Protein AF-A0A916HN34-F1 (afdb_monomer)

Foldseek 3Di:
DAFWDWDDDPAAIWTDAQQWIWGQGQFFIFIDGVPAGQWTKGDFDDPAWDFDDWDGGRFWIWTATPVGKIWIWGDDNFKIKIWTQAWTKIKIQCVSQLFKFFFFAFLLLDARPLQFWFAWAFSWADLQDLRRHHFEGFQKMFGLQAKIKHWPDPFSQKIKIRQHAPPDDRDDDDQLDDDPLVNRDDRRDPRGPSIIMITGNGGTTMMMMGGDRGRQVNLLVLLVVLAAAPDAFPLLQQQAAEEEQPQVQNQNAALVRLLVVLVVCVVLPGAEGEYEYEPQLPPFQVALHGDCVRYVQLLVSQVSSVVSVYQYAYEHEQWAAPPHPRQVVCQVVVQFWAAPVSHFDWFQHPVGTTTGGQLVDPVSLVVSLVSNVCSCVVNVHLFYEYEDQILVRQDPRIDHPDDDHSNVSQLSSLVSCQVRGSAYEHAHYDSNLHGNHEHEDRFADLDLRSSSHLLVLQSSLANCLSNNNQRYDSHEQSTRCPPVRGHDLLSSLLSLQLCLLHSHYYYNPDLVVHDPVSSVLSSVSSVSSNVCSVLSSVLSVCCNVSVRGQKHQQCSLVSPASVSSRDSQWIDRHPWKIWGTDRDPPDFFAKDWAAAAWKAFPPPRDIDHADNNTDIDGRHGRHSSRTRMITGD

Nearest PDB structures (foldseek):
  8j53-assembly3_E  TM=9.334E-01  e=1.397E-47  Bacteroides salyersiae WAL 10018 = DSM 18765 = JCM 12988
  8t7z-assembly1_A  TM=7.234E-01  e=2.117E-38  Klebsiella aerogenes KCTC 2190
  8t7z-assembly1_F  TM=7.290E-01  e=5.192E-38  Klebsiella aerogenes KCTC 2190
  8t7z-assembly1_E  TM=7.273E-01  e=9.620E-38  Klebsiella aerogenes KCTC 2190
  8t7z-assembly1_D  TM=7.184E-01  e=3.709E-38  Klebsiella aerogenes KCTC 2190

Radius of gyration: 25.09 Å; Cα contacts (8 Å, |Δi|>4): 1555; chains: 1; bounding box: 71×54×79 Å

Solvent-accessible surface area (backbone atoms only — not comparable to full-atom values): 31634 Å² total; per-residue (Å²): 135,83,65,43,49,77,49,80,55,101,72,33,45,33,39,46,41,89,60,34,36,42,35,42,37,64,49,30,38,42,33,24,46,80,92,44,72,38,43,41,39,37,55,49,61,68,105,63,34,43,75,74,50,74,51,77,44,59,42,38,38,40,39,33,32,63,82,69,47,42,41,36,38,36,58,44,70,50,35,38,38,42,36,38,70,35,55,40,38,43,25,30,43,45,72,58,20,79,42,34,44,33,40,31,38,42,44,54,28,47,64,38,43,74,65,30,37,21,48,71,38,63,62,50,20,12,87,73,29,89,48,34,35,18,22,32,36,40,68,31,38,35,22,54,50,4,30,20,40,38,54,76,54,88,38,65,57,31,28,38,20,31,19,31,23,92,86,61,74,82,76,91,71,68,82,84,71,80,75,52,81,87,71,47,84,63,84,44,43,76,64,56,63,47,27,40,35,44,32,14,81,77,59,30,45,36,34,35,39,35,52,39,88,28,31,60,56,8,36,29,56,48,16,58,75,68,40,48,27,90,53,78,44,60,61,58,55,47,38,29,44,34,36,36,42,38,53,64,40,43,62,72,60,34,50,67,56,56,53,49,51,54,49,50,44,51,74,73,67,46,81,46,26,38,38,36,44,36,56,64,50,36,79,30,56,48,44,66,53,64,25,56,89,47,29,76,54,50,39,60,50,40,57,54,41,42,76,66,46,29,45,38,27,39,59,45,61,61,45,28,20,82,89,15,71,51,32,55,54,29,61,78,70,65,26,39,26,12,34,88,88,68,46,75,31,82,32,74,50,102,92,45,71,25,30,39,57,21,76,59,29,69,68,36,44,52,51,51,51,51,46,48,49,51,34,28,66,71,33,61,44,64,33,36,35,38,40,66,46,24,17,72,65,52,55,95,72,51,42,54,79,45,97,71,41,43,45,54,50,10,26,44,47,42,46,50,43,43,74,79,34,45,49,30,39,24,36,25,25,38,80,41,41,42,46,36,32,35,38,30,48,66,91,30,41,34,46,48,47,37,76,30,10,53,38,12,41,51,33,35,52,37,17,30,14,56,66,31,35,66,47,45,28,70,37,45,35,29,25,45,47,54,96,86,38,63,57,49,69,65,51,34,38,34,33,34,51,55,32,28,72,46,58,24,45,33,39,30,54,57,46,74,81,72,40,73,66,44,34,54,44,38,43,56,30,54,51,46,25,42,73,43,22,66,61,46,51,53,23,47,53,46,18,46,76,66,37,43,51,24,48,30,51,48,22,65,70,26,72,88,30,74,70,35,62,62,51,51,61,40,38,21,43,45,88,45,35,41,41,42,43,66,57,57,88,92,60,42,51,41,74,43,78,38,49,48,45,46,35,24,36,67,86,80,64,52,73,45,80,26,41,90,77,28,37,76,42,72,68,35,76,25,47,94,85,43,66,44,38,29,34,52,114

Sequence (633 aa):
MTSLTADLNAEGVTLHAPHSALTLTQHGFILRRGNKIILTSGKSWGTSAALIDHKVGSRHGIFKYADGAILNVFAFEDAWEFTWKQPTRDSFDLRSGEHWYGQGELVNQLYPLERASMWEAPFLTWDNGPNGLGNIQTPAWITATGTAILVDTPRDSLIVGVNASAEAKMPVWDLSGQSPAHLRPPDAVPGASGDLTLADEQRGMGYRIFVAENAPQACHKLIMALGQPESLPPDQFIRLPIWTTWARYKVDINQERVIAFAREIRDQGYPGGTLEIDDKWQQHYGDTTLDPTRFPDPAAMVRELEAMGFAVTVWITPFLSEGSTNTEEAKERGFLVRNQEGAPYPVLWWQGISYLLDLTNPEAVVWWADKLKALQESVGLRGFKFDAGEANYLPADGVTYMNIYRNEFSDRWASFGAEFFPYCEVRVGWFSQRHPILFRHWDKFSVWGYDNGLASVITTALALSLTGYVFTLPDMVGGNAYGGVECDKEMLIRWTQASAAMLSIQFSIAPWDFDQETVSICRKYADLFVSLAEDRISAADEARQTCVPMLRPVWWAAPHVSDAYLIPDQYLLGNKYLVAPVVQAGVRTRDVFLPPGQWRDYWTGQTYLAAEMGSWLRDFPAPLDTLPLFVRE

Secondary structure (DSSP, 8-state):
-PPPEEEEETTEEEEE-SS-EEEEETTEEEEEETTEEEEEEE--SSTT--EEEEEEETTEEEEEETTS-EEEEEE-SSEEEEEESSSEEEEEEGGGGSSEEEEEEESB--SSGGG--EEEEE----SS-TTSEEEEEEEEEEETTSEEEEE----TTEEEEES--SSPPPP---TTS---GGGSPPSS-SS--SEEEEEESSS--EEEEEE-SSHHHHHHHHHHHH---SSPPPHHHHHS-EEESHHHHTT---HHHHHHHHHHHHHTT---EEEEE-SSSSSSTT-SS--TTT-S-HHHHHHHHHHTTEEEEEEE-SEE-TT-HHHHHHHHHT-B-B-TTSSBPEEEETTEEEEEB-TT-HHHHHHHHHHHHHHHHHHT--EEEE----GGGS-TT-B-SS---HHHHHHHHHHHHHHH-SSEEES-EES-TTSSSEEEPP---SSSSTBTSHHHHHHHHHHHHHTT--SEE--EET----TT-PPPHHHHHHHHHHHTTSS--EE-S-GGGT-HHHHHHHHHHHHHHHHTHHHHHHHHHHHHHH---SEEEGGGT-TT-GGGGG--S-EEETTTEEE----STT--EEEEEEPSEEEEETTT--EEEE-TT-EEEEEEE--TT---EEEE-

Structure (mmCIF, N/CA/C/O backbone):
data_AF-A0A916HN34-F1
#
_entry.id   AF-A0A916HN34-F1
#
loop_
_atom_site.group_PDB
_atom_site.id
_atom_site.type_symbol
_atom_site.label_atom_id
_atom_site.label_alt_id
_atom_site.label_comp_id
_atom_site.label_asym_id
_atom_site.label_entity_id
_atom_site.label_seq_id
_atom_site.pdbx_PDB_ins_code
_atom_site.Cartn_x
_atom_site.Cartn_y
_atom_site.Cartn_z
_atom_site.occupancy
_atom_site.B_iso_or_equiv
_atom_site.auth_seq_id
_atom_site.auth_comp_id
_atom_site.auth_asym_id
_atom_site.auth_atom_id
_atom_site.pdbx_PDB_model_num
ATOM 1 N N . MET A 1 1 ? -2.749 31.024 26.742 1.00 42.12 1 MET A N 1
ATOM 2 C CA . MET A 1 1 ? -1.489 30.253 26.814 1.00 42.12 1 MET A CA 1
ATOM 3 C C . MET A 1 1 ? -1.572 29.357 28.034 1.00 42.12 1 MET A C 1
ATOM 5 O O . MET A 1 1 ? -1.579 29.879 29.139 1.00 42.12 1 MET A O 1
ATOM 9 N N . THR A 1 2 ? -1.723 28.050 27.858 1.00 52.19 2 THR A N 1
ATOM 10 C CA . THR A 1 2 ? -1.728 27.080 28.963 1.00 52.19 2 THR A CA 1
ATOM 11 C C . THR A 1 2 ? -0.295 26.745 29.377 1.00 52.19 2 THR A C 1
ATOM 13 O O . THR A 1 2 ? 0.554 26.503 28.517 1.00 52.19 2 THR A O 1
ATOM 16 N N . SER A 1 3 ? -0.029 26.803 30.684 1.00 58.38 3 SER A N 1
ATOM 17 C CA . SER A 1 3 ? 1.225 26.398 31.323 1.00 58.38 3 SER A CA 1
ATOM 18 C C . SER A 1 3 ? 1.176 24.916 31.691 1.00 58.38 3 SER A C 1
ATOM 20 O O . SER A 1 3 ? 0.212 24.482 32.314 1.00 58.38 3 SER A O 1
ATOM 22 N N . LEU A 1 4 ? 2.225 24.174 31.358 1.00 72.00 4 LEU A N 1
ATOM 23 C CA . LEU A 1 4 ? 2.500 22.830 31.848 1.00 72.00 4 LEU A CA 1
ATOM 24 C C . LEU A 1 4 ? 2.783 22.906 33.351 1.00 72.00 4 LEU A C 1
ATOM 26 O O . LEU A 1 4 ? 3.709 23.599 33.778 1.00 72.00 4 LEU A O 1
ATOM 30 N N . THR A 1 5 ? 1.971 22.221 34.147 1.00 73.69 5 THR A N 1
ATOM 31 C CA . THR A 1 5 ? 2.183 22.052 35.589 1.00 73.69 5 THR A CA 1
ATOM 32 C C . THR A 1 5 ? 2.613 20.620 35.873 1.00 73.69 5 THR A C 1
ATOM 34 O O . THR A 1 5 ? 2.286 19.709 35.106 1.00 73.69 5 THR A O 1
ATOM 37 N N . ALA A 1 6 ? 3.375 20.437 36.951 1.00 79.88 6 ALA A N 1
ATOM 38 C CA . ALA A 1 6 ? 3.875 19.138 37.364 1.00 79.88 6 ALA A CA 1
ATOM 39 C C . ALA A 1 6 ? 3.616 18.904 38.848 1.00 79.88 6 ALA A C 1
ATOM 41 O O . ALA A 1 6 ? 3.997 19.742 39.663 1.00 79.88 6 ALA A O 1
ATOM 42 N N . ASP A 1 7 ? 3.034 17.751 39.168 1.00 81.69 7 ASP A N 1
ATOM 43 C CA . ASP A 1 7 ? 2.795 17.316 40.541 1.00 81.69 7 ASP A CA 1
ATOM 44 C C . ASP A 1 7 ? 3.486 15.971 40.798 1.00 81.69 7 ASP A C 1
ATOM 46 O O . ASP A 1 7 ? 3.459 15.055 39.966 1.00 81.69 7 ASP A O 1
ATOM 50 N N . LEU A 1 8 ? 4.119 15.858 41.968 1.00 78.62 8 LEU A N 1
ATOM 51 C CA . LEU A 1 8 ? 4.707 14.616 42.468 1.00 78.62 8 LEU A CA 1
ATOM 52 C C . LEU A 1 8 ? 3.632 13.803 43.191 1.00 78.62 8 LEU A C 1
ATOM 54 O O . LEU A 1 8 ? 2.965 14.312 44.093 1.00 78.62 8 LEU A O 1
ATOM 58 N N . ASN A 1 9 ? 3.500 12.526 42.847 1.00 71.94 9 ASN A N 1
ATOM 59 C CA . ASN A 1 9 ? 2.675 11.578 43.590 1.00 71.94 9 ASN A CA 1
ATOM 60 C C . ASN A 1 9 ? 3.475 10.305 43.914 1.00 71.94 9 ASN A C 1
ATOM 62 O O . ASN A 1 9 ? 4.642 10.178 43.549 1.00 71.94 9 ASN A O 1
ATOM 66 N N . ALA A 1 10 ? 2.856 9.361 44.627 1.00 63.44 10 ALA A N 1
ATOM 67 C CA . ALA A 1 10 ? 3.513 8.111 45.016 1.00 63.44 10 ALA A CA 1
ATOM 68 C C . ALA A 1 10 ? 3.928 7.225 43.818 1.00 63.44 10 ALA A C 1
ATOM 70 O O . ALA A 1 10 ? 4.739 6.321 43.993 1.00 63.44 10 ALA A O 1
ATOM 71 N N . GLU A 1 11 ? 3.384 7.478 42.624 1.00 69.25 11 GLU A N 1
ATOM 72 C CA . GLU A 1 11 ? 3.601 6.685 41.408 1.00 69.25 11 GLU A CA 1
ATOM 73 C C . GLU A 1 11 ? 4.600 7.335 40.429 1.00 69.25 11 GLU A C 1
ATOM 75 O O . GLU A 1 11 ? 5.127 6.643 39.557 1.00 69.25 11 GLU A O 1
ATOM 80 N N . GLY A 1 12 ? 4.900 8.636 40.562 1.00 83.31 12 GLY A N 1
ATOM 81 C CA . GLY A 1 12 ? 5.826 9.352 39.682 1.00 83.31 12 GLY A CA 1
ATOM 82 C C . GLY A 1 12 ? 5.574 10.861 39.554 1.00 83.31 12 GLY A C 1
ATOM 83 O O . GLY A 1 12 ? 5.010 11.497 40.447 1.00 83.31 12 GLY A O 1
ATOM 84 N N . VAL A 1 13 ? 6.009 11.446 38.431 1.00 87.44 13 VAL A N 1
ATOM 85 C CA . VAL A 1 13 ? 5.778 12.865 38.088 1.00 87.44 13 VAL A CA 1
ATOM 86 C C . VAL A 1 13 ? 4.666 12.957 37.053 1.00 87.44 13 VAL A C 1
ATOM 88 O O . VAL A 1 13 ? 4.779 12.378 35.973 1.00 87.44 13 VAL A O 1
ATOM 91 N N . THR A 1 14 ? 3.601 13.701 37.358 1.00 90.81 14 THR A N 1
ATOM 92 C CA . THR A 1 14 ? 2.486 13.912 36.424 1.00 90.81 14 THR A CA 1
ATOM 93 C C . THR A 1 14 ? 2.556 15.290 35.792 1.00 90.81 14 THR A C 1
ATOM 95 O O . THR A 1 14 ? 2.578 16.289 36.500 1.00 90.81 14 THR A O 1
ATOM 98 N N . LEU A 1 15 ? 2.569 15.329 34.462 1.00 90.81 15 LEU A N 1
ATOM 99 C CA . LEU A 1 15 ? 2.461 16.526 33.640 1.00 90.81 15 LEU A CA 1
ATOM 100 C C . LEU A 1 15 ? 1.021 16.716 33.154 1.00 90.81 15 LEU A C 1
ATOM 102 O O . LEU A 1 15 ? 0.392 15.759 32.698 1.00 90.81 15 LEU A O 1
ATOM 106 N N . HIS A 1 16 ? 0.527 17.953 33.179 1.00 90.06 16 HIS A N 1
ATOM 107 C CA . HIS A 1 16 ? -0.833 18.284 32.742 1.00 90.06 16 HIS A CA 1
ATOM 108 C C . HIS A 1 16 ? -0.861 19.101 31.443 1.00 90.06 16 HIS A C 1
ATOM 110 O O . HIS A 1 16 ? -0.245 20.163 31.345 1.00 90.06 16 HIS A O 1
ATOM 116 N N . ALA A 1 17 ? -1.641 18.623 30.473 1.00 87.50 17 ALA A N 1
ATOM 117 C CA . ALA A 1 17 ? -2.053 19.332 29.264 1.00 87.50 17 ALA A CA 1
ATOM 118 C C . ALA A 1 17 ? -3.583 19.574 29.298 1.00 87.50 17 ALA A C 1
ATOM 120 O O . ALA A 1 17 ? -4.275 18.971 30.121 1.00 87.50 17 ALA A O 1
ATOM 121 N N . PRO A 1 18 ? -4.149 20.445 28.438 1.00 84.75 18 PRO A N 1
ATOM 122 C CA . PRO A 1 18 ? -5.566 20.833 28.501 1.00 84.75 18 PRO A CA 1
ATOM 123 C C . PRO A 1 18 ? -6.561 19.663 28.518 1.00 84.75 18 PRO A C 1
ATOM 125 O O . PRO A 1 18 ? -7.543 19.703 29.258 1.00 84.75 18 PRO A O 1
ATOM 128 N N . HIS A 1 19 ? -6.290 18.612 27.738 1.00 87.62 19 HIS A N 1
ATOM 129 C CA . HIS A 1 19 ? -7.193 17.467 27.576 1.00 87.62 19 HIS A CA 1
ATOM 130 C C . HIS A 1 19 ? -6.573 16.128 27.985 1.00 87.62 19 HIS A C 1
ATOM 132 O O . HIS A 1 19 ? -7.215 15.086 27.869 1.00 87.62 19 HIS A O 1
ATOM 138 N N . SER A 1 20 ? -5.337 16.124 28.485 1.00 94.12 20 SER A N 1
ATOM 139 C CA . SER A 1 20 ? -4.642 14.893 28.857 1.00 94.12 20 SER A CA 1
ATOM 140 C C . SER A 1 20 ? -3.632 15.106 29.978 1.00 94.12 20 SER A C 1
ATOM 142 O O . SER A 1 20 ? -3.182 16.220 30.236 1.00 94.12 20 SER A O 1
ATOM 144 N N . ALA A 1 21 ? -3.276 14.023 30.661 1.00 93.88 21 ALA A N 1
ATOM 145 C CA . ALA A 1 21 ? -2.239 14.022 31.682 1.00 93.88 21 ALA A CA 1
ATOM 146 C C . ALA A 1 21 ? -1.281 12.854 31.448 1.00 93.88 21 ALA A C 1
ATOM 148 O O . ALA A 1 21 ? -1.721 11.730 31.198 1.00 93.88 21 ALA A O 1
ATOM 149 N N . LEU A 1 22 ? 0.017 13.125 31.547 1.00 93.31 22 LEU A N 1
ATOM 150 C CA . LEU A 1 22 ? 1.086 12.149 31.369 1.00 93.31 22 LEU A CA 1
ATOM 151 C C . LEU A 1 22 ? 1.784 11.919 32.709 1.00 93.31 22 LEU A C 1
ATOM 153 O O . LEU A 1 22 ? 2.444 12.818 33.224 1.00 93.31 22 LEU A O 1
ATOM 157 N N . THR A 1 23 ? 1.670 10.716 33.263 1.00 91.62 23 THR A N 1
ATOM 158 C CA . THR A 1 23 ? 2.393 10.316 34.476 1.00 91.62 23 THR A CA 1
ATOM 159 C C . THR A 1 23 ? 3.629 9.515 34.093 1.00 91.62 23 THR A C 1
ATOM 161 O O . THR A 1 23 ? 3.507 8.396 33.602 1.00 91.62 23 THR A O 1
ATOM 164 N N . LEU A 1 24 ? 4.815 10.072 34.331 1.00 88.62 24 LEU A N 1
ATOM 165 C CA . LEU A 1 24 ? 6.103 9.403 34.153 1.00 88.62 24 LEU A CA 1
ATOM 166 C C . LEU A 1 24 ? 6.488 8.663 35.430 1.00 88.62 24 LEU A C 1
ATOM 168 O O . LEU A 1 24 ? 6.504 9.248 36.512 1.00 88.62 24 LEU A O 1
ATOM 172 N N . THR A 1 25 ? 6.833 7.389 35.288 1.00 82.06 25 THR A N 1
ATOM 173 C CA . THR A 1 25 ? 7.158 6.471 36.383 1.00 82.06 25 THR A CA 1
ATOM 174 C C . THR A 1 25 ? 8.556 5.874 36.183 1.00 82.06 25 THR A C 1
ATOM 176 O O . THR A 1 25 ? 9.194 6.061 35.145 1.00 82.06 25 THR A O 1
ATOM 179 N N . GLN A 1 26 ? 9.026 5.095 37.158 1.00 74.25 26 GLN A N 1
ATOM 180 C CA . GLN A 1 26 ? 10.238 4.275 37.013 1.00 74.25 26 GLN A CA 1
ATOM 181 C C . GLN A 1 26 ? 10.086 3.119 35.997 1.00 74.25 26 GLN A C 1
ATOM 183 O O . GLN A 1 26 ? 11.070 2.488 35.622 1.00 74.25 26 GLN A O 1
ATOM 188 N N . HIS A 1 27 ? 8.860 2.818 35.552 1.00 74.31 27 HIS A N 1
ATOM 189 C CA . HIS A 1 27 ? 8.547 1.684 34.675 1.00 74.31 27 HIS A CA 1
ATOM 190 C C . HIS A 1 27 ? 8.117 2.083 33.255 1.00 74.31 27 HIS A C 1
ATOM 192 O O . HIS A 1 27 ? 7.835 1.192 32.458 1.00 74.31 27 HIS A O 1
ATOM 198 N N . GLY A 1 28 ? 8.071 3.378 32.934 1.00 84.69 28 GLY A N 1
ATOM 199 C CA . GLY A 1 28 ? 7.509 3.912 31.689 1.00 84.69 28 GLY A CA 1
ATOM 200 C C . GLY A 1 28 ? 6.575 5.085 31.982 1.00 84.69 28 GLY A C 1
ATOM 201 O O . GLY A 1 28 ? 6.770 5.799 32.972 1.00 84.69 28 GLY A O 1
ATOM 202 N N . PHE A 1 29 ? 5.533 5.273 31.175 1.00 88.88 29 PHE A N 1
ATOM 203 C CA . PHE A 1 29 ? 4.528 6.309 31.399 1.00 88.88 29 PHE A CA 1
ATOM 204 C C . PHE A 1 29 ? 3.093 5.803 31.268 1.00 88.88 29 PHE A C 1
ATOM 206 O O . PHE A 1 29 ? 2.791 4.822 30.590 1.00 88.88 29 PHE A O 1
ATOM 213 N N . ILE A 1 30 ? 2.182 6.541 31.895 1.00 91.38 30 ILE A N 1
ATOM 214 C CA . ILE A 1 30 ? 0.740 6.342 31.789 1.00 91.38 30 ILE A CA 1
ATOM 215 C C . ILE A 1 30 ? 0.128 7.627 31.245 1.00 91.38 30 ILE A C 1
ATOM 217 O O . ILE A 1 30 ? 0.241 8.685 31.867 1.00 91.38 30 ILE A O 1
ATOM 221 N N . LEU A 1 31 ? -0.543 7.530 30.102 1.00 93.19 31 LEU A N 1
ATOM 222 C CA . LEU A 1 31 ? -1.257 8.638 29.485 1.00 93.19 31 LEU A CA 1
ATOM 223 C C . LEU A 1 31 ? -2.756 8.513 29.767 1.00 93.19 31 LEU A C 1
ATOM 225 O O . LEU A 1 31 ? -3.371 7.466 29.536 1.00 93.19 31 LEU A O 1
ATOM 229 N N . ARG A 1 32 ? -3.351 9.595 30.272 1.00 93.62 32 ARG A N 1
ATOM 230 C CA . ARG A 1 32 ? -4.765 9.667 30.654 1.00 93.62 32 ARG A CA 1
ATOM 231 C C . ARG A 1 32 ? -5.500 10.778 29.915 1.00 93.62 32 ARG A C 1
ATOM 233 O O . ARG A 1 32 ? -4.945 11.854 29.699 1.00 93.62 32 ARG A O 1
ATOM 240 N N . ARG A 1 33 ? -6.778 10.536 29.610 1.00 92.56 33 ARG A N 1
ATOM 241 C CA . ARG A 1 33 ? -7.761 11.544 29.177 1.00 92.56 33 ARG A CA 1
ATOM 242 C C . ARG A 1 33 ? -8.878 11.591 30.215 1.00 92.56 33 ARG A C 1
ATOM 244 O O . ARG A 1 33 ? -9.633 10.628 30.371 1.00 92.56 33 ARG A O 1
ATOM 251 N N . GLY A 1 34 ? -8.948 12.682 30.976 1.00 89.31 34 GLY A N 1
ATOM 252 C CA . GLY A 1 34 ? -9.721 12.702 32.221 1.00 89.31 34 GLY A CA 1
ATOM 253 C C . GLY A 1 34 ? -9.237 11.594 33.166 1.00 89.31 34 GLY A C 1
ATOM 254 O O . GLY A 1 34 ? -8.046 11.503 33.451 1.00 89.31 34 GLY A O 1
ATOM 255 N N . ASN A 1 35 ? -10.145 10.714 33.593 1.00 87.94 35 ASN A N 1
ATOM 256 C CA . ASN A 1 35 ? -9.816 9.588 34.476 1.00 87.94 35 ASN A CA 1
ATOM 257 C C . ASN A 1 35 ? -9.513 8.272 33.728 1.00 87.94 35 ASN A C 1
ATOM 259 O O . ASN A 1 35 ? -9.121 7.298 34.370 1.00 87.94 35 ASN A O 1
ATOM 263 N N . LYS A 1 36 ? -9.696 8.209 32.398 1.00 90.25 36 LYS A N 1
ATOM 264 C CA . LYS A 1 36 ? -9.450 6.990 31.603 1.00 90.25 36 LYS A CA 1
ATOM 265 C C . LYS A 1 36 ? -7.967 6.902 31.234 1.00 90.25 36 LYS A C 1
ATOM 267 O O . LYS A 1 36 ? -7.411 7.862 30.702 1.00 90.25 36 LYS A O 1
ATOM 272 N N . ILE A 1 37 ? -7.344 5.748 31.484 1.00 91.12 37 ILE A N 1
ATOM 273 C CA . ILE A 1 37 ? -6.044 5.396 30.895 1.00 91.12 37 ILE A CA 1
ATOM 274 C C . ILE A 1 37 ? -6.284 5.082 29.421 1.00 91.12 37 ILE A C 1
ATOM 276 O O . ILE A 1 37 ? -7.140 4.261 29.099 1.00 91.12 37 ILE A O 1
ATOM 280 N N . ILE A 1 38 ? -5.571 5.777 28.542 1.00 91.50 38 ILE A N 1
ATOM 281 C CA . ILE A 1 38 ? -5.730 5.649 27.087 1.00 91.50 38 ILE A CA 1
ATOM 282 C C . ILE A 1 38 ? -4.505 5.032 26.420 1.00 91.50 38 ILE A C 1
ATOM 284 O O . ILE A 1 38 ? -4.624 4.508 25.318 1.00 91.50 38 ILE A O 1
ATOM 288 N N . LEU A 1 39 ? -3.347 5.080 27.079 1.00 91.94 39 LEU A N 1
ATOM 289 C CA . LEU A 1 39 ? -2.130 4.431 26.617 1.00 91.94 39 LEU A CA 1
ATOM 290 C C . LEU A 1 39 ? -1.181 4.212 27.796 1.00 91.94 39 LEU A C 1
ATOM 292 O O . LEU A 1 39 ? -1.031 5.084 28.660 1.00 91.94 39 LEU A O 1
ATOM 296 N N . THR A 1 40 ? -0.520 3.063 27.818 1.00 89.88 40 THR A N 1
ATOM 297 C CA . THR A 1 40 ? 0.532 2.755 28.785 1.00 89.88 40 THR A CA 1
ATOM 298 C C . THR A 1 40 ? 1.775 2.304 28.044 1.00 89.88 40 THR A C 1
ATOM 300 O O . THR A 1 40 ? 1.697 1.437 27.173 1.00 89.88 40 THR A O 1
ATOM 303 N N . SER A 1 41 ? 2.915 2.887 28.408 1.00 88.06 41 SER A N 1
ATOM 304 C CA . SER A 1 41 ? 4.209 2.335 28.041 1.00 88.06 41 SER A CA 1
ATOM 305 C C . SER A 1 41 ? 4.805 1.540 29.200 1.00 88.06 41 SER A C 1
ATOM 307 O O . SER A 1 41 ? 4.625 1.869 30.376 1.00 88.06 41 SER A O 1
ATOM 309 N N . GLY A 1 42 ? 5.500 0.464 28.857 1.00 75.25 42 GLY A N 1
ATOM 310 C CA . GLY A 1 42 ? 6.272 -0.381 29.744 1.00 75.25 42 GLY A CA 1
ATOM 311 C C . GLY A 1 42 ? 7.753 -0.374 29.375 1.00 75.25 42 GLY A C 1
ATOM 312 O O . GLY A 1 42 ? 8.128 -0.186 28.220 1.00 75.25 42 GLY A O 1
ATOM 313 N N . LYS A 1 43 ? 8.583 -0.609 30.397 1.00 64.12 43 LYS A N 1
ATOM 314 C CA . LYS A 1 43 ? 10.030 -0.865 30.341 1.00 64.12 43 LYS A CA 1
ATOM 315 C C . LYS A 1 43 ? 10.772 -0.034 29.300 1.00 64.12 43 LYS A C 1
ATOM 317 O O . LYS A 1 43 ? 11.187 -0.535 28.257 1.00 64.12 43 LYS A O 1
ATOM 322 N N . SER A 1 44 ? 11.065 1.196 29.692 1.00 56.38 44 SER A N 1
ATOM 323 C CA . SER A 1 44 ? 12.065 2.002 29.010 1.00 56.38 44 SER A CA 1
ATOM 324 C C . SER A 1 44 ? 13.515 1.640 29.381 1.00 56.38 44 SER A C 1
ATOM 326 O O . SER A 1 44 ? 14.459 2.048 28.711 1.00 56.38 44 SER A O 1
ATOM 328 N N . TRP A 1 45 ? 13.709 0.845 30.447 1.00 52.81 45 TRP A N 1
ATOM 329 C CA . TRP A 1 45 ? 14.988 0.766 31.155 1.00 52.81 45 TRP A CA 1
ATOM 330 C C . TRP A 1 45 ? 15.296 -0.594 31.785 1.00 52.81 45 TRP A C 1
ATOM 332 O O . TRP A 1 45 ? 14.395 -1.322 32.211 1.00 52.81 45 TRP A O 1
ATOM 342 N N . GLY A 1 46 ? 16.591 -0.892 31.950 1.00 45.44 46 GLY A N 1
ATOM 343 C CA . GLY A 1 46 ? 17.071 -1.956 32.835 1.00 45.44 46 GLY A CA 1
ATOM 344 C C . GLY A 1 46 ? 16.562 -1.788 34.275 1.00 45.44 46 GLY A C 1
ATOM 345 O O . GLY A 1 46 ? 16.006 -0.757 34.645 1.00 45.44 46 GLY A O 1
ATOM 346 N N . THR A 1 47 ? 16.761 -2.801 35.117 1.00 42.81 47 THR A N 1
ATOM 347 C CA . THR A 1 47 ? 16.226 -2.948 36.492 1.00 42.81 47 THR A CA 1
ATOM 348 C C . THR A 1 47 ? 16.612 -1.851 37.511 1.00 42.81 47 THR A C 1
ATOM 350 O O . THR A 1 47 ? 16.428 -2.044 38.710 1.00 42.81 47 THR A O 1
ATOM 353 N N . SER A 1 48 ? 17.144 -0.711 37.064 1.00 51.38 48 SER A N 1
ATOM 354 C CA . SER A 1 48 ? 17.791 0.324 37.875 1.00 51.38 48 SER A CA 1
ATOM 355 C C . SER A 1 48 ? 17.233 1.740 37.673 1.00 51.38 48 SER A C 1
ATOM 357 O O . SER A 1 48 ? 17.742 2.662 38.302 1.00 51.38 48 SER A O 1
ATOM 359 N N . ALA A 1 49 ? 16.248 1.970 36.799 1.00 59.84 49 ALA A N 1
ATOM 360 C CA . ALA A 1 49 ? 15.855 3.332 36.422 1.00 59.84 49 ALA A CA 1
ATOM 361 C C . ALA A 1 49 ? 14.868 3.994 37.391 1.00 59.84 49 ALA A C 1
ATOM 363 O O . ALA A 1 49 ? 13.662 4.021 37.171 1.00 59.84 49 ALA A O 1
ATOM 364 N N . ALA A 1 50 ? 15.393 4.604 38.449 1.00 72.31 50 ALA A N 1
ATOM 365 C CA . ALA A 1 50 ? 14.648 5.603 39.208 1.00 72.31 50 ALA A CA 1
ATOM 366 C C . ALA A 1 50 ? 14.715 6.966 38.493 1.00 72.31 50 ALA A C 1
ATOM 368 O O . ALA A 1 50 ? 15.782 7.353 38.010 1.00 72.31 50 ALA A O 1
ATOM 369 N N . LEU A 1 51 ? 13.604 7.710 38.449 1.00 76.25 51 LEU A N 1
ATOM 370 C CA . LEU A 1 51 ? 13.621 9.129 38.081 1.00 76.25 51 LEU A CA 1
ATOM 371 C C . LEU A 1 51 ? 14.331 9.906 39.200 1.00 76.25 51 LEU A C 1
ATOM 373 O O . LEU A 1 51 ? 13.838 9.942 40.326 1.00 76.25 51 LEU A O 1
ATOM 377 N N . ILE A 1 52 ? 15.486 10.504 38.903 1.00 81.50 52 ILE A N 1
ATOM 378 C CA . ILE A 1 52 ? 16.341 11.152 39.915 1.00 81.50 52 ILE A CA 1
ATOM 379 C C . ILE A 1 52 ? 16.285 12.679 39.880 1.00 81.50 52 ILE A C 1
ATOM 381 O O . ILE A 1 52 ? 16.610 13.318 40.877 1.00 81.50 52 ILE A O 1
ATOM 385 N N . ASP A 1 53 ? 15.898 13.267 38.748 1.00 80.12 53 ASP A N 1
ATOM 386 C CA . ASP A 1 53 ? 15.793 14.716 38.585 1.00 80.12 53 ASP A CA 1
ATOM 387 C C . ASP A 1 53 ? 14.779 15.063 37.488 1.00 80.12 53 ASP A C 1
ATOM 389 O O . ASP A 1 53 ? 14.633 14.325 36.506 1.00 80.12 53 ASP A O 1
ATOM 393 N N . HIS A 1 54 ? 14.084 16.188 37.653 1.00 82.69 54 HIS A N 1
ATOM 394 C CA . HIS A 1 54 ? 13.197 16.731 36.632 1.00 82.69 54 HIS A CA 1
ATOM 395 C C . HIS A 1 54 ? 13.163 18.262 36.654 1.00 82.69 54 HIS A C 1
ATOM 397 O O . HIS A 1 54 ? 13.177 18.899 37.707 1.00 82.69 54 HIS A O 1
ATOM 403 N N . LYS A 1 55 ? 13.054 18.866 35.468 1.00 85.19 55 LYS A N 1
ATOM 404 C CA . LYS A 1 55 ? 12.874 20.313 35.303 1.00 85.19 55 LYS A CA 1
ATOM 405 C C . LYS A 1 55 ? 11.722 20.587 34.354 1.00 85.19 55 LYS A C 1
ATOM 407 O O . LYS A 1 55 ? 11.761 20.145 33.210 1.00 85.19 55 LYS A O 1
ATOM 412 N N . VAL A 1 56 ? 10.741 21.362 34.811 1.00 83.69 56 VAL A N 1
ATOM 413 C CA . VAL A 1 56 ? 9.534 21.678 34.037 1.00 83.69 56 VAL A CA 1
ATOM 414 C C . VAL A 1 56 ? 9.459 23.180 33.770 1.00 83.69 56 VAL A C 1
ATOM 416 O O . VAL A 1 56 ? 9.515 24.000 34.683 1.00 83.69 56 VAL A O 1
ATOM 419 N N . GLY A 1 57 ? 9.397 23.534 32.490 1.00 81.00 57 GLY A N 1
ATOM 420 C CA . GLY A 1 57 ? 9.051 24.856 31.979 1.00 81.00 57 GLY A CA 1
ATOM 421 C C . GLY A 1 57 ? 7.621 24.880 31.435 1.00 81.00 57 GLY A C 1
ATOM 422 O O . GLY A 1 57 ? 6.902 23.892 31.505 1.00 81.00 57 GLY A O 1
ATOM 423 N N . SER A 1 58 ? 7.210 25.998 30.832 1.00 80.50 58 SER A N 1
ATOM 424 C CA . SER A 1 58 ? 5.808 26.239 30.451 1.00 80.50 58 SER A CA 1
ATOM 425 C C . SER A 1 58 ? 5.183 25.218 29.492 1.00 80.50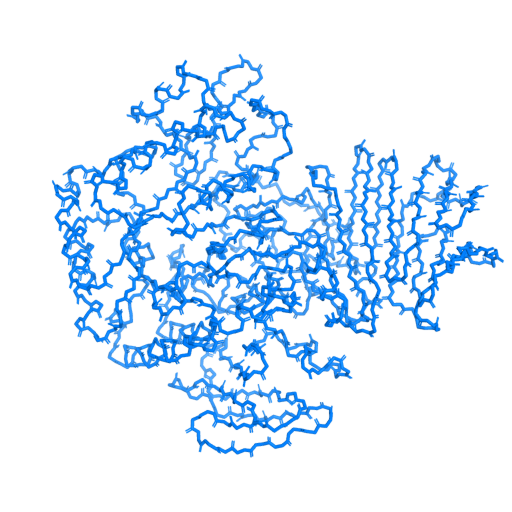 58 SER A C 1
ATOM 427 O O . SER A 1 58 ? 3.963 25.136 29.462 1.00 80.50 58 SER A O 1
ATOM 429 N N . ARG A 1 59 ? 5.967 24.466 28.706 1.00 83.94 59 ARG A N 1
ATOM 430 C CA . ARG A 1 59 ? 5.500 23.375 27.817 1.00 83.94 59 ARG A CA 1
ATOM 431 C C . ARG A 1 59 ? 6.499 22.225 27.681 1.00 83.94 59 ARG A C 1
ATOM 433 O O . ARG A 1 59 ? 6.391 21.420 26.767 1.00 83.94 59 ARG A O 1
ATOM 440 N N . HIS A 1 60 ? 7.506 22.182 28.542 1.00 90.88 60 HIS A N 1
ATOM 441 C CA . HIS A 1 60 ? 8.674 21.329 28.355 1.00 90.88 60 HIS A CA 1
ATOM 442 C C . HIS A 1 60 ? 9.101 20.734 29.692 1.00 90.88 60 HIS A C 1
ATOM 444 O O . HIS A 1 60 ? 9.316 21.482 30.642 1.00 90.88 60 HIS A O 1
ATOM 450 N N . GLY A 1 61 ? 9.237 19.415 29.758 1.00 89.69 61 GLY A N 1
ATOM 451 C CA . GLY A 1 61 ? 9.812 18.687 30.881 1.00 89.69 61 GLY A CA 1
ATOM 452 C C . GLY A 1 61 ? 11.085 17.959 30.460 1.00 89.69 61 GLY A C 1
ATOM 453 O O . GLY A 1 61 ? 11.108 17.308 29.420 1.00 89.69 61 GLY A O 1
ATOM 454 N N . ILE A 1 62 ? 12.133 18.054 31.273 1.00 90.88 62 ILE A N 1
ATOM 455 C CA . ILE A 1 62 ? 13.358 17.260 31.133 1.00 90.88 62 ILE A CA 1
ATOM 456 C C . ILE A 1 62 ? 13.410 16.295 32.307 1.00 90.88 62 ILE A C 1
ATOM 458 O O . ILE A 1 62 ? 13.289 16.738 33.449 1.00 90.88 62 ILE A O 1
ATOM 462 N N . PHE A 1 63 ? 13.619 15.011 32.030 1.00 88.31 63 PHE A N 1
ATOM 463 C CA . PHE A 1 63 ? 13.626 13.939 33.021 1.00 88.31 63 PHE A CA 1
ATOM 464 C C . PHE A 1 63 ? 14.915 13.142 32.917 1.00 88.31 63 PHE A C 1
ATOM 466 O O . PHE A 1 63 ? 15.302 12.713 31.827 1.00 88.31 63 PHE A O 1
ATOM 473 N N . LYS A 1 64 ? 15.577 12.947 34.057 1.00 87.56 64 LYS A N 1
ATOM 474 C CA . LYS A 1 64 ? 16.827 12.197 34.144 1.00 87.56 64 LYS A CA 1
ATOM 475 C C . LYS A 1 64 ? 16.637 10.934 34.969 1.00 87.56 64 LYS A C 1
ATOM 477 O O . LYS A 1 64 ? 16.171 10.999 36.109 1.00 87.56 64 LYS A O 1
ATOM 482 N N . TYR A 1 65 ? 17.064 9.809 34.409 1.00 83.69 65 TYR A N 1
ATOM 483 C CA . TYR A 1 65 ? 16.997 8.499 35.045 1.00 83.69 65 TYR A CA 1
ATOM 484 C C . TYR A 1 65 ? 18.351 8.090 35.639 1.00 83.69 65 TYR A C 1
ATOM 486 O O . TYR A 1 65 ? 19.403 8.638 35.295 1.00 83.69 65 TYR A O 1
ATOM 494 N N . ALA A 1 66 ? 18.321 7.158 36.592 1.00 82.44 66 ALA A N 1
ATOM 495 C CA . ALA A 1 66 ? 19.496 6.723 37.349 1.00 82.44 66 ALA A CA 1
ATOM 496 C C . ALA A 1 66 ? 20.585 6.048 36.493 1.00 82.44 66 ALA A C 1
ATOM 498 O O . ALA A 1 66 ? 21.760 6.113 36.845 1.00 82.44 66 ALA A O 1
ATOM 499 N N . ASP A 1 67 ? 20.216 5.448 35.361 1.00 78.31 67 ASP A N 1
ATOM 500 C CA . ASP A 1 67 ? 21.146 4.902 34.363 1.00 78.31 67 ASP A CA 1
ATOM 501 C C . ASP A 1 67 ? 21.779 5.981 33.460 1.00 78.31 67 ASP A C 1
ATOM 503 O O . ASP A 1 67 ? 22.616 5.681 32.612 1.00 78.31 67 ASP A O 1
ATOM 507 N N . GLY A 1 68 ? 21.431 7.253 33.681 1.00 82.00 68 GLY A N 1
ATOM 508 C CA . GLY A 1 68 ? 21.987 8.409 32.986 1.00 82.00 68 GLY A CA 1
ATOM 509 C C . GLY A 1 68 ? 21.195 8.846 31.758 1.00 82.00 68 GLY A C 1
ATOM 510 O O . GLY A 1 68 ? 21.549 9.863 31.153 1.00 82.00 68 GLY A O 1
ATOM 511 N N . ALA A 1 69 ? 20.130 8.135 31.401 1.00 83.69 69 ALA A N 1
ATOM 512 C CA . ALA A 1 69 ? 19.339 8.473 30.238 1.00 83.69 69 ALA A CA 1
ATOM 513 C C . ALA A 1 69 ? 18.428 9.689 30.468 1.00 83.69 69 ALA A C 1
ATOM 515 O O . ALA A 1 69 ? 18.022 10.006 31.594 1.00 83.69 69 ALA A O 1
ATOM 516 N N . ILE A 1 70 ? 18.157 10.416 29.382 1.00 89.12 70 ILE A N 1
ATOM 517 C CA . ILE A 1 70 ? 17.491 11.718 29.405 1.00 89.12 70 ILE A CA 1
ATOM 518 C C . ILE A 1 70 ? 16.310 11.705 28.440 1.00 89.12 70 ILE A C 1
ATOM 520 O O . ILE A 1 70 ? 16.494 11.577 27.225 1.00 89.12 70 ILE A O 1
ATOM 524 N N . LEU A 1 71 ? 15.116 11.928 28.992 1.00 90.75 71 LEU A N 1
ATOM 525 C CA . LEU A 1 71 ? 13.892 12.167 28.237 1.00 90.75 71 LEU A CA 1
ATOM 526 C C . LEU A 1 71 ? 13.578 13.658 28.208 1.00 90.75 71 LEU A C 1
ATOM 528 O O . LEU A 1 71 ? 13.513 14.305 29.255 1.00 90.75 71 LEU A O 1
ATOM 532 N N . ASN A 1 72 ? 13.302 14.182 27.020 1.00 93.62 72 ASN A N 1
ATOM 533 C CA . ASN A 1 72 ? 12.640 15.473 26.874 1.00 93.62 72 ASN A CA 1
ATOM 534 C C . ASN A 1 72 ? 11.194 15.218 26.464 1.00 93.62 72 ASN A C 1
ATOM 536 O O . ASN A 1 72 ? 10.955 14.445 25.537 1.00 93.62 72 ASN A O 1
ATOM 540 N N . VAL A 1 73 ? 10.259 15.866 27.153 1.00 93.69 73 VAL A N 1
ATOM 541 C CA . VAL A 1 73 ? 8.828 15.799 26.863 1.00 93.69 73 VAL A CA 1
ATOM 542 C C . VAL A 1 73 ? 8.310 17.196 26.580 1.00 93.69 73 VAL A C 1
ATOM 544 O O . VAL A 1 73 ? 8.441 18.087 27.422 1.00 93.69 73 VAL A O 1
ATOM 547 N N . PHE A 1 74 ? 7.681 17.381 25.427 1.00 94.06 74 PHE A N 1
ATOM 548 C CA . PHE A 1 74 ? 6.955 18.601 25.099 1.00 94.06 74 PHE A CA 1
ATOM 549 C C . PHE A 1 74 ? 5.455 18.341 25.107 1.00 94.06 74 PHE A C 1
ATOM 551 O O . PHE A 1 74 ? 4.980 17.360 24.540 1.00 94.06 74 PHE A O 1
ATOM 558 N N . ALA A 1 75 ? 4.714 19.232 25.762 1.00 93.06 75 ALA A N 1
ATOM 559 C CA . ALA A 1 75 ? 3.265 19.163 25.854 1.00 93.06 75 ALA A CA 1
ATOM 560 C C . ALA A 1 75 ? 2.623 20.185 24.912 1.00 93.06 75 ALA A C 1
ATOM 562 O O . ALA A 1 75 ? 2.871 21.395 25.005 1.00 93.06 75 ALA A O 1
ATOM 563 N N . PHE A 1 76 ? 1.757 19.686 24.040 1.00 91.44 76 PHE A N 1
ATOM 564 C CA . PHE A 1 76 ? 0.875 20.465 23.185 1.00 91.44 76 PHE A CA 1
ATOM 565 C C . PHE A 1 76 ? -0.572 20.274 23.648 1.00 91.44 76 PHE A C 1
ATOM 567 O O . PHE A 1 76 ? -0.845 19.556 24.607 1.00 91.44 76 PHE A O 1
ATOM 574 N N . GLU A 1 77 ? -1.509 20.969 23.007 1.00 89.50 77 GLU A N 1
ATOM 575 C CA . GLU A 1 77 ? -2.930 20.888 23.367 1.00 89.50 77 GLU A CA 1
ATOM 576 C C . GLU A 1 77 ? -3.469 19.456 23.233 1.00 89.50 77 GLU A C 1
ATOM 578 O O . GLU A 1 77 ? -4.018 18.916 24.194 1.00 89.50 77 GLU A O 1
ATOM 583 N N . ASP A 1 78 ? -3.169 18.824 22.094 1.00 91.81 78 ASP A N 1
ATOM 584 C CA . ASP A 1 78 ? -3.666 17.498 21.710 1.00 91.81 78 ASP A CA 1
ATOM 585 C C . ASP A 1 78 ? -2.537 16.516 21.355 1.00 91.81 78 ASP A C 1
ATOM 587 O O . ASP A 1 78 ? -2.752 15.534 20.642 1.00 91.81 78 ASP A O 1
ATOM 591 N N . ALA A 1 79 ? -1.304 16.798 21.781 1.00 95.38 79 ALA A N 1
ATOM 592 C CA . ALA A 1 79 ? -0.162 15.943 21.485 1.00 95.38 79 ALA A CA 1
ATOM 593 C C . ALA A 1 79 ? 0.935 16.036 22.547 1.00 95.38 79 ALA A C 1
ATOM 595 O O . ALA A 1 79 ? 1.072 17.038 23.251 1.00 95.38 79 ALA A O 1
ATOM 596 N N . TRP A 1 80 ? 1.747 14.989 22.607 1.00 96.19 80 TRP A N 1
ATOM 597 C CA . TRP A 1 80 ? 2.953 14.900 23.419 1.00 96.19 80 TRP A CA 1
ATOM 598 C C . TRP A 1 80 ? 4.117 14.497 22.526 1.00 96.19 80 TRP A C 1
ATOM 600 O O . TRP A 1 80 ? 4.002 13.525 21.785 1.00 96.19 80 TRP A O 1
ATOM 610 N N . GLU A 1 81 ? 5.234 15.210 22.598 1.00 95.69 81 GLU A N 1
ATOM 611 C CA . GLU A 1 81 ? 6.452 14.842 21.872 1.00 95.69 81 GLU A CA 1
ATOM 612 C C . GLU A 1 81 ? 7.497 14.338 22.857 1.00 95.69 81 GLU A C 1
ATOM 614 O O . GLU A 1 81 ? 7.759 14.973 23.879 1.00 95.69 81 GLU A O 1
ATOM 619 N N . PHE A 1 82 ? 8.098 13.202 22.533 1.00 94.19 82 PHE A N 1
ATOM 620 C CA . PHE A 1 82 ? 9.101 12.518 23.329 1.00 94.19 82 PHE A CA 1
ATOM 621 C C . PHE A 1 82 ? 10.412 12.528 22.554 1.00 94.19 82 PHE A C 1
ATOM 623 O O . PHE A 1 82 ? 10.444 12.285 21.349 1.00 94.19 82 PHE A O 1
ATOM 630 N N . THR A 1 83 ? 11.518 12.831 23.225 1.00 93.62 83 THR A N 1
ATOM 631 C CA . THR A 1 83 ? 12.850 12.773 22.616 1.00 93.62 83 THR A CA 1
ATOM 632 C C . THR A 1 83 ? 13.871 12.229 23.597 1.00 93.62 83 THR A C 1
ATOM 634 O O . THR A 1 83 ? 14.289 12.920 24.536 1.00 93.62 83 THR A O 1
ATOM 637 N N . TRP A 1 84 ? 14.330 11.019 23.303 1.00 90.75 84 TRP A N 1
ATOM 638 C CA . TRP A 1 84 ? 15.463 10.370 23.939 1.00 90.75 84 TRP A CA 1
ATOM 639 C C . TRP A 1 84 ? 16.779 10.861 23.333 1.00 90.75 84 TRP A C 1
ATOM 641 O O . TRP A 1 84 ? 16.897 11.039 22.120 1.00 90.75 84 TRP A O 1
ATOM 651 N N . LYS A 1 85 ? 17.787 11.105 24.178 1.00 86.50 85 LYS A N 1
ATOM 652 C CA . LYS A 1 85 ? 19.119 11.579 23.743 1.00 86.50 85 LYS A CA 1
ATOM 653 C C . LYS A 1 85 ? 20.188 10.484 23.731 1.00 86.50 85 LYS A C 1
ATOM 655 O O . LYS A 1 85 ? 21.350 10.772 23.456 1.00 86.50 85 LYS A O 1
ATOM 660 N N . GLN A 1 86 ? 19.808 9.260 24.071 1.00 86.81 86 GLN A N 1
ATOM 661 C CA . GLN A 1 86 ? 20.672 8.094 24.212 1.00 86.81 86 GLN A CA 1
ATOM 662 C C . GLN A 1 86 ? 19.952 6.868 23.650 1.00 86.81 86 GLN A C 1
ATOM 664 O O . GLN A 1 86 ? 18.725 6.927 23.507 1.00 86.81 86 GLN A O 1
ATOM 669 N N . PRO A 1 87 ? 20.681 5.768 23.381 1.00 87.44 87 PRO A N 1
ATOM 670 C CA . PRO A 1 87 ? 20.075 4.476 23.114 1.00 87.44 87 PRO A CA 1
ATOM 671 C C . PRO A 1 87 ? 18.934 4.167 24.079 1.00 87.44 87 PRO A C 1
ATOM 673 O O . PRO A 1 87 ? 19.064 4.358 25.289 1.00 87.44 87 PRO A O 1
ATOM 676 N N . THR A 1 88 ? 17.803 3.752 23.533 1.00 85.94 88 THR A N 1
ATOM 677 C CA . THR A 1 88 ? 16.549 3.661 24.270 1.00 85.94 88 THR A CA 1
ATOM 678 C C . THR A 1 88 ? 15.670 2.559 23.709 1.00 85.94 88 THR A C 1
ATOM 680 O O . THR A 1 88 ? 15.820 2.128 22.565 1.00 85.94 88 THR A O 1
ATOM 683 N N . ARG A 1 89 ? 14.721 2.143 24.533 1.00 89.25 89 ARG A N 1
ATOM 684 C CA . ARG A 1 89 ? 13.642 1.227 24.214 1.00 89.25 89 ARG A CA 1
ATOM 685 C C . ARG A 1 89 ? 12.399 1.795 24.870 1.00 89.25 89 ARG A C 1
ATOM 687 O O . ARG A 1 89 ? 12.496 2.294 25.974 1.00 89.25 89 ARG A O 1
ATOM 694 N N . ASP A 1 90 ? 11.259 1.685 24.221 1.00 89.06 90 ASP A N 1
ATOM 695 C CA . ASP A 1 90 ? 9.942 1.869 24.807 1.00 89.06 90 ASP A CA 1
ATOM 696 C C . ASP A 1 90 ? 9.086 0.685 24.364 1.00 89.06 90 ASP A C 1
ATOM 698 O O . ASP A 1 90 ? 9.157 0.246 23.217 1.00 89.06 90 ASP A O 1
ATOM 702 N N . SER A 1 91 ? 8.292 0.135 25.275 1.00 89.62 91 SER A N 1
ATOM 703 C CA . SER A 1 91 ? 7.276 -0.864 24.935 1.00 89.62 91 SER A CA 1
ATOM 704 C C . SER A 1 91 ? 5.903 -0.286 25.233 1.00 89.62 91 SER A C 1
ATOM 706 O O . SER A 1 91 ? 5.762 0.492 26.165 1.00 89.62 91 SER A O 1
ATOM 708 N N . PHE A 1 92 ? 4.886 -0.635 24.464 1.00 91.44 92 PHE A N 1
ATOM 709 C CA . PHE A 1 92 ? 3.516 -0.173 24.645 1.00 91.44 92 PHE A CA 1
ATOM 710 C C . PHE A 1 92 ? 2.636 -1.398 24.806 1.00 91.44 92 PHE A C 1
ATOM 712 O O . PHE A 1 92 ? 2.656 -2.275 23.945 1.00 91.44 92 PHE A O 1
ATOM 719 N N . ASP A 1 93 ? 1.879 -1.457 25.900 1.00 86.12 93 ASP A N 1
ATOM 720 C CA . ASP A 1 93 ? 1.027 -2.611 26.184 1.00 86.12 93 ASP A CA 1
ATOM 721 C C . ASP A 1 93 ? -0.139 -2.626 25.195 1.00 86.12 93 ASP A C 1
ATOM 723 O O . ASP A 1 93 ? -1.079 -1.826 25.307 1.00 86.12 93 ASP A O 1
ATOM 727 N N . LEU A 1 94 ? -0.092 -3.548 24.233 1.00 83.25 94 LEU A N 1
ATOM 728 C CA . LEU A 1 94 ? -1.110 -3.682 23.195 1.00 83.25 94 LEU A CA 1
ATOM 729 C C . LEU A 1 94 ? -2.481 -4.004 23.799 1.00 83.25 94 LEU A C 1
ATOM 731 O O . LEU A 1 94 ? -3.505 -3.620 23.240 1.00 83.25 94 LEU A O 1
ATOM 735 N N . ARG A 1 95 ? -2.515 -4.610 24.993 1.00 73.25 95 ARG A N 1
ATOM 736 C CA . ARG A 1 95 ? -3.757 -4.937 25.711 1.00 73.25 95 ARG A CA 1
ATOM 737 C C . ARG A 1 95 ? -4.417 -3.713 26.350 1.00 73.25 95 ARG A C 1
ATOM 739 O O . ARG A 1 95 ? -5.617 -3.736 26.606 1.00 73.25 95 ARG A O 1
ATOM 746 N N . SER A 1 96 ? -3.657 -2.646 26.610 1.00 66.88 96 SER A N 1
ATOM 747 C CA . SER A 1 96 ? -4.163 -1.434 27.275 1.00 66.88 96 SER A CA 1
ATOM 748 C C . SER A 1 96 ? -4.973 -0.514 26.347 1.00 66.88 96 SER A C 1
ATOM 750 O O . SER A 1 96 ? -5.784 0.280 26.824 1.00 66.88 96 SER A O 1
ATOM 752 N N . GLY A 1 97 ? -4.771 -0.627 25.027 1.00 60.91 97 GLY A N 1
ATOM 753 C CA . GLY A 1 97 ? -5.378 0.223 23.990 1.00 60.91 97 GLY A CA 1
ATOM 754 C C . GLY A 1 97 ? -6.692 -0.294 23.392 1.00 60.91 97 GLY A C 1
ATOM 755 O O . GLY A 1 97 ? -7.158 0.278 22.408 1.00 60.91 97 GLY A O 1
ATOM 756 N N . GLU A 1 98 ? -7.279 -1.349 23.970 1.00 81.44 98 GLU A N 1
ATOM 757 C CA . GLU A 1 98 ? -8.381 -2.164 23.424 1.00 81.44 98 GLU A CA 1
ATOM 758 C C . GLU A 1 98 ? -8.017 -2.824 22.075 1.00 81.44 98 GLU A C 1
ATOM 760 O O . GLU A 1 98 ? -7.882 -4.044 22.044 1.00 81.44 98 GLU A O 1
ATOM 765 N N . HIS A 1 99 ? -7.777 -2.047 21.009 1.00 93.06 99 HIS A N 1
ATOM 766 C CA . HIS A 1 99 ? -7.374 -2.521 19.673 1.00 93.06 99 HIS A CA 1
ATOM 767 C C . HIS A 1 99 ? -6.408 -1.552 18.973 1.00 93.06 99 HIS A C 1
ATOM 769 O O . HIS A 1 99 ? -6.517 -0.337 19.162 1.00 93.06 99 HIS A O 1
ATOM 775 N N . TRP A 1 100 ? -5.509 -2.073 18.131 1.00 95.06 100 TRP A N 1
ATOM 776 C CA . TRP A 1 100 ? -4.440 -1.332 17.449 1.00 95.06 100 TRP A CA 1
ATOM 777 C C . TRP A 1 100 ? -4.479 -1.471 15.921 1.00 95.06 100 TRP A C 1
ATOM 779 O O . TRP A 1 100 ? -4.868 -2.504 15.379 1.00 95.06 100 TRP A O 1
ATOM 789 N N . TYR A 1 101 ? -4.024 -0.433 15.213 1.00 96.31 101 TYR A N 1
ATOM 790 C CA . TYR A 1 101 ? -4.002 -0.342 13.744 1.00 96.31 101 TYR A CA 1
ATOM 791 C C . TYR A 1 101 ? -2.794 0.469 13.250 1.00 96.31 101 TYR A C 1
ATOM 793 O O . TYR A 1 101 ? -2.173 1.182 14.037 1.00 96.31 101 TYR A O 1
ATOM 801 N N . GLY A 1 102 ? -2.501 0.426 11.946 1.00 94.31 102 GLY A N 1
ATOM 802 C CA . GLY A 1 102 ? -1.482 1.263 11.294 1.00 94.31 102 GLY A CA 1
ATOM 803 C C . GLY A 1 102 ? -0.262 0.476 10.804 1.00 94.31 102 GLY A C 1
ATOM 804 O O . GLY A 1 102 ? -0.404 -0.654 10.347 1.00 94.31 102 GLY A O 1
ATOM 805 N N . GLN A 1 103 ? 0.921 1.086 10.911 1.00 90.88 103 GLN A N 1
ATOM 806 C CA . GLN A 1 103 ? 2.260 0.624 10.514 1.00 90.88 103 GLN A CA 1
ATOM 807 C C . GLN A 1 103 ? 2.528 0.542 9.004 1.00 90.88 103 GLN A C 1
ATOM 809 O O . GLN A 1 103 ? 3.598 0.932 8.541 1.00 90.88 103 GLN A O 1
ATOM 814 N N . GLY A 1 104 ? 1.564 0.054 8.232 1.00 93.12 104 GLY A N 1
ATOM 815 C CA . GLY A 1 104 ? 1.731 -0.229 6.810 1.00 93.12 104 GLY A CA 1
ATOM 816 C C . GLY A 1 104 ? 1.593 -1.717 6.509 1.00 93.12 104 GLY A C 1
ATOM 817 O O . GLY A 1 104 ? 0.824 -2.424 7.168 1.00 93.12 104 GLY A O 1
ATOM 818 N N . GLU A 1 105 ? 2.303 -2.180 5.485 1.00 93.31 105 GLU A N 1
ATOM 819 C CA . GLU A 1 105 ? 2.120 -3.515 4.927 1.00 93.31 105 GLU A CA 1
ATOM 820 C C . GLU A 1 105 ? 2.917 -4.587 5.685 1.00 93.31 105 GLU A C 1
ATOM 822 O O . GLU A 1 105 ? 4.112 -4.449 5.950 1.00 93.31 105 GLU A O 1
ATOM 827 N N . LEU A 1 106 ? 2.246 -5.685 6.017 1.00 90.62 106 LEU A N 1
ATOM 828 C CA . LEU A 1 106 ? 2.825 -6.896 6.585 1.00 90.62 106 LEU A CA 1
ATOM 829 C C . LEU A 1 106 ? 2.513 -8.080 5.672 1.00 90.62 106 LEU A C 1
ATOM 831 O O . LEU A 1 106 ? 1.427 -8.152 5.101 1.00 90.62 106 LEU A O 1
ATOM 835 N N . VAL A 1 107 ? 3.423 -9.052 5.606 1.00 83.56 107 VAL A N 1
ATOM 836 C CA . VAL A 1 107 ? 3.199 -10.318 4.886 1.00 83.56 107 VAL A CA 1
ATOM 837 C C . VAL A 1 107 ? 1.959 -11.028 5.441 1.00 83.56 107 VAL A C 1
ATOM 839 O O . VAL A 1 107 ? 1.063 -11.404 4.693 1.00 83.56 107 VAL A O 1
ATOM 842 N N . ASN A 1 108 ? 1.877 -11.147 6.769 1.00 83.69 108 ASN A N 1
ATOM 843 C CA . ASN A 1 108 ? 0.697 -11.649 7.467 1.00 83.69 108 ASN A CA 1
ATOM 844 C C . ASN A 1 108 ? -0.106 -10.467 8.018 1.00 83.69 108 ASN A C 1
ATOM 846 O O . ASN A 1 108 ? 0.102 -10.026 9.153 1.00 83.69 108 ASN A O 1
ATOM 850 N N . GLN A 1 109 ? -1.026 -9.938 7.216 1.00 90.56 109 GLN A N 1
ATOM 851 C CA . GLN A 1 109 ? -1.782 -8.732 7.554 1.00 90.56 109 GLN A CA 1
ATOM 852 C C . GLN A 1 109 ? -3.018 -9.049 8.415 1.00 90.56 109 GLN A C 1
ATOM 854 O O . GLN A 1 109 ? -4.166 -8.946 7.971 1.00 90.56 109 GLN A O 1
ATOM 859 N N . LEU A 1 110 ? -2.787 -9.448 9.667 1.00 90.44 110 LEU A N 1
ATOM 860 C CA . LEU A 1 110 ? -3.857 -9.687 10.638 1.00 90.44 110 LEU A CA 1
ATOM 861 C C . LEU A 1 110 ? -4.512 -8.379 11.105 1.00 90.44 110 LEU A C 1
ATOM 863 O O . LEU A 1 110 ? -3.903 -7.310 11.097 1.00 90.44 110 LEU A O 1
ATOM 867 N N . TYR A 1 111 ? -5.775 -8.488 11.519 1.00 92.19 111 TYR A N 1
ATOM 868 C CA . TYR A 1 111 ? -6.596 -7.358 11.938 1.00 92.19 111 TYR A CA 1
ATOM 869 C C . TYR A 1 111 ? -7.470 -7.727 13.153 1.00 92.19 111 TYR A C 1
ATOM 871 O O . TYR A 1 111 ? -8.160 -8.758 13.115 1.00 92.19 111 TYR A O 1
ATOM 879 N N . PRO A 1 112 ? -7.484 -6.913 14.224 1.00 93.94 112 PRO A N 1
ATOM 880 C CA . PRO A 1 112 ? -6.610 -5.755 14.462 1.00 93.94 112 PRO A CA 1
ATOM 881 C C . PRO A 1 112 ? -5.123 -6.134 14.627 1.00 93.94 112 PRO A C 1
ATOM 883 O O . PRO A 1 112 ? -4.784 -7.319 14.709 1.00 93.94 112 PRO A O 1
ATOM 886 N N . LEU A 1 113 ? -4.230 -5.140 14.647 1.00 91.75 113 LEU A N 1
ATOM 887 C CA . LEU A 1 113 ? -2.774 -5.331 14.599 1.00 91.75 113 LEU A CA 1
ATOM 888 C C . LEU A 1 113 ? -2.239 -6.152 15.778 1.00 91.75 113 LEU A C 1
ATOM 890 O O . LEU A 1 113 ? -1.303 -6.924 15.599 1.00 91.75 113 LEU A O 1
ATOM 894 N N . GLU A 1 114 ? -2.841 -6.059 16.965 1.00 87.81 114 GLU A N 1
ATOM 895 C CA . GLU A 1 114 ? -2.413 -6.830 18.140 1.00 87.81 114 GLU A CA 1
ATOM 896 C C . GLU A 1 114 ? -2.634 -8.344 18.010 1.00 87.81 114 GLU A C 1
ATOM 898 O O . GLU A 1 114 ? -2.284 -9.099 18.914 1.00 87.81 114 GLU A O 1
ATOM 903 N N . ARG A 1 115 ? -3.219 -8.814 16.906 1.00 86.88 115 ARG A N 1
ATOM 904 C CA . ARG A 1 115 ? -3.281 -10.242 16.569 1.00 86.88 115 ARG A CA 1
ATOM 905 C C . ARG A 1 115 ? -2.066 -10.703 15.767 1.00 86.88 115 ARG A C 1
ATOM 907 O O . ARG A 1 115 ? -1.809 -11.902 15.710 1.00 86.88 115 ARG A O 1
ATOM 914 N N . ALA A 1 116 ? -1.342 -9.774 15.145 1.00 84.12 116 ALA A N 1
ATOM 915 C CA . ALA A 1 116 ? -0.091 -10.047 14.457 1.00 84.12 116 ALA A CA 1
ATOM 916 C C . ALA A 1 116 ? 1.043 -10.271 15.457 1.00 84.12 116 ALA A C 1
ATOM 918 O O . ALA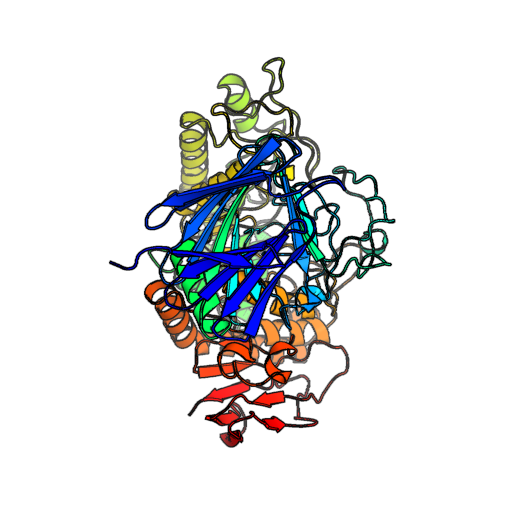 A 1 116 ? 0.981 -9.844 16.611 1.00 84.12 116 ALA A O 1
ATOM 919 N N . SER A 1 117 ? 2.104 -10.921 14.989 1.00 81.00 117 SER A N 1
ATOM 920 C CA . SER A 1 117 ? 3.389 -10.893 15.667 1.00 81.00 117 SER A CA 1
ATOM 921 C C . SER A 1 117 ? 4.495 -10.650 14.655 1.00 81.00 117 SER A C 1
ATOM 923 O O . SER A 1 117 ? 4.458 -11.171 13.543 1.00 81.00 117 SER A O 1
ATOM 925 N N . MET A 1 118 ? 5.459 -9.845 15.064 1.00 82.38 118 MET A N 1
ATOM 926 C CA . MET A 1 118 ? 6.612 -9.410 14.304 1.00 82.38 118 MET A CA 1
ATOM 927 C C . MET A 1 118 ? 7.773 -9.321 15.281 1.00 82.38 118 MET A C 1
ATOM 929 O O . MET A 1 118 ? 7.683 -8.629 16.299 1.00 82.38 118 MET A O 1
ATOM 933 N N . TRP A 1 119 ? 8.872 -10.007 14.979 1.00 81.12 119 TRP A N 1
ATOM 934 C CA . TRP A 1 119 ? 10.074 -9.868 15.790 1.00 81.12 119 TRP A CA 1
ATOM 935 C C . TRP A 1 119 ? 10.626 -8.460 15.738 1.00 81.12 119 TRP A C 1
ATOM 937 O O . TRP A 1 119 ? 10.532 -7.764 14.727 1.00 81.12 119 TRP A O 1
ATOM 947 N N . GLU A 1 120 ? 11.286 -8.109 16.831 1.00 84.06 120 GLU A N 1
ATOM 948 C CA . GLU A 1 120 ? 12.117 -6.928 16.900 1.00 84.06 120 GLU A CA 1
ATOM 949 C C . GLU A 1 120 ? 13.263 -7.019 15.892 1.00 84.06 120 GLU A C 1
ATOM 951 O O . GLU A 1 120 ? 14.171 -7.842 16.021 1.00 84.06 120 GLU A O 1
ATOM 956 N N . ALA A 1 121 ? 13.209 -6.166 14.877 1.00 83.50 121 ALA A N 1
ATOM 957 C CA . ALA A 1 121 ? 14.261 -6.022 13.884 1.00 83.50 121 ALA A CA 1
ATOM 958 C C . ALA A 1 121 ? 14.275 -4.581 13.345 1.00 83.50 121 ALA A C 1
ATOM 960 O O . ALA A 1 121 ? 13.329 -3.827 13.608 1.00 83.50 121 ALA A O 1
ATOM 961 N N . PRO A 1 122 ? 15.321 -4.182 12.594 1.00 88.19 122 PRO A N 1
ATOM 962 C CA . PRO A 1 122 ? 15.338 -2.901 11.901 1.00 88.19 122 PRO A CA 1
ATOM 963 C C . PRO A 1 122 ? 14.069 -2.692 11.069 1.00 88.19 122 PRO A C 1
ATOM 965 O O . PRO A 1 122 ? 13.714 -3.523 10.229 1.00 88.19 122 PRO A O 1
ATOM 968 N N . PHE A 1 123 ? 13.390 -1.577 11.313 1.00 91.25 123 PHE A N 1
ATOM 969 C CA . PHE A 1 123 ? 12.134 -1.227 10.668 1.00 91.25 123 PHE A CA 1
ATOM 970 C C . PHE A 1 123 ? 12.410 -0.589 9.310 1.00 91.25 123 PHE A C 1
ATOM 972 O O . PHE A 1 123 ? 12.553 0.628 9.185 1.00 91.25 123 PHE A O 1
ATOM 979 N N . LEU A 1 124 ? 12.547 -1.443 8.300 1.00 90.88 124 LEU A N 1
ATOM 980 C CA . LEU A 1 124 ? 12.840 -1.054 6.926 1.00 90.88 124 LEU A CA 1
ATOM 981 C C . LEU A 1 124 ? 11.679 -1.418 5.995 1.00 90.88 124 LEU A C 1
ATOM 983 O O . LEU A 1 124 ? 10.849 -2.255 6.343 1.00 90.88 124 LEU A O 1
ATOM 987 N N . THR A 1 125 ? 11.629 -0.828 4.806 1.00 94.06 125 THR A N 1
ATOM 988 C CA . THR A 1 125 ? 10.851 -1.398 3.697 1.00 94.06 125 THR A CA 1
ATOM 989 C C . THR A 1 125 ? 11.552 -2.655 3.178 1.00 94.06 125 THR A C 1
ATOM 991 O O . THR A 1 125 ? 12.784 -2.700 3.079 1.00 94.06 125 THR A O 1
ATOM 994 N N . TRP A 1 126 ? 10.774 -3.691 2.869 1.00 90.19 126 TRP A N 1
ATOM 995 C CA . TRP A 1 126 ? 11.301 -4.988 2.453 1.00 90.19 126 TRP A CA 1
ATOM 996 C C . TRP A 1 126 ? 10.493 -5.610 1.324 1.00 90.19 126 TRP A C 1
ATOM 998 O O . TRP A 1 126 ? 9.266 -5.641 1.371 1.00 90.19 126 TRP A O 1
ATOM 1008 N N . ASP A 1 127 ? 11.194 -6.220 0.375 1.00 87.88 127 ASP A N 1
ATOM 1009 C CA . ASP A 1 127 ? 10.605 -7.268 -0.452 1.00 87.88 127 ASP A CA 1
ATOM 1010 C C . ASP A 1 127 ? 10.598 -8.573 0.359 1.00 87.88 127 ASP A C 1
ATOM 1012 O O . ASP A 1 127 ? 11.600 -9.290 0.409 1.00 87.88 127 ASP A O 1
ATOM 1016 N N . ASN A 1 128 ? 9.491 -8.824 1.069 1.00 77.50 128 ASN A N 1
ATOM 1017 C CA . ASN A 1 128 ? 9.314 -9.949 1.996 1.00 77.50 128 ASN A CA 1
ATOM 1018 C C . ASN A 1 128 ? 10.333 -9.971 3.149 1.00 77.50 128 ASN A C 1
ATOM 1020 O O . ASN A 1 128 ? 11.296 -10.742 3.151 1.00 77.50 128 ASN A O 1
ATOM 1024 N N . GLY A 1 129 ? 10.133 -9.121 4.151 1.00 75.06 129 GLY A N 1
ATOM 1025 C CA . GLY A 1 129 ? 11.064 -8.980 5.262 1.00 75.06 129 GLY A CA 1
ATOM 1026 C C . GLY A 1 129 ? 11.156 -10.228 6.153 1.00 75.06 129 GLY A C 1
ATOM 1027 O O . GLY A 1 129 ? 10.152 -10.907 6.378 1.00 75.06 129 GLY A O 1
ATOM 1028 N N . PRO A 1 130 ? 12.330 -10.500 6.755 1.00 69.75 130 PRO A N 1
ATOM 1029 C CA . PRO A 1 130 ? 12.554 -11.633 7.667 1.00 69.75 130 PRO A CA 1
ATOM 1030 C C . PRO A 1 130 ? 11.595 -11.694 8.856 1.00 69.75 130 PRO A C 1
ATOM 1032 O O . PRO A 1 130 ? 11.337 -12.759 9.415 1.00 69.75 130 PRO A O 1
ATOM 1035 N N . ASN A 1 131 ? 11.112 -10.528 9.269 1.00 72.50 131 ASN A N 1
ATOM 1036 C CA . ASN A 1 131 ? 10.209 -10.330 10.388 1.00 72.50 131 ASN A CA 1
ATOM 1037 C C . ASN A 1 131 ? 8.748 -10.127 9.949 1.00 72.50 131 ASN A C 1
ATOM 1039 O O . ASN A 1 131 ? 7.903 -9.865 10.797 1.00 72.50 131 ASN A O 1
ATOM 1043 N N . GLY A 1 132 ? 8.447 -10.259 8.654 1.00 78.06 132 GLY A N 1
ATOM 1044 C CA . GLY A 1 132 ? 7.111 -10.066 8.092 1.00 78.06 132 GLY A CA 1
ATOM 1045 C C . GLY A 1 132 ? 6.815 -8.647 7.602 1.00 78.06 132 GLY A C 1
ATOM 1046 O O . GLY A 1 132 ? 5.677 -8.393 7.217 1.00 78.06 132 GLY A O 1
ATOM 1047 N N . LEU A 1 133 ? 7.794 -7.731 7.591 1.00 87.69 133 LEU A N 1
ATOM 1048 C CA . LEU A 1 133 ? 7.639 -6.398 6.992 1.00 87.69 133 LEU A CA 1
ATOM 1049 C C . LEU A 1 133 ? 7.467 -6.479 5.469 1.00 87.69 133 LEU A C 1
ATOM 1051 O O . LEU A 1 133 ? 8.154 -7.250 4.803 1.00 87.69 133 LEU A O 1
ATOM 1055 N N . GLY A 1 134 ? 6.570 -5.658 4.927 1.00 91.69 134 GLY A N 1
ATOM 1056 C CA . GLY A 1 134 ? 6.409 -5.436 3.492 1.00 91.69 134 GLY A CA 1
ATOM 1057 C C . GLY A 1 134 ? 7.148 -4.202 2.960 1.00 91.69 134 GLY A C 1
ATOM 1058 O O . GLY A 1 134 ? 7.918 -3.531 3.655 1.00 91.69 134 GLY A O 1
ATOM 1059 N N . ASN A 1 135 ? 6.845 -3.897 1.708 1.00 95.00 135 ASN A N 1
ATOM 1060 C CA . ASN A 1 135 ? 7.352 -2.831 0.839 1.00 95.00 135 ASN A CA 1
ATOM 1061 C C . ASN A 1 135 ? 6.912 -1.408 1.231 1.00 95.00 135 ASN A C 1
ATOM 1063 O O . ASN A 1 135 ? 7.659 -0.461 0.991 1.00 95.00 135 ASN A O 1
ATOM 1067 N N . ILE A 1 136 ? 5.729 -1.224 1.826 1.00 97.31 136 ILE A N 1
ATOM 1068 C CA . ILE A 1 136 ? 5.230 0.102 2.226 1.00 97.31 136 ILE A CA 1
ATOM 1069 C C . ILE A 1 136 ? 5.155 0.189 3.750 1.00 97.31 136 ILE A C 1
ATOM 1071 O O . ILE A 1 136 ? 4.364 -0.509 4.382 1.00 97.31 136 ILE A O 1
ATOM 1075 N N . GLN A 1 137 ? 5.964 1.068 4.347 1.00 95.19 137 GLN A N 1
ATOM 1076 C CA . GLN A 1 137 ? 6.050 1.236 5.800 1.00 95.19 137 GLN A CA 1
ATOM 1077 C C . GLN A 1 137 ? 5.877 2.694 6.227 1.00 95.19 137 GLN A C 1
ATOM 1079 O O . GLN A 1 137 ? 6.290 3.643 5.558 1.00 95.19 137 GLN A O 1
ATOM 1084 N N . THR A 1 138 ? 5.265 2.888 7.390 1.00 95.12 138 THR A N 1
ATOM 1085 C CA . THR A 1 138 ? 5.167 4.170 8.095 1.00 95.12 138 THR A CA 1
ATOM 1086 C C . THR A 1 138 ? 5.117 3.869 9.591 1.00 95.12 138 THR A C 1
ATOM 1088 O O . THR A 1 138 ? 4.168 3.225 10.025 1.00 95.12 138 THR A O 1
ATOM 1091 N N . PRO A 1 139 ? 6.100 4.296 10.408 1.00 95.44 139 PRO A N 1
ATOM 1092 C CA . PRO A 1 139 ? 6.178 3.931 11.823 1.00 95.44 139 PRO A CA 1
ATOM 1093 C C . PRO A 1 139 ? 5.146 4.721 12.647 1.00 95.44 139 PRO A C 1
ATOM 1095 O O . PRO A 1 139 ? 5.481 5.627 13.417 1.00 95.44 139 PRO A O 1
ATOM 1098 N N . ALA A 1 140 ? 3.873 4.402 12.424 1.00 96.56 140 ALA A N 1
ATOM 1099 C CA . ALA A 1 140 ? 2.726 5.080 12.980 1.00 96.56 140 ALA A CA 1
ATOM 1100 C C . ALA A 1 140 ? 1.617 4.100 13.357 1.00 96.56 140 ALA A C 1
ATOM 1102 O O . ALA A 1 140 ? 1.255 3.234 12.567 1.00 96.56 140 ALA A O 1
ATOM 1103 N N . TRP A 1 141 ? 1.033 4.271 14.537 1.00 97.00 141 TRP A N 1
ATOM 1104 C CA . TRP A 1 141 ? 0.023 3.364 15.080 1.00 97.00 141 TRP A CA 1
ATOM 1105 C C . TRP A 1 141 ? -1.158 4.139 15.639 1.00 97.00 141 TRP A C 1
ATOM 1107 O O . TRP A 1 141 ? -0.986 5.251 16.125 1.00 97.00 141 TRP A O 1
ATOM 1117 N N . ILE A 1 142 ? -2.350 3.554 15.595 1.00 96.69 142 ILE A N 1
ATOM 1118 C CA . ILE A 1 142 ? -3.597 4.140 16.101 1.00 96.69 142 ILE A CA 1
ATOM 1119 C C . ILE A 1 142 ? -4.246 3.146 17.056 1.00 96.69 142 ILE A C 1
ATOM 1121 O O . ILE A 1 142 ? -4.251 1.946 16.787 1.00 96.69 142 ILE A O 1
ATOM 1125 N N . THR A 1 143 ? -4.833 3.643 18.139 1.00 95.81 143 THR A N 1
ATOM 1126 C CA . THR A 1 143 ? -5.562 2.834 19.120 1.00 95.81 143 THR A CA 1
ATOM 1127 C C . THR A 1 143 ? -7.057 3.148 19.111 1.00 95.81 143 THR A C 1
ATOM 1129 O O . THR A 1 143 ? -7.475 4.282 18.850 1.00 95.81 143 THR A O 1
ATOM 1132 N N . ALA A 1 144 ? -7.879 2.162 19.476 1.00 94.50 144 ALA A N 1
ATOM 1133 C CA . ALA A 1 144 ? -9.323 2.333 19.653 1.00 94.50 144 ALA A CA 1
ATOM 1134 C C . ALA A 1 144 ? -9.676 3.384 20.726 1.00 94.50 144 ALA A C 1
ATOM 1136 O O . ALA A 1 144 ? -10.713 4.046 20.646 1.00 94.50 144 ALA A O 1
ATOM 1137 N N . THR A 1 145 ? -8.793 3.608 21.706 1.00 93.19 145 THR A N 1
ATOM 1138 C CA . THR A 1 145 ? -8.988 4.595 22.782 1.00 93.19 145 THR A CA 1
ATOM 1139 C C . THR A 1 145 ? -8.823 6.051 22.327 1.00 93.19 145 THR A C 1
ATOM 1141 O O . THR A 1 145 ? -9.165 6.968 23.085 1.00 93.19 145 THR A O 1
ATOM 1144 N N . GLY A 1 146 ? -8.367 6.283 21.091 1.00 94.69 146 GLY A N 1
ATOM 1145 C CA . GLY A 1 146 ? -8.174 7.617 20.523 1.00 94.69 146 GLY A CA 1
ATOM 1146 C C . GLY A 1 146 ? -6.778 8.182 20.755 1.00 94.69 146 GLY A C 1
ATOM 1147 O O . GLY A 1 146 ? -6.634 9.383 20.992 1.00 94.69 146 GLY A O 1
ATOM 1148 N N . THR A 1 147 ? -5.752 7.334 20.684 1.00 95.75 147 THR A N 1
ATOM 1149 C CA . THR A 1 147 ? -4.355 7.771 20.584 1.00 95.75 147 THR A CA 1
ATOM 1150 C C . THR A 1 147 ? -3.758 7.380 19.242 1.00 95.75 147 THR A C 1
ATOM 1152 O O . THR A 1 147 ? -4.162 6.385 18.642 1.00 95.75 147 THR A O 1
ATOM 1155 N N . ALA A 1 148 ? -2.797 8.167 18.763 1.00 96.94 148 ALA A N 1
ATOM 1156 C CA . ALA A 1 148 ? -1.952 7.775 17.645 1.00 96.94 148 ALA A CA 1
ATOM 1157 C C . ALA A 1 148 ? -0.485 8.060 17.965 1.00 96.94 148 ALA A C 1
ATOM 1159 O O . ALA A 1 148 ? -0.174 9.108 18.521 1.00 96.94 148 ALA A O 1
ATOM 1160 N N . ILE A 1 149 ? 0.405 7.135 17.627 1.00 96.88 149 ILE A N 1
ATOM 1161 C CA . ILE A 1 149 ? 1.853 7.240 17.812 1.00 96.88 149 ILE A CA 1
ATOM 1162 C C . ILE A 1 149 ? 2.475 7.452 16.436 1.00 96.88 149 ILE A C 1
ATOM 1164 O O . ILE A 1 149 ? 2.088 6.763 15.500 1.00 96.88 149 ILE A O 1
ATOM 1168 N N . LEU A 1 150 ? 3.430 8.368 16.313 1.00 97.19 150 LEU A N 1
ATOM 1169 C CA . LEU A 1 150 ? 4.241 8.572 15.115 1.00 97.19 150 LEU A CA 1
ATOM 1170 C C . LEU A 1 150 ? 5.709 8.687 15.516 1.00 97.19 150 LEU A C 1
ATOM 1172 O O . LEU A 1 150 ? 6.064 9.576 16.286 1.00 97.19 150 LEU A O 1
ATOM 1176 N N . VAL A 1 151 ? 6.567 7.814 14.998 1.00 95.38 151 VAL A N 1
ATOM 1177 C CA . VAL A 1 151 ? 8.015 7.915 15.213 1.00 95.38 151 VAL A CA 1
ATOM 1178 C C . VAL A 1 151 ? 8.608 8.850 14.166 1.00 95.38 151 VAL A C 1
ATOM 1180 O O . VAL A 1 151 ? 8.559 8.577 12.971 1.00 95.38 151 VAL A O 1
ATOM 1183 N N . ASP A 1 152 ? 9.224 9.940 14.620 1.00 82.19 152 ASP A N 1
ATOM 1184 C CA . ASP A 1 152 ? 9.814 10.969 13.750 1.00 82.19 152 ASP A CA 1
ATOM 1185 C C . ASP A 1 152 ? 11.265 10.660 13.358 1.00 82.19 152 ASP A C 1
ATOM 1187 O O . ASP A 1 152 ? 11.979 11.509 12.829 1.00 82.19 152 ASP A O 1
ATOM 1191 N N . THR A 1 153 ? 11.748 9.464 13.690 1.00 71.81 153 THR A N 1
ATOM 1192 C CA . THR A 1 153 ? 13.147 9.062 13.530 1.00 71.81 153 THR A CA 1
ATOM 1193 C C . THR A 1 153 ? 13.271 8.100 12.346 1.00 71.81 153 THR A C 1
ATOM 1195 O O . THR A 1 153 ? 13.207 6.890 12.556 1.00 71.81 153 THR A O 1
ATOM 1198 N N . PRO A 1 154 ? 13.445 8.586 11.098 1.00 66.06 154 PRO A N 1
ATOM 1199 C CA . PRO A 1 154 ? 13.574 7.717 9.937 1.00 66.06 154 PRO A CA 1
ATOM 1200 C C . PRO A 1 154 ? 15.001 7.188 9.829 1.00 66.06 154 PRO A C 1
ATOM 1202 O O . PRO A 1 154 ? 15.789 7.665 9.023 1.00 66.06 154 PRO A O 1
ATOM 1205 N N . ARG A 1 155 ? 15.365 6.248 10.703 1.00 77.50 155 ARG A N 1
ATOM 1206 C CA . ARG A 1 155 ? 16.725 5.708 10.791 1.00 77.50 155 ARG A CA 1
ATOM 1207 C C . ARG A 1 155 ? 16.731 4.202 10.672 1.00 77.50 155 ARG A C 1
ATOM 1209 O O . ARG A 1 155 ? 15.859 3.532 11.207 1.00 77.50 155 ARG A O 1
ATOM 1216 N N . ASP A 1 156 ? 17.819 3.688 10.119 1.00 81.19 156 ASP A N 1
ATOM 1217 C CA . ASP A 1 156 ? 18.109 2.253 10.065 1.00 81.19 156 ASP A CA 1
ATOM 1218 C C . ASP A 1 156 ? 18.255 1.613 11.449 1.00 81.19 156 ASP A C 1
ATOM 1220 O O . ASP A 1 156 ? 18.146 0.398 11.585 1.00 81.19 156 ASP A O 1
ATOM 1224 N N . SER A 1 157 ? 18.544 2.429 12.467 1.00 85.44 157 SER A N 1
ATOM 1225 C CA . SER A 1 157 ? 18.664 2.011 13.862 1.00 85.44 157 SER A CA 1
ATOM 1226 C C . SER A 1 157 ? 17.322 1.845 14.567 1.00 85.44 157 SER A C 1
ATOM 1228 O O . SER A 1 157 ? 17.320 1.324 15.681 1.00 85.44 157 SER A O 1
ATOM 1230 N N . LEU A 1 158 ? 16.208 2.281 13.962 1.00 91.75 158 LEU A N 1
ATOM 1231 C CA . LEU A 1 158 ? 14.881 2.078 14.532 1.00 91.75 158 LEU A CA 1
ATOM 1232 C C . LEU A 1 158 ? 14.536 0.590 14.475 1.00 91.75 158 LEU A C 1
ATOM 1234 O O . LEU A 1 158 ? 14.412 0.009 13.400 1.00 91.75 158 LEU A O 1
ATOM 1238 N N . ILE A 1 159 ? 14.353 -0.008 15.641 1.00 90.75 159 ILE A N 1
ATOM 1239 C CA . ILE A 1 159 ? 13.918 -1.384 15.825 1.00 90.75 159 ILE A CA 1
ATOM 1240 C C . ILE A 1 159 ? 12.451 -1.356 16.233 1.00 90.75 159 ILE A C 1
ATOM 1242 O O . ILE A 1 159 ? 12.074 -0.636 17.160 1.00 90.75 159 ILE A O 1
ATOM 1246 N N . VAL A 1 160 ? 11.634 -2.153 15.549 1.00 91.38 160 VAL A N 1
ATOM 1247 C CA . VAL A 1 160 ? 10.215 -2.318 15.873 1.00 91.38 160 VAL A CA 1
ATOM 1248 C C . VAL A 1 160 ? 9.905 -3.798 16.028 1.00 91.38 160 VAL A C 1
ATOM 1250 O O . VAL A 1 160 ? 10.361 -4.611 15.226 1.00 91.38 160 VAL A O 1
ATOM 1253 N N . GLY A 1 161 ? 9.107 -4.140 17.037 1.00 89.50 161 GLY A N 1
ATOM 1254 C CA . GLY A 1 161 ? 8.494 -5.459 17.193 1.00 89.50 161 GLY A CA 1
ATOM 1255 C C . GLY A 1 161 ? 7.033 -5.333 17.613 1.00 89.50 161 GLY A C 1
ATOM 1256 O O . GLY A 1 161 ? 6.663 -4.385 18.297 1.00 89.50 161 GLY A O 1
ATOM 1257 N N . VAL A 1 162 ? 6.199 -6.287 17.214 1.00 88.81 162 VAL A N 1
ATOM 1258 C CA . VAL A 1 162 ? 4.777 -6.362 17.591 1.00 88.81 162 VAL A CA 1
ATOM 1259 C C . VAL A 1 162 ? 4.552 -7.740 18.177 1.00 88.81 162 VAL A C 1
ATOM 1261 O O . VAL A 1 162 ? 4.832 -8.723 17.505 1.00 88.81 162 VAL A O 1
ATOM 1264 N N . ASN A 1 163 ? 4.085 -7.849 19.420 1.00 84.56 163 ASN A N 1
ATOM 1265 C CA . ASN A 1 163 ? 3.907 -9.137 20.101 1.00 84.56 163 ASN A CA 1
ATOM 1266 C C . ASN A 1 163 ? 5.123 -10.075 19.972 1.00 84.56 163 ASN A C 1
ATOM 1268 O O . ASN A 1 163 ? 4.958 -11.291 19.845 1.00 84.56 163 ASN A O 1
ATOM 1272 N N . ALA A 1 164 ? 6.341 -9.531 19.946 1.00 78.25 164 ALA A N 1
ATOM 1273 C CA . ALA A 1 164 ? 7.548 -10.330 19.794 1.00 78.25 164 ALA A CA 1
ATOM 1274 C C . ALA A 1 164 ? 7.732 -11.236 21.022 1.00 78.25 164 ALA A C 1
ATOM 1276 O O . ALA A 1 164 ? 7.634 -10.783 22.162 1.00 78.25 164 ALA A O 1
ATOM 1277 N N . SER A 1 165 ? 8.003 -12.524 20.810 1.00 71.81 165 SER A N 1
ATOM 1278 C CA . SER A 1 165 ? 8.322 -13.437 21.913 1.00 71.81 165 SER A CA 1
ATOM 1279 C C . SER A 1 165 ? 9.751 -13.215 22.392 1.00 71.81 165 SER A C 1
ATOM 1281 O O . SER A 1 165 ? 10.687 -13.234 21.593 1.00 71.81 165 SER A O 1
ATOM 1283 N N . ALA A 1 166 ? 9.932 -13.074 23.707 1.00 63.97 166 ALA A N 1
ATOM 1284 C CA . ALA A 1 166 ? 11.253 -12.941 24.322 1.00 63.97 166 ALA A CA 1
ATOM 1285 C C . ALA A 1 166 ? 12.110 -14.220 24.200 1.00 63.97 166 ALA A C 1
ATOM 1287 O O . ALA A 1 166 ? 13.328 -14.167 24.362 1.00 63.97 166 ALA A O 1
ATOM 1288 N N . GLU A 1 167 ? 11.484 -15.370 23.932 1.00 61.25 167 GLU A N 1
ATOM 1289 C CA . GLU A 1 167 ? 12.150 -16.677 23.851 1.00 61.25 167 GLU A CA 1
ATOM 1290 C C . GLU A 1 167 ? 12.472 -17.094 22.406 1.00 61.25 167 GLU A C 1
ATOM 1292 O O . GLU A 1 167 ? 13.323 -17.961 22.182 1.00 61.25 167 GLU A O 1
ATOM 1297 N N . ALA A 1 168 ? 11.829 -16.473 21.410 1.00 61.25 168 ALA A N 1
ATOM 1298 C CA . ALA A 1 168 ? 11.999 -16.818 20.004 1.00 61.25 168 ALA A CA 1
ATOM 1299 C C . ALA A 1 168 ? 13.145 -16.022 19.364 1.00 61.25 168 ALA A C 1
ATOM 1301 O O . ALA A 1 168 ? 13.137 -14.793 19.342 1.00 61.25 168 ALA A O 1
ATOM 1302 N N . LYS A 1 169 ? 14.114 -16.724 18.769 1.00 60.62 169 LYS A N 1
ATOM 1303 C CA . LYS A 1 169 ? 15.139 -16.092 17.928 1.00 60.62 169 LYS A CA 1
ATOM 1304 C C . LYS A 1 169 ? 14.617 -15.944 16.505 1.00 60.62 169 LYS A C 1
ATOM 1306 O O . LYS A 1 169 ? 14.066 -16.898 15.959 1.00 60.62 169 LYS A O 1
ATOM 1311 N N . MET A 1 170 ? 14.839 -14.775 15.907 1.00 64.44 170 MET A N 1
ATOM 1312 C CA . MET A 1 170 ? 14.567 -14.565 14.487 1.00 64.44 170 MET A CA 1
ATOM 1313 C C . MET A 1 170 ? 15.375 -15.587 13.664 1.00 64.44 170 MET A C 1
ATOM 1315 O O . MET A 1 170 ? 16.567 -15.775 13.944 1.00 64.44 170 MET A O 1
ATOM 1319 N N . PRO A 1 171 ? 14.765 -16.279 12.686 1.00 57.72 171 PRO A N 1
ATOM 1320 C CA . PRO A 1 171 ? 15.507 -17.164 11.800 1.00 57.72 171 PRO A CA 1
ATOM 1321 C C . PRO A 1 171 ? 16.549 -16.369 11.004 1.00 57.72 171 PRO A C 1
ATOM 1323 O O . PRO A 1 171 ? 16.369 -15.184 10.721 1.00 57.72 171 PRO A O 1
ATOM 1326 N N . VAL A 1 172 ? 17.653 -17.026 10.637 1.00 55.28 172 VAL A N 1
ATOM 1327 C CA . VAL A 1 172 ? 18.625 -16.439 9.707 1.00 55.28 172 VAL A CA 1
ATOM 1328 C C . VAL A 1 172 ? 17.938 -16.323 8.352 1.00 55.28 172 VAL A C 1
ATOM 1330 O O . VAL A 1 172 ? 17.577 -17.332 7.752 1.00 55.28 172 VAL A O 1
ATOM 1333 N N . TRP A 1 173 ? 17.724 -15.090 7.908 1.00 50.94 173 TRP A N 1
ATOM 1334 C CA . TRP A 1 173 ? 17.098 -14.797 6.629 1.00 50.94 173 TRP A CA 1
ATOM 1335 C C . TRP A 1 173 ? 18.149 -14.570 5.562 1.00 50.94 173 TRP A C 1
ATOM 1337 O O . TRP A 1 173 ? 19.112 -13.833 5.779 1.00 50.94 173 TRP A O 1
ATOM 1347 N N . ASP A 1 174 ? 17.945 -15.207 4.417 1.00 47.62 174 ASP A N 1
ATOM 1348 C CA . ASP A 1 174 ? 18.814 -15.091 3.259 1.00 47.62 174 ASP A CA 1
ATOM 1349 C C . ASP A 1 174 ? 18.061 -14.394 2.119 1.00 47.62 174 ASP A C 1
ATOM 1351 O O . ASP A 1 174 ? 17.009 -14.855 1.670 1.00 47.62 174 ASP A O 1
ATOM 1355 N N . LEU A 1 175 ? 18.632 -13.278 1.658 1.00 42.62 175 LEU A N 1
ATOM 1356 C CA . LEU A 1 175 ? 18.184 -12.495 0.505 1.00 42.62 175 LEU A CA 1
ATOM 1357 C C . LEU A 1 175 ? 18.285 -13.278 -0.817 1.00 42.62 175 LEU A C 1
ATOM 1359 O O . LEU A 1 175 ? 17.711 -12.848 -1.813 1.00 42.62 175 LEU A O 1
ATOM 1363 N N . SER A 1 176 ? 18.976 -14.427 -0.844 1.00 40.41 176 SER A N 1
ATOM 1364 C CA . SER A 1 176 ? 19.154 -15.261 -2.041 1.00 40.41 176 SER A CA 1
ATOM 1365 C C . SER A 1 176 ? 17.894 -15.968 -2.547 1.00 40.41 176 SER A C 1
ATOM 1367 O O . SER A 1 176 ? 17.946 -16.657 -3.564 1.00 40.41 176 SER A O 1
ATOM 1369 N N . GLY A 1 177 ? 16.748 -15.745 -1.895 1.00 45.53 177 GLY A N 1
ATOM 1370 C CA . GLY A 1 177 ? 15.444 -16.065 -2.453 1.00 45.53 177 GLY A CA 1
ATOM 1371 C C . GLY A 1 177 ? 15.235 -17.561 -2.629 1.00 45.53 177 GLY A C 1
ATOM 1372 O O . GLY A 1 177 ? 15.242 -18.058 -3.748 1.00 45.53 177 GLY A O 1
ATOM 1373 N N . GLN A 1 178 ? 15.011 -18.296 -1.534 1.00 39.94 178 GLN A N 1
ATOM 1374 C CA . GLN A 1 178 ? 14.492 -19.664 -1.644 1.00 39.94 178 GLN A CA 1
ATOM 1375 C C . GLN A 1 178 ? 13.909 -20.262 -0.358 1.00 39.94 178 GLN A C 1
ATOM 1377 O O . GLN A 1 178 ? 13.882 -21.479 -0.216 1.00 39.94 178 GLN A O 1
ATOM 1382 N N . SER A 1 179 ? 13.394 -19.455 0.578 1.00 38.31 179 SER A N 1
ATOM 1383 C CA . SER A 1 179 ? 12.514 -20.017 1.614 1.00 38.31 179 SER A CA 1
ATOM 1384 C C . SER A 1 179 ? 11.072 -20.070 1.084 1.00 38.31 179 SER A C 1
ATOM 1386 O O . SER A 1 179 ? 10.471 -19.008 0.856 1.00 38.31 179 SER A O 1
ATOM 1388 N N . PRO A 1 180 ? 10.500 -21.274 0.851 1.00 44.84 180 PRO A N 1
ATOM 1389 C CA . PRO A 1 180 ? 9.089 -21.441 0.535 1.00 44.84 180 PRO A CA 1
ATOM 1390 C C . PRO A 1 180 ? 8.207 -20.635 1.482 1.00 44.84 180 PRO A C 1
ATOM 1392 O O . PRO A 1 180 ? 8.512 -20.562 2.669 1.00 44.84 180 PRO A O 1
ATOM 1395 N N . ALA A 1 181 ? 7.086 -20.103 0.989 1.00 46.41 181 ALA A N 1
ATOM 1396 C CA . ALA A 1 181 ? 6.103 -19.383 1.806 1.00 46.41 181 ALA A CA 1
ATOM 1397 C C . ALA A 1 181 ? 5.728 -20.103 3.111 1.00 46.41 181 ALA A C 1
ATOM 1399 O O . ALA A 1 181 ? 5.570 -19.453 4.133 1.00 46.41 181 ALA A O 1
ATOM 1400 N N . HIS A 1 182 ? 5.709 -21.438 3.097 1.00 43.62 182 HIS A N 1
ATOM 1401 C CA . HIS A 1 182 ? 5.403 -22.289 4.249 1.00 43.62 182 HIS A CA 1
ATOM 1402 C C . HIS A 1 182 ? 6.575 -22.549 5.221 1.00 43.62 182 HIS A C 1
ATOM 1404 O O . HIS A 1 182 ? 6.350 -23.093 6.297 1.00 43.62 182 HIS A O 1
ATOM 1410 N N . LEU A 1 183 ? 7.824 -22.230 4.851 1.00 38.12 183 LEU A N 1
ATOM 1411 C CA . LEU A 1 183 ? 8.985 -22.224 5.762 1.00 38.12 183 LEU A CA 1
ATOM 1412 C C . LEU A 1 183 ? 9.237 -20.831 6.346 1.00 38.12 183 LEU A C 1
ATOM 1414 O O . LEU A 1 183 ? 10.146 -20.653 7.161 1.00 38.12 183 LEU A O 1
ATOM 1418 N N . ARG A 1 184 ? 8.447 -19.840 5.918 1.00 57.66 184 ARG A N 1
ATOM 1419 C CA . ARG A 1 184 ? 8.482 -18.501 6.483 1.00 57.66 184 ARG A CA 1
ATOM 1420 C C . ARG A 1 184 ? 7.868 -18.581 7.870 1.00 57.66 184 ARG A C 1
ATOM 1422 O O . ARG A 1 184 ? 6.889 -19.302 8.067 1.00 57.66 184 ARG A O 1
ATOM 1429 N N . PRO A 1 185 ? 8.503 -17.931 8.843 1.00 48.41 185 PRO A N 1
ATOM 1430 C CA . PRO A 1 185 ? 8.101 -18.094 10.215 1.00 48.41 185 PRO A CA 1
ATOM 1431 C C . PRO A 1 185 ? 6.624 -17.784 10.442 1.00 48.41 185 PRO A C 1
ATOM 1433 O O . PRO A 1 185 ? 6.057 -16.923 9.767 1.00 48.41 185 PRO A O 1
ATOM 1436 N N . PRO A 1 186 ? 6.015 -18.552 11.354 1.00 48.69 186 PRO A N 1
ATOM 1437 C CA . PRO A 1 186 ? 4.598 -18.833 11.324 1.00 48.69 186 PRO A CA 1
ATOM 1438 C C . PRO A 1 186 ? 3.784 -17.633 11.797 1.00 48.69 186 PRO A C 1
ATOM 1440 O O . PRO A 1 186 ? 4.297 -16.727 12.459 1.00 48.69 186 PRO A O 1
ATOM 1443 N N . ASP A 1 187 ? 2.490 -17.692 11.490 1.00 50.69 187 ASP A N 1
ATOM 1444 C CA . ASP A 1 187 ? 1.403 -17.168 12.316 1.00 50.69 187 ASP A CA 1
ATOM 1445 C C . ASP A 1 187 ? 1.856 -16.851 13.747 1.00 50.69 187 ASP A C 1
ATOM 1447 O O . ASP A 1 187 ? 2.342 -17.745 14.436 1.00 50.69 187 ASP A O 1
ATOM 1451 N N . ALA A 1 188 ? 1.705 -15.594 14.172 1.00 50.84 188 ALA A N 1
ATOM 1452 C CA . ALA A 1 188 ? 1.875 -15.125 15.549 1.00 50.84 188 ALA A CA 1
ATOM 1453 C C . ALA A 1 188 ? 2.960 -15.870 16.373 1.00 50.84 188 ALA A C 1
ATOM 1455 O O . ALA A 1 188 ? 2.653 -16.869 17.022 1.00 50.84 188 ALA A O 1
ATOM 1456 N N . VAL A 1 189 ? 4.207 -15.369 16.394 1.00 53.97 189 VAL A N 1
ATOM 1457 C CA . VAL A 1 189 ? 5.325 -15.897 17.207 1.00 53.97 189 VAL A CA 1
ATOM 1458 C C . VAL A 1 189 ? 4.822 -16.445 18.562 1.00 53.97 189 VAL A C 1
ATOM 1460 O O . VAL A 1 189 ? 4.310 -15.671 19.380 1.00 53.97 189 VAL A O 1
ATOM 1463 N N . PRO A 1 190 ? 4.939 -17.765 18.828 1.00 50.44 190 PRO A N 1
ATOM 1464 C CA . PRO A 1 190 ? 4.458 -18.358 20.072 1.00 50.44 190 PRO A CA 1
ATOM 1465 C C . PRO A 1 190 ? 5.084 -17.693 21.306 1.00 50.44 190 PRO A C 1
ATOM 1467 O O . PRO A 1 190 ? 6.299 -17.499 21.373 1.00 50.44 190 PRO A O 1
ATOM 1470 N N . GLY A 1 191 ? 4.252 -17.359 22.297 1.00 57.47 191 GLY A N 1
ATOM 1471 C CA . GLY A 1 191 ? 4.684 -16.624 23.493 1.00 57.47 191 GLY A CA 1
ATOM 1472 C C . GLY A 1 191 ? 4.672 -15.102 23.323 1.00 57.47 191 GLY A C 1
ATOM 1473 O O . GLY A 1 191 ? 5.611 -14.438 23.754 1.00 57.47 191 GLY A O 1
ATOM 1474 N N . ALA A 1 192 ? 3.624 -14.560 22.692 1.00 68.31 192 ALA A N 1
ATOM 1475 C CA . ALA A 1 192 ? 3.426 -13.124 22.499 1.00 68.31 192 ALA A CA 1
ATOM 1476 C C . ALA A 1 192 ? 3.666 -12.320 23.790 1.00 68.31 192 ALA A C 1
ATOM 1478 O O . ALA A 1 192 ? 3.054 -12.595 24.826 1.00 68.31 192 ALA A O 1
ATOM 1479 N N . SER A 1 193 ? 4.522 -11.297 23.710 1.00 71.31 193 SER A N 1
ATOM 1480 C CA . SER A 1 193 ? 4.766 -10.362 24.818 1.00 71.31 193 SER A CA 1
ATOM 1481 C C . SER A 1 193 ? 3.514 -9.575 25.214 1.00 71.31 193 SER A C 1
ATOM 1483 O O . SER A 1 193 ? 3.337 -9.233 26.386 1.00 71.31 193 SER A O 1
ATOM 1485 N N . GLY A 1 194 ? 2.625 -9.324 24.245 1.00 82.44 194 GLY A N 1
ATOM 1486 C CA . GLY A 1 194 ? 1.526 -8.376 24.388 1.00 82.44 194 GLY A CA 1
ATOM 1487 C C . GLY A 1 194 ? 1.953 -6.926 24.161 1.00 82.44 194 GLY A C 1
ATOM 1488 O O . GLY A 1 194 ? 1.200 -6.039 24.547 1.00 82.44 194 GLY A O 1
ATOM 1489 N N . ASP A 1 195 ? 3.130 -6.683 23.570 1.00 87.75 195 ASP A N 1
ATOM 1490 C CA . ASP A 1 195 ? 3.727 -5.349 23.470 1.00 87.75 195 ASP A CA 1
ATOM 1491 C C . ASP A 1 195 ? 4.057 -4.941 22.023 1.00 87.75 195 ASP A C 1
ATOM 1493 O O . ASP A 1 195 ? 4.512 -5.756 21.217 1.00 87.75 195 ASP A O 1
ATOM 1497 N N . LEU A 1 196 ? 3.891 -3.652 21.713 1.00 92.00 196 LEU A N 1
ATOM 1498 C CA . LEU A 1 196 ? 4.580 -2.968 20.616 1.00 92.00 196 LEU A CA 1
ATOM 1499 C C . LEU A 1 196 ? 5.894 -2.430 21.175 1.00 92.00 196 LEU A C 1
ATOM 1501 O O . LEU A 1 196 ? 5.878 -1.635 22.108 1.00 92.00 196 LEU A O 1
ATOM 1505 N N . THR A 1 197 ? 7.025 -2.822 20.610 1.00 91.50 197 THR A N 1
ATOM 1506 C CA . THR A 1 197 ? 8.344 -2.331 21.013 1.00 91.50 197 THR A CA 1
ATOM 1507 C C . THR A 1 197 ? 8.883 -1.363 19.979 1.00 91.50 197 THR A C 1
ATOM 1509 O O . THR A 1 197 ? 8.879 -1.673 18.792 1.00 91.50 197 THR A O 1
ATOM 1512 N N . LEU A 1 198 ? 9.403 -0.230 20.448 1.00 92.62 198 LEU A N 1
ATOM 1513 C CA . LEU A 1 198 ? 10.152 0.756 19.679 1.00 92.62 198 LEU A CA 1
ATOM 1514 C C . LEU A 1 198 ? 11.525 0.938 20.333 1.00 92.62 198 LEU A C 1
ATOM 1516 O O . LEU A 1 198 ? 11.599 1.220 21.527 1.00 92.62 198 LEU A O 1
ATOM 1520 N N . ALA A 1 199 ? 12.618 0.796 19.593 1.00 90.44 199 ALA A N 1
ATOM 1521 C CA . ALA A 1 199 ? 13.957 0.998 20.139 1.00 90.44 199 ALA A CA 1
ATOM 1522 C C . ALA A 1 199 ? 14.901 1.666 19.137 1.00 90.44 199 ALA A C 1
ATOM 1524 O O . ALA A 1 199 ? 14.752 1.528 17.930 1.00 90.44 199 ALA A O 1
ATOM 1525 N N . ASP A 1 200 ? 15.898 2.375 19.653 1.00 89.75 200 ASP A N 1
ATOM 1526 C CA . ASP A 1 200 ? 17.067 2.820 18.896 1.00 89.75 200 ASP A CA 1
ATOM 1527 C C . ASP A 1 200 ? 18.288 2.541 19.766 1.00 89.75 200 ASP A C 1
ATOM 1529 O O . ASP A 1 200 ? 18.436 3.132 20.833 1.00 89.75 200 ASP A O 1
ATOM 1533 N N . GLU A 1 201 ? 19.157 1.631 19.337 1.00 85.19 201 GLU A N 1
ATOM 1534 C CA . GLU A 1 201 ? 20.308 1.193 20.138 1.00 85.19 201 GLU A CA 1
ATOM 1535 C C . GLU A 1 201 ? 21.572 2.043 19.916 1.00 85.19 201 GLU A C 1
ATOM 1537 O O . GLU A 1 201 ? 22.621 1.761 20.493 1.00 85.19 201 GLU A O 1
ATOM 1542 N N . GLN A 1 202 ? 21.504 3.093 19.090 1.00 86.19 202 GLN A N 1
ATOM 1543 C CA . GLN A 1 202 ? 22.689 3.830 18.642 1.00 86.19 202 GLN A CA 1
ATOM 1544 C C . GLN A 1 202 ? 22.721 5.284 19.115 1.00 86.19 202 GLN A C 1
ATOM 1546 O O . GLN A 1 202 ? 23.742 5.755 19.617 1.00 86.19 202 GLN A O 1
ATOM 1551 N N . ARG A 1 203 ? 21.635 6.033 18.914 1.00 83.19 203 ARG A N 1
ATOM 1552 C CA . ARG A 1 203 ? 21.608 7.500 19.055 1.00 83.19 203 ARG A CA 1
ATOM 1553 C C . ARG A 1 203 ? 20.422 8.015 19.869 1.00 83.19 203 ARG A C 1
ATOM 1555 O O . ARG A 1 203 ? 20.466 9.165 20.307 1.00 83.19 203 ARG A O 1
ATOM 1562 N N . GLY A 1 204 ? 19.395 7.192 20.062 1.00 86.31 204 GLY A N 1
ATOM 1563 C CA . GLY A 1 204 ? 18.130 7.579 20.682 1.00 86.31 204 GLY A CA 1
ATOM 1564 C C . GLY A 1 204 ? 17.053 7.966 19.673 1.00 86.31 204 GLY A C 1
ATOM 1565 O O . GLY A 1 204 ? 17.328 8.220 18.500 1.00 86.31 204 GLY A O 1
ATOM 1566 N N . MET A 1 205 ? 15.816 7.999 20.161 1.00 91.31 205 MET A N 1
ATOM 1567 C CA . MET A 1 205 ? 14.591 8.040 19.364 1.00 91.31 205 MET A CA 1
ATOM 1568 C C . MET A 1 205 ? 13.694 9.216 19.762 1.00 91.31 205 MET A C 1
ATOM 1570 O O . MET A 1 205 ? 13.604 9.580 20.936 1.00 91.31 205 MET A O 1
ATOM 1574 N N . GLY A 1 206 ? 13.003 9.790 18.780 1.00 93.00 206 GLY A N 1
ATOM 1575 C CA . GLY A 1 206 ? 11.904 10.728 18.988 1.00 93.00 206 GLY A CA 1
ATOM 1576 C C . GLY A 1 206 ? 10.595 10.216 18.396 1.00 93.00 206 GLY A C 1
ATOM 1577 O O . GLY A 1 206 ? 10.593 9.648 17.301 1.00 93.00 206 GLY A O 1
ATOM 1578 N N . TYR A 1 207 ? 9.497 10.422 19.119 1.00 95.44 207 TYR A N 1
ATOM 1579 C CA . TYR A 1 207 ? 8.145 10.108 18.662 1.00 95.44 207 TYR A CA 1
ATOM 1580 C C . TYR A 1 207 ? 7.118 11.076 19.242 1.00 95.44 207 TYR A C 1
ATOM 1582 O O . TYR A 1 207 ? 7.331 11.706 20.281 1.00 95.44 207 TYR A O 1
ATOM 1590 N N . ARG A 1 208 ? 5.970 11.160 18.576 1.00 96.81 208 ARG A N 1
ATOM 1591 C CA . ARG A 1 208 ? 4.816 11.967 18.965 1.00 96.81 208 ARG A CA 1
ATOM 1592 C C . ARG A 1 208 ? 3.634 11.077 19.274 1.00 96.81 208 ARG A C 1
ATOM 1594 O O . ARG A 1 208 ? 3.410 10.080 18.594 1.00 96.81 208 ARG A O 1
ATOM 1601 N N . ILE A 1 209 ? 2.872 11.458 20.290 1.00 96.81 209 ILE A N 1
ATOM 1602 C CA . ILE A 1 209 ? 1.614 10.820 20.661 1.00 96.81 209 ILE A CA 1
ATOM 1603 C C . ILE A 1 209 ? 0.506 11.853 20.541 1.00 96.81 209 ILE A C 1
ATOM 1605 O O . ILE A 1 209 ? 0.435 12.788 21.337 1.00 96.81 209 ILE A O 1
ATOM 1609 N N . PHE A 1 210 ? -0.366 11.672 19.559 1.00 97.25 210 PHE A N 1
ATOM 1610 C CA . PHE A 1 210 ? -1.589 12.442 19.396 1.00 97.25 210 PHE A CA 1
ATOM 1611 C C . PHE A 1 210 ? -2.674 11.883 20.310 1.00 97.25 210 PHE A C 1
ATOM 1613 O O . PHE A 1 210 ? -2.828 10.666 20.442 1.00 97.25 210 PHE A O 1
ATOM 1620 N N . VAL A 1 211 ? -3.444 12.777 20.921 1.00 96.25 211 VAL A N 1
ATOM 1621 C CA . VAL A 1 211 ? -4.575 12.442 21.785 1.00 96.25 211 VAL A CA 1
ATOM 1622 C C . VAL A 1 211 ? -5.832 13.065 21.199 1.00 96.25 211 VAL A C 1
ATOM 1624 O O . VAL A 1 211 ? -5.869 14.253 20.886 1.00 96.25 211 VAL A O 1
ATOM 1627 N N . ALA A 1 212 ? -6.872 12.256 21.050 1.00 95.75 212 ALA A N 1
ATOM 1628 C CA . ALA A 1 212 ? -8.183 12.688 20.589 1.00 95.75 212 ALA A CA 1
ATOM 1629 C C . ALA A 1 212 ? -9.285 11.980 21.382 1.00 95.75 212 ALA A C 1
ATOM 1631 O O . ALA A 1 212 ? -8.985 11.236 22.315 1.00 95.75 212 ALA A O 1
ATOM 1632 N N . GLU A 1 213 ? -10.559 12.202 21.048 1.00 93.94 213 GLU A N 1
ATOM 1633 C CA . GLU A 1 213 ? -11.686 11.572 21.751 1.00 93.94 213 GLU A CA 1
ATOM 1634 C C . GLU A 1 213 ? -11.908 10.105 21.348 1.00 93.94 213 GLU A C 1
ATOM 1636 O O . GLU A 1 213 ? -12.401 9.306 22.151 1.00 93.94 213 GLU A O 1
ATOM 1641 N N . ASN A 1 214 ? -11.543 9.747 20.117 1.00 94.56 214 ASN A N 1
ATOM 1642 C CA . ASN A 1 214 ? -11.753 8.431 19.516 1.00 94.56 214 ASN A CA 1
ATOM 1643 C C . ASN A 1 214 ? -10.738 8.154 18.391 1.00 94.56 214 ASN A C 1
ATOM 1645 O O . ASN A 1 214 ? -10.000 9.052 17.972 1.00 94.56 214 ASN A O 1
ATOM 1649 N N . ALA A 1 215 ? -10.700 6.907 17.912 1.00 96.06 215 ALA A N 1
ATOM 1650 C CA . ALA A 1 215 ? -9.765 6.467 16.876 1.00 96.06 215 ALA A CA 1
ATOM 1651 C C . ALA A 1 215 ? -9.858 7.267 15.558 1.00 96.06 215 ALA A C 1
ATOM 1653 O O . ALA A 1 215 ? -8.801 7.670 15.069 1.00 96.06 215 ALA A O 1
ATOM 1654 N N . PRO A 1 216 ? -11.049 7.593 15.003 1.00 97.56 216 PRO A N 1
ATOM 1655 C CA . PRO A 1 216 ? -11.140 8.436 13.804 1.00 97.56 216 PRO A CA 1
ATOM 1656 C C . PRO A 1 216 ? -10.459 9.798 13.951 1.00 97.56 216 PRO A C 1
ATOM 1658 O O . PRO A 1 216 ? -9.695 10.210 13.080 1.00 97.56 216 PRO A O 1
ATOM 1661 N N . GLN A 1 217 ? -10.682 10.492 15.070 1.00 97.38 217 GLN A N 1
ATOM 1662 C CA . GLN A 1 217 ? -10.051 11.792 15.309 1.00 97.38 217 GLN A CA 1
ATOM 1663 C C . GLN A 1 217 ? -8.531 11.670 15.528 1.00 97.38 217 GLN A C 1
ATOM 1665 O O . GLN A 1 217 ? -7.782 12.544 15.092 1.00 97.38 217 GLN A O 1
ATOM 1670 N N . ALA A 1 218 ? -8.060 10.602 16.181 1.00 96.88 218 ALA A N 1
ATOM 1671 C CA . ALA A 1 218 ? -6.628 10.353 16.359 1.00 96.88 218 ALA A CA 1
ATOM 1672 C C . ALA A 1 218 ? -5.935 10.049 15.020 1.00 96.88 218 ALA A C 1
ATOM 1674 O O . ALA A 1 218 ? -4.886 10.619 14.728 1.00 96.88 218 ALA A O 1
ATOM 1675 N N . CYS A 1 219 ? -6.561 9.218 14.180 1.00 97.44 219 CYS A N 1
ATOM 1676 C CA . CYS A 1 219 ? -6.110 8.937 12.819 1.00 97.44 219 CYS A CA 1
ATOM 1677 C C . CYS A 1 219 ? -6.074 10.211 11.966 1.00 97.44 219 CYS A C 1
ATOM 1679 O O . CYS A 1 219 ? -5.072 10.477 11.314 1.00 97.44 219 CYS A O 1
ATOM 1681 N N . HIS A 1 220 ? -7.107 11.055 12.039 1.00 97.44 220 HIS A N 1
ATOM 1682 C CA . HIS A 1 220 ? -7.121 12.337 11.336 1.00 97.44 220 HIS A CA 1
ATOM 1683 C C . HIS A 1 220 ? -5.917 13.217 11.727 1.00 97.44 220 HIS A C 1
ATOM 1685 O O . HIS A 1 220 ? -5.200 13.699 10.852 1.00 97.44 220 HIS A O 1
ATOM 1691 N N . LYS A 1 221 ? -5.626 13.371 13.028 1.00 96.75 221 LYS A N 1
ATOM 1692 C CA . LYS A 1 221 ? -4.442 14.119 13.500 1.00 96.75 221 LYS A CA 1
ATOM 1693 C C . LYS A 1 221 ? -3.127 13.516 12.993 1.00 96.75 221 LYS A C 1
ATOM 1695 O O . LYS A 1 221 ? -2.234 14.263 12.598 1.00 96.75 221 LYS A O 1
ATOM 1700 N N . LEU A 1 222 ? -3.019 12.185 12.987 1.00 97.00 222 LEU A N 1
ATOM 1701 C CA . LEU A 1 222 ? -1.859 11.479 12.448 1.00 97.00 222 LEU A CA 1
ATOM 1702 C C . LEU A 1 222 ? -1.668 11.782 10.955 1.00 97.00 222 LEU A C 1
ATOM 1704 O O . LEU A 1 222 ? -0.578 12.173 10.549 1.00 97.00 222 LEU A O 1
ATOM 1708 N N . ILE A 1 223 ? -2.723 11.652 10.149 1.00 96.50 223 ILE A N 1
ATOM 1709 C CA . ILE A 1 223 ? -2.665 11.893 8.703 1.00 96.50 223 ILE A CA 1
ATOM 1710 C C . ILE A 1 223 ? -2.326 13.358 8.406 1.00 96.50 223 ILE A C 1
ATOM 1712 O O . ILE A 1 223 ? -1.492 13.625 7.545 1.00 96.50 223 ILE A O 1
ATOM 1716 N N . MET A 1 224 ? -2.868 14.312 9.171 1.00 95.69 224 MET A N 1
ATOM 1717 C CA . MET A 1 224 ? -2.465 15.721 9.060 1.00 95.69 224 MET A CA 1
ATOM 1718 C C . MET A 1 224 ? -0.962 15.920 9.303 1.00 95.69 224 MET A C 1
ATOM 1720 O O . MET A 1 224 ? -0.341 16.744 8.636 1.00 95.69 224 MET A O 1
ATOM 1724 N N . ALA A 1 225 ? -0.368 15.183 10.247 1.00 94.94 225 ALA A N 1
ATOM 1725 C CA . ALA A 1 225 ? 1.064 15.261 10.533 1.00 94.94 225 ALA A CA 1
ATOM 1726 C C . ALA A 1 225 ? 1.935 14.578 9.465 1.00 94.94 225 ALA A C 1
ATOM 1728 O O . ALA A 1 225 ? 3.077 14.989 9.267 1.00 94.94 225 ALA A O 1
ATOM 1729 N N . LEU A 1 226 ? 1.404 13.551 8.797 1.00 94.19 226 LEU A N 1
ATOM 1730 C CA . LEU A 1 226 ? 2.051 12.836 7.694 1.00 94.19 226 LEU A CA 1
ATOM 1731 C C . LEU A 1 226 ? 1.958 13.596 6.361 1.00 94.19 226 LEU A C 1
ATOM 1733 O O . LEU A 1 226 ? 2.807 13.417 5.489 1.00 94.19 226 LEU A O 1
ATOM 1737 N N . GLY A 1 227 ? 0.949 14.450 6.203 1.00 92.56 227 GLY A N 1
ATOM 1738 C CA . GLY A 1 227 ? 0.672 15.165 4.963 1.00 92.56 227 GLY A CA 1
ATOM 1739 C C . GLY A 1 227 ? -0.200 14.364 3.996 1.00 92.56 227 GLY A C 1
ATOM 1740 O O . GLY A 1 227 ? -0.554 13.207 4.229 1.00 92.56 227 GLY A O 1
ATOM 1741 N N . GLN A 1 228 ? -0.579 15.021 2.904 1.00 92.12 228 GLN A N 1
ATOM 1742 C CA . GLN A 1 228 ? -1.468 14.497 1.870 1.00 92.12 228 GLN A CA 1
ATOM 1743 C C . GLN A 1 228 ? -0.918 14.838 0.485 1.00 92.12 228 GLN A C 1
ATOM 1745 O O . GLN A 1 228 ? -0.141 15.789 0.361 1.00 92.12 228 GLN A O 1
ATOM 1750 N N . PRO A 1 229 ? -1.305 14.080 -0.552 1.00 93.56 229 PRO A N 1
ATOM 1751 C CA . PRO A 1 229 ? -0.911 14.400 -1.912 1.00 93.56 229 PRO A CA 1
ATOM 1752 C C . PRO A 1 229 ? -1.488 15.742 -2.370 1.00 93.56 229 PRO A C 1
ATOM 1754 O O . PRO A 1 229 ? -2.553 16.165 -1.935 1.00 93.56 229 PRO A O 1
ATOM 1757 N N . GLU A 1 230 ? -0.793 16.447 -3.258 1.00 92.06 230 GLU A N 1
ATOM 1758 C CA . GLU A 1 230 ? -1.257 17.766 -3.717 1.00 92.06 230 GLU A CA 1
ATOM 1759 C C . GLU A 1 230 ? -2.360 17.666 -4.783 1.00 92.06 230 GLU A C 1
ATOM 1761 O O . GLU A 1 230 ? -3.231 18.536 -4.866 1.00 92.06 230 GLU A O 1
ATOM 1766 N N . SER A 1 231 ? -2.381 16.571 -5.545 1.00 95.31 231 SER A N 1
ATOM 1767 C CA . SER A 1 231 ? -3.349 16.295 -6.608 1.00 95.31 231 SER A CA 1
ATOM 1768 C C . SER A 1 231 ? -3.781 14.827 -6.617 1.00 95.31 231 SER A C 1
ATOM 1770 O O . SER A 1 231 ? -3.227 13.995 -5.901 1.00 95.31 231 SER A O 1
ATOM 1772 N N . LEU A 1 232 ? -4.776 14.504 -7.443 1.00 96.25 232 LEU A N 1
ATOM 1773 C CA . LEU A 1 232 ? -5.095 13.119 -7.792 1.00 96.25 232 LEU A CA 1
ATOM 1774 C C . LEU A 1 232 ? -4.050 12.562 -8.780 1.00 96.25 232 LEU A C 1
ATOM 1776 O O . LEU A 1 232 ? -3.449 13.355 -9.519 1.00 96.25 232 LEU A O 1
ATOM 1780 N N . PRO A 1 233 ? -3.850 11.230 -8.833 1.00 95.62 233 PRO A N 1
ATOM 1781 C CA . PRO A 1 233 ? -3.141 10.593 -9.937 1.00 95.62 233 PRO A CA 1
ATOM 1782 C C . PRO A 1 233 ? -3.957 10.730 -11.235 1.00 95.62 233 PRO A C 1
ATOM 1784 O O . PRO A 1 233 ? -5.129 11.128 -11.191 1.00 95.62 233 PRO A O 1
ATOM 1787 N N . PRO A 1 234 ? -3.382 10.391 -12.404 1.00 95.12 234 PRO A N 1
ATOM 1788 C CA . PRO A 1 234 ? -4.122 10.376 -13.660 1.00 95.12 234 PRO A CA 1
ATOM 1789 C C . PRO A 1 234 ? -5.448 9.619 -13.541 1.00 95.12 234 PRO A C 1
ATOM 1791 O O . PRO A 1 234 ? -5.498 8.475 -13.090 1.00 95.12 234 PRO A O 1
ATOM 1794 N N . ASP A 1 235 ? -6.529 10.273 -13.958 1.00 93.12 235 ASP A N 1
ATOM 1795 C CA . ASP A 1 235 ? -7.902 9.826 -13.720 1.00 93.12 235 ASP A CA 1
ATOM 1796 C C . ASP A 1 235 ? -8.205 8.438 -14.297 1.00 93.12 235 ASP A C 1
ATOM 1798 O O . ASP A 1 235 ? -9.011 7.700 -13.736 1.00 93.12 235 ASP A O 1
ATOM 1802 N N . GLN A 1 236 ? -7.523 8.051 -15.376 1.00 95.56 236 GLN A N 1
ATOM 1803 C CA . GLN A 1 236 ? -7.636 6.737 -15.998 1.00 95.56 236 GLN A CA 1
ATOM 1804 C C . GLN A 1 236 ? -7.423 5.587 -15.005 1.00 95.56 236 GLN A C 1
ATOM 1806 O O . GLN A 1 236 ? -8.177 4.622 -15.068 1.00 95.56 236 GLN A O 1
ATOM 1811 N N . PHE A 1 237 ? -6.487 5.716 -14.058 1.00 96.12 237 PHE A N 1
ATOM 1812 C CA . PHE A 1 237 ? -6.244 4.710 -13.016 1.00 96.12 237 PHE A CA 1
ATOM 1813 C C . PHE A 1 237 ? -7.425 4.523 -12.060 1.00 96.12 237 PHE A C 1
ATOM 1815 O O . PHE A 1 237 ? -7.631 3.442 -11.514 1.00 96.12 237 PHE A O 1
ATOM 1822 N N . ILE A 1 238 ? -8.195 5.589 -11.844 1.00 96.44 238 ILE A N 1
ATOM 1823 C CA . ILE A 1 238 ? -9.369 5.573 -10.970 1.00 96.44 238 ILE A CA 1
ATOM 1824 C C . ILE A 1 238 ? -10.603 5.151 -11.769 1.00 96.44 238 ILE A C 1
ATOM 1826 O O . ILE A 1 238 ? -11.521 4.555 -11.217 1.00 96.44 238 ILE A O 1
ATOM 1830 N N . ARG A 1 239 ? -10.659 5.467 -13.067 1.00 97.75 239 ARG A N 1
ATOM 1831 C CA . ARG A 1 239 ? -11.839 5.279 -13.923 1.00 97.75 239 ARG A CA 1
ATOM 1832 C C . ARG A 1 239 ? -11.903 3.914 -14.592 1.00 97.75 239 ARG A C 1
ATOM 1834 O O . ARG A 1 239 ? -13.002 3.394 -14.763 1.00 97.75 239 ARG A O 1
ATOM 1841 N N . LEU A 1 240 ? -10.763 3.368 -15.006 1.00 98.12 240 LEU A N 1
ATOM 1842 C CA . LEU A 1 240 ? -10.676 2.173 -15.840 1.00 98.12 240 LEU A CA 1
ATOM 1843 C C . LEU A 1 240 ? -9.761 1.116 -15.202 1.00 98.12 240 LEU A C 1
ATOM 1845 O O . LEU A 1 240 ? -8.853 1.477 -14.455 1.00 98.12 240 LEU A O 1
ATOM 1849 N N . PRO A 1 241 ? -9.983 -0.181 -15.481 1.00 98.00 241 PRO A N 1
ATOM 1850 C CA . PRO A 1 241 ? -9.100 -1.235 -15.006 1.00 98.00 241 PRO A CA 1
ATOM 1851 C C . PRO A 1 241 ? -7.676 -1.111 -15.545 1.00 98.00 241 PRO A C 1
ATOM 1853 O O . PRO A 1 241 ? -7.429 -0.586 -16.634 1.00 98.00 241 PRO A O 1
ATOM 1856 N N . ILE A 1 242 ? -6.748 -1.683 -14.795 1.00 98.62 242 ILE A N 1
ATOM 1857 C CA . ILE A 1 242 ? -5.374 -1.907 -15.222 1.00 98.62 242 ILE A CA 1
ATOM 1858 C C . ILE A 1 242 ? -5.253 -3.378 -15.621 1.00 98.62 242 ILE A C 1
ATOM 1860 O O . ILE A 1 242 ? -5.829 -4.261 -14.988 1.00 98.62 242 ILE A O 1
ATOM 1864 N N . TRP A 1 243 ? -4.514 -3.648 -16.683 1.00 98.50 243 TRP A N 1
ATOM 1865 C CA . TRP A 1 243 ? -4.220 -4.981 -17.184 1.00 98.50 243 TRP A CA 1
ATOM 1866 C C . TRP A 1 243 ? -2.714 -5.148 -17.219 1.00 98.50 243 TRP A C 1
ATOM 1868 O O . TRP A 1 243 ? -2.023 -4.247 -17.674 1.00 98.50 243 TRP A O 1
ATOM 1878 N N . THR A 1 244 ? -2.197 -6.284 -16.774 1.00 98.00 244 THR A N 1
ATOM 1879 C CA . THR A 1 244 ? -0.755 -6.544 -16.769 1.00 98.00 244 THR A CA 1
ATOM 1880 C C . THR A 1 244 ? -0.440 -7.932 -17.293 1.00 98.00 244 THR A C 1
ATOM 1882 O O . THR A 1 244 ? -1.174 -8.894 -17.049 1.00 98.00 244 THR A O 1
ATOM 1885 N N . THR A 1 245 ? 0.663 -8.062 -18.026 1.00 98.00 245 THR A N 1
ATOM 1886 C CA . THR A 1 245 ? 1.079 -9.341 -18.614 1.00 98.00 245 THR A CA 1
ATOM 1887 C C . THR A 1 245 ? 1.692 -10.316 -17.602 1.00 98.00 245 THR A C 1
ATOM 1889 O O . THR A 1 245 ? 1.958 -11.461 -17.962 1.00 98.00 245 THR A O 1
ATOM 1892 N N . TRP A 1 246 ? 1.914 -9.901 -16.350 1.00 95.88 246 TRP A N 1
ATOM 1893 C CA . TRP A 1 246 ? 2.733 -10.640 -15.385 1.00 95.88 246 TRP A CA 1
ATOM 1894 C C . TRP A 1 246 ? 2.232 -12.040 -15.011 1.00 95.88 246 TRP A C 1
ATOM 1896 O O . TRP A 1 246 ? 2.860 -13.027 -15.379 1.00 95.88 246 TRP A O 1
ATOM 1906 N N . ALA A 1 247 ? 1.138 -12.181 -14.260 1.00 93.81 247 ALA A N 1
ATOM 1907 C CA . ALA A 1 247 ? 0.734 -13.474 -13.707 1.00 93.81 247 ALA A CA 1
ATOM 1908 C C . ALA A 1 247 ? 0.419 -14.505 -14.802 1.00 93.81 247 ALA A C 1
ATOM 1910 O O . ALA A 1 247 ? 0.795 -15.667 -14.664 1.00 93.81 247 ALA A O 1
ATOM 1911 N N . ARG A 1 248 ? -0.205 -14.069 -15.904 1.00 95.12 248 ARG A N 1
ATOM 1912 C CA . ARG A 1 248 ? -0.608 -14.950 -17.011 1.00 95.12 248 ARG A CA 1
ATOM 1913 C C . ARG A 1 248 ? 0.548 -15.396 -17.903 1.00 95.12 248 ARG A C 1
ATOM 1915 O O . ARG A 1 248 ? 0.579 -16.555 -18.304 1.00 95.12 248 ARG A O 1
ATOM 1922 N N . TYR A 1 249 ? 1.481 -14.501 -18.235 1.00 96.38 249 TYR A N 1
ATOM 1923 C CA . TYR A 1 249 ? 2.543 -14.801 -19.208 1.00 96.38 249 TYR A CA 1
ATOM 1924 C C . TYR A 1 249 ? 3.933 -14.931 -18.588 1.00 96.38 249 TYR A C 1
ATOM 1926 O O . TYR A 1 249 ? 4.827 -15.511 -19.207 1.00 96.38 249 TYR A O 1
ATOM 1934 N N . LYS A 1 250 ? 4.130 -14.416 -17.372 1.00 94.38 250 LYS A N 1
ATOM 1935 C CA . LYS A 1 250 ? 5.434 -14.288 -16.719 1.00 94.38 250 LYS A CA 1
ATOM 1936 C C . LYS A 1 250 ? 6.406 -13.592 -17.666 1.00 94.38 250 LYS A C 1
ATOM 1938 O O . LYS A 1 250 ? 6.136 -12.504 -18.160 1.00 94.38 250 LYS A O 1
ATOM 1943 N N . VAL A 1 251 ? 7.506 -14.264 -17.966 1.00 94.81 251 VAL A N 1
ATOM 1944 C CA . VAL A 1 251 ? 8.537 -13.792 -18.881 1.00 94.81 251 VAL A CA 1
ATOM 1945 C C . VAL A 1 251 ? 8.190 -14.016 -20.349 1.00 94.81 251 VAL A C 1
ATOM 1947 O O . VAL A 1 251 ? 8.873 -13.472 -21.208 1.00 94.81 251 VAL A O 1
ATOM 1950 N N . ASP A 1 252 ? 7.184 -14.830 -20.682 1.00 96.06 252 ASP A N 1
ATOM 1951 C CA . ASP A 1 252 ? 6.878 -15.268 -22.048 1.00 96.06 252 ASP A CA 1
ATOM 1952 C C . ASP A 1 252 ? 5.954 -14.275 -22.780 1.00 96.06 252 ASP A C 1
ATOM 1954 O O . ASP A 1 252 ? 4.806 -14.560 -23.124 1.00 96.06 252 ASP A O 1
ATOM 1958 N N . ILE A 1 253 ? 6.466 -13.066 -23.002 1.00 96.88 253 ILE A N 1
ATOM 1959 C CA . ILE A 1 253 ? 5.773 -11.963 -23.673 1.00 96.88 253 ILE A CA 1
ATOM 1960 C C . ILE A 1 253 ? 6.458 -11.561 -24.983 1.00 96.88 253 ILE A C 1
ATOM 1962 O O . ILE A 1 253 ? 7.665 -11.653 -25.143 1.00 96.88 253 ILE A O 1
ATOM 1966 N N . ASN A 1 254 ? 5.702 -11.093 -25.961 1.00 98.44 254 ASN A N 1
ATOM 1967 C CA . ASN A 1 254 ? 6.248 -10.477 -27.168 1.00 98.44 254 ASN A CA 1
ATOM 1968 C C . ASN A 1 254 ? 5.184 -9.546 -27.756 1.00 98.44 254 ASN A C 1
ATOM 1970 O O . ASN A 1 254 ? 4.049 -9.514 -27.274 1.00 98.44 254 ASN A O 1
ATOM 1974 N N . GLN A 1 255 ? 5.533 -8.808 -28.805 1.00 98.69 255 GLN A N 1
ATOM 1975 C CA . GLN A 1 255 ? 4.616 -7.857 -29.429 1.00 98.69 255 GLN A CA 1
ATOM 1976 C C . GLN A 1 255 ? 3.280 -8.486 -29.847 1.00 98.69 255 GLN A C 1
ATOM 1978 O O . GLN A 1 255 ? 2.221 -7.916 -29.595 1.00 98.69 255 GLN A O 1
ATOM 1983 N N . GLU A 1 256 ? 3.312 -9.679 -30.443 1.00 98.56 256 GLU A N 1
ATOM 1984 C CA . GLU A 1 256 ? 2.101 -10.385 -30.873 1.00 98.56 256 GLU A CA 1
ATOM 1985 C C . GLU A 1 256 ? 1.199 -10.748 -29.687 1.00 98.56 256 GLU A C 1
ATOM 1987 O O . GLU A 1 256 ? -0.004 -10.505 -29.739 1.00 98.56 256 GLU A O 1
ATOM 1992 N N . ARG A 1 257 ? 1.772 -11.272 -28.599 1.00 98.44 257 ARG A N 1
ATOM 1993 C CA . ARG A 1 257 ? 1.026 -11.663 -27.395 1.00 98.44 257 ARG A CA 1
ATOM 1994 C C . ARG A 1 257 ? 0.409 -10.473 -26.679 1.00 98.44 257 ARG A C 1
ATOM 1996 O O . ARG A 1 257 ? -0.727 -10.576 -26.231 1.00 98.44 257 ARG A O 1
ATOM 2003 N N . VAL A 1 258 ? 1.120 -9.348 -26.592 1.00 98.69 258 VAL A N 1
ATOM 2004 C CA . VAL A 1 258 ? 0.575 -8.124 -25.984 1.00 98.69 258 VAL A CA 1
ATOM 2005 C C . VAL A 1 258 ? -0.634 -7.627 -26.787 1.00 98.69 258 VAL A C 1
ATOM 2007 O O . VAL A 1 258 ? -1.683 -7.344 -26.209 1.00 98.69 258 VAL A O 1
ATOM 2010 N N . ILE A 1 259 ? -0.531 -7.595 -28.121 1.00 98.81 259 ILE A N 1
ATOM 2011 C CA . ILE A 1 259 ? -1.645 -7.211 -29.004 1.00 98.81 259 ILE A CA 1
ATOM 2012 C C . ILE A 1 259 ? -2.804 -8.209 -28.899 1.00 98.81 259 ILE A C 1
ATOM 2014 O O . ILE A 1 259 ? -3.962 -7.803 -28.810 1.00 98.81 259 ILE A O 1
ATOM 2018 N N . ALA A 1 260 ? -2.515 -9.512 -28.896 1.00 98.62 260 ALA A N 1
ATOM 2019 C CA . ALA A 1 260 ? -3.528 -10.552 -28.752 1.00 98.62 260 ALA A CA 1
ATOM 2020 C C . ALA A 1 260 ? -4.273 -10.422 -27.418 1.00 98.62 260 ALA A C 1
ATOM 2022 O O . ALA A 1 260 ? -5.499 -10.457 -27.406 1.00 98.62 260 ALA A O 1
ATOM 2023 N N . PHE A 1 261 ? -3.555 -10.171 -26.321 1.00 98.62 261 PHE A N 1
ATOM 2024 C CA . PHE A 1 261 ? -4.169 -9.972 -25.013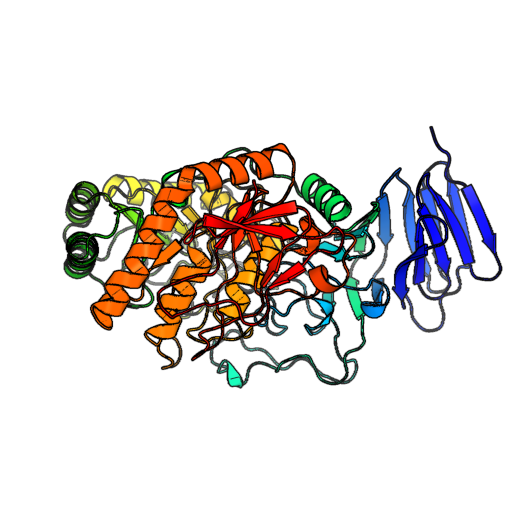 1.00 98.62 261 PHE A CA 1
ATOM 2025 C C . PHE A 1 261 ? -5.108 -8.761 -24.997 1.00 98.62 261 PHE A C 1
ATOM 2027 O O . PHE A 1 261 ? -6.233 -8.861 -24.514 1.00 98.62 261 PHE A O 1
ATOM 2034 N N . ALA A 1 262 ? -4.691 -7.641 -25.593 1.00 98.62 262 ALA A N 1
ATOM 2035 C CA . ALA A 1 262 ? -5.545 -6.466 -25.744 1.00 98.62 262 ALA A CA 1
ATOM 2036 C C . ALA A 1 262 ? -6.821 -6.772 -26.542 1.00 98.62 262 ALA A C 1
ATOM 2038 O O . ALA A 1 262 ? -7.910 -6.369 -26.133 1.00 98.62 262 ALA A O 1
ATOM 2039 N N . ARG A 1 263 ? -6.713 -7.526 -27.644 1.00 98.56 263 ARG A N 1
ATOM 2040 C CA . ARG A 1 263 ? -7.877 -7.960 -28.433 1.00 98.56 263 ARG A CA 1
ATOM 2041 C C . ARG A 1 263 ? -8.806 -8.851 -27.619 1.00 98.56 263 ARG A C 1
ATOM 2043 O O . ARG A 1 263 ? -9.998 -8.580 -27.594 1.00 98.56 263 ARG A O 1
ATOM 2050 N N . GLU A 1 264 ? -8.273 -9.826 -26.884 1.00 98.31 264 GLU A N 1
ATOM 2051 C CA . GLU A 1 264 ? -9.068 -10.682 -25.995 1.00 98.31 264 GLU A CA 1
ATOM 2052 C C . GLU A 1 264 ? -9.849 -9.857 -24.961 1.00 98.31 264 GLU A C 1
ATOM 2054 O O . GLU A 1 264 ? -11.051 -10.064 -24.802 1.00 98.31 264 GLU A O 1
ATOM 2059 N N . ILE A 1 265 ? -9.215 -8.866 -24.319 1.00 98.44 265 ILE A N 1
ATOM 2060 C CA . ILE A 1 265 ? -9.888 -7.959 -23.372 1.00 98.44 265 ILE A CA 1
ATOM 2061 C C . ILE A 1 265 ? -11.092 -7.275 -24.044 1.00 98.44 265 ILE A C 1
ATOM 2063 O O . ILE A 1 265 ? -12.195 -7.244 -23.484 1.00 98.44 265 ILE A O 1
ATOM 2067 N N . ARG A 1 266 ? -10.904 -6.744 -25.262 1.00 97.69 266 ARG A N 1
ATOM 2068 C CA . ARG A 1 266 ? -11.967 -6.062 -26.019 1.00 97.69 266 ARG A CA 1
ATOM 2069 C C . ARG A 1 266 ? -13.062 -7.023 -26.484 1.00 97.69 266 ARG A C 1
ATOM 2071 O O . ARG A 1 266 ? -14.239 -6.693 -26.341 1.00 97.69 266 ARG A O 1
ATOM 2078 N N . ASP A 1 267 ? -12.696 -8.198 -26.983 1.00 97.75 267 ASP A N 1
ATOM 2079 C CA . ASP A 1 267 ? -13.618 -9.225 -27.480 1.00 97.75 267 ASP A CA 1
ATOM 2080 C C . ASP A 1 267 ? -14.504 -9.781 -26.357 1.00 97.75 267 ASP A C 1
ATOM 2082 O O . ASP A 1 267 ? -15.683 -10.072 -26.566 1.00 97.75 267 ASP A O 1
ATOM 2086 N N . GLN A 1 268 ? -13.972 -9.850 -25.134 1.00 97.81 268 GLN A N 1
ATOM 2087 C CA . GLN A 1 268 ? -14.724 -10.228 -23.936 1.00 97.81 268 GLN A CA 1
ATOM 2088 C C . GLN A 1 268 ? -15.584 -9.081 -23.376 1.00 97.81 268 GLN A C 1
ATOM 2090 O O . GLN A 1 268 ? -16.301 -9.261 -22.387 1.00 97.81 268 GLN A O 1
ATOM 2095 N N . GLY A 1 269 ? -15.571 -7.909 -24.015 1.00 96.19 269 GLY A N 1
ATOM 2096 C CA . GLY A 1 269 ? -16.416 -6.767 -23.674 1.00 96.19 269 GLY A CA 1
ATOM 2097 C C . GLY A 1 269 ? -15.984 -6.015 -22.418 1.00 96.19 269 GLY A C 1
ATOM 2098 O O . GLY A 1 269 ? -16.797 -5.285 -21.858 1.00 96.19 269 GLY A O 1
ATOM 2099 N N . TYR A 1 270 ? -14.743 -6.186 -21.959 1.00 96.50 270 TYR A N 1
ATOM 2100 C CA . TYR A 1 270 ? -14.214 -5.390 -20.855 1.00 96.50 270 TYR A CA 1
ATOM 2101 C C . TYR A 1 270 ? -13.886 -3.963 -21.319 1.00 96.50 270 TYR A C 1
ATOM 2103 O O . TYR A 1 270 ? -13.573 -3.739 -22.496 1.00 96.50 270 TYR A O 1
ATOM 2111 N N . PRO A 1 271 ? -13.931 -2.967 -20.419 1.00 88.75 271 PRO A N 1
ATOM 2112 C CA . PRO A 1 271 ? -13.369 -1.651 -20.701 1.00 88.75 271 PRO A CA 1
ATOM 2113 C C . PRO A 1 271 ? -11.861 -1.748 -20.996 1.00 88.75 271 PRO A C 1
ATOM 2115 O O . PRO A 1 271 ? -11.186 -2.681 -20.562 1.00 88.75 271 PRO A O 1
ATOM 2118 N N . GLY A 1 272 ? -11.344 -0.776 -21.756 1.00 90.31 272 GLY A N 1
ATOM 2119 C CA . GLY A 1 272 ? -9.899 -0.563 -21.887 1.00 90.31 272 GLY A CA 1
ATOM 2120 C C . GLY A 1 272 ? -9.307 -0.046 -20.572 1.00 90.31 272 GLY A C 1
ATOM 2121 O O . GLY A 1 272 ? -9.836 -0.321 -19.496 1.00 90.31 272 GLY A O 1
ATOM 2122 N N . GLY A 1 273 ? -8.248 0.755 -20.645 1.00 96.94 273 GLY A N 1
ATOM 2123 C CA . GLY A 1 273 ? -7.594 1.286 -19.448 1.00 96.94 273 GLY A CA 1
ATOM 2124 C C . GLY A 1 273 ? -6.088 1.322 -19.611 1.00 96.94 273 GLY A C 1
ATOM 2125 O O . GLY A 1 273 ? -5.608 1.801 -20.635 1.00 96.94 273 GLY A O 1
ATOM 2126 N N . THR A 1 274 ? -5.354 0.829 -18.626 1.00 98.50 274 THR A N 1
ATOM 2127 C CA . THR A 1 274 ? -3.892 0.715 -18.712 1.00 98.50 274 THR A CA 1
ATOM 2128 C C . THR A 1 274 ? -3.514 -0.710 -19.094 1.00 98.50 274 THR A C 1
ATOM 2130 O O . THR A 1 27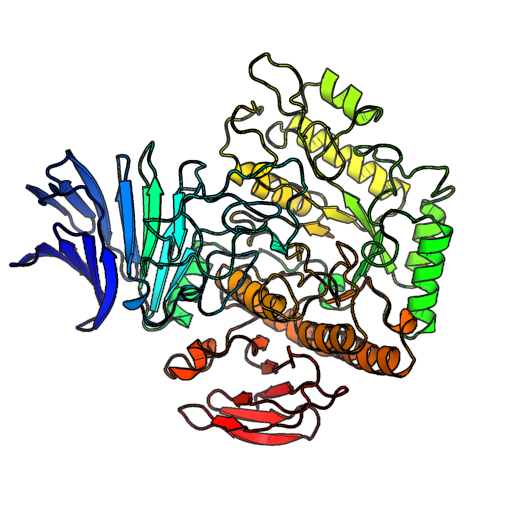4 ? -4.094 -1.646 -18.554 1.00 98.50 274 THR A O 1
ATOM 2133 N N . LEU A 1 275 ? -2.559 -0.884 -20.009 1.00 98.69 275 LEU A N 1
ATOM 2134 C CA . LEU A 1 275 ? -1.933 -2.171 -20.304 1.00 98.69 275 LEU A CA 1
ATOM 2135 C C . LEU A 1 275 ? -0.438 -2.099 -19.977 1.00 98.69 275 LEU A C 1
ATOM 2137 O O . LEU A 1 275 ? 0.341 -1.463 -20.685 1.00 98.69 275 LEU A O 1
ATOM 2141 N N . GLU A 1 276 ? -0.062 -2.759 -18.894 1.00 98.50 276 GLU A N 1
ATOM 2142 C CA . GLU A 1 276 ? 1.303 -2.917 -18.414 1.00 98.50 276 GLU A CA 1
ATOM 2143 C C . GLU A 1 276 ? 1.979 -4.106 -19.091 1.00 98.50 276 GLU A C 1
ATOM 2145 O O . GLU A 1 276 ? 1.500 -5.244 -19.033 1.00 98.50 276 GLU A O 1
ATOM 2150 N N . ILE A 1 277 ? 3.131 -3.837 -19.697 1.00 98.62 277 ILE A N 1
ATOM 2151 C CA . ILE A 1 277 ? 4.033 -4.855 -20.223 1.00 98.62 277 ILE A CA 1
ATOM 2152 C C . ILE A 1 277 ? 5.093 -5.127 -19.154 1.00 98.62 277 ILE A C 1
ATOM 2154 O O . ILE A 1 277 ? 5.951 -4.286 -18.871 1.00 98.62 277 ILE A O 1
ATOM 2158 N N . ASP A 1 278 ? 4.988 -6.300 -18.543 1.00 96.38 278 ASP A N 1
ATOM 2159 C CA . ASP A 1 278 ? 5.859 -6.743 -17.457 1.00 96.38 278 ASP A CA 1
ATOM 2160 C C . ASP A 1 278 ? 7.125 -7.455 -17.986 1.00 96.38 278 ASP A C 1
ATOM 2162 O O . ASP A 1 278 ? 7.501 -7.269 -19.144 1.00 96.38 278 ASP A O 1
ATOM 2166 N N . ASP A 1 279 ? 7.826 -8.191 -17.126 1.00 94.88 279 ASP A N 1
ATOM 2167 C CA . ASP A 1 279 ? 9.195 -8.683 -17.306 1.00 94.88 279 ASP A CA 1
ATOM 2168 C C . ASP A 1 279 ? 9.555 -9.226 -18.709 1.00 94.88 279 ASP A C 1
ATOM 2170 O O . ASP A 1 279 ? 8.781 -9.889 -19.403 1.00 94.88 279 ASP A O 1
ATOM 2174 N N . LYS A 1 280 ? 10.825 -9.015 -19.077 1.00 95.06 280 LYS A N 1
ATOM 2175 C CA . LYS A 1 280 ? 11.503 -9.405 -20.319 1.00 95.06 280 LYS A CA 1
ATOM 2176 C C . LYS A 1 280 ? 11.103 -8.620 -21.565 1.00 95.06 280 LYS A C 1
ATOM 2178 O O . LYS A 1 280 ? 11.367 -9.067 -22.681 1.00 95.06 280 LYS A O 1
ATOM 2183 N N . TRP A 1 281 ? 10.545 -7.422 -21.428 1.00 97.38 281 TRP A N 1
ATOM 2184 C CA . TRP A 1 281 ? 10.502 -6.500 -22.568 1.00 97.38 281 TRP A CA 1
ATOM 2185 C C . TRP A 1 281 ? 11.900 -5.980 -22.957 1.00 97.38 281 TRP A C 1
ATOM 2187 O O . TRP A 1 281 ? 12.115 -5.645 -24.119 1.00 97.38 281 TRP A O 1
ATOM 2197 N N . GLN A 1 282 ? 12.852 -5.965 -22.014 1.00 96.69 282 GLN A N 1
ATOM 2198 C CA . GLN A 1 282 ? 14.271 -5.630 -22.211 1.00 96.69 282 GLN A CA 1
ATOM 2199 C C . GLN A 1 282 ? 15.104 -6.864 -22.587 1.00 96.69 282 GLN A C 1
ATOM 2201 O O . GLN A 1 282 ? 14.801 -7.976 -22.148 1.00 96.69 282 GLN A O 1
ATOM 2206 N N . GLN A 1 283 ? 16.211 -6.655 -23.309 1.00 95.62 283 GLN A N 1
ATOM 2207 C CA . GLN A 1 283 ? 17.221 -7.698 -23.524 1.00 95.62 283 GLN A CA 1
ATOM 2208 C C . GLN A 1 283 ? 18.068 -7.911 -22.255 1.00 95.62 283 GLN A C 1
ATOM 2210 O O . GLN A 1 283 ? 18.210 -9.041 -21.780 1.00 95.62 283 GLN A O 1
ATOM 2215 N N . HIS A 1 284 ? 18.582 -6.823 -21.676 1.00 96.75 284 HIS A N 1
ATOM 2216 C CA . HIS A 1 284 ? 19.265 -6.787 -20.384 1.00 96.75 284 HIS A CA 1
ATOM 2217 C C . HIS A 1 284 ? 18.527 -5.840 -19.428 1.00 96.75 284 HIS A C 1
ATOM 2219 O O . HIS A 1 284 ? 18.114 -4.748 -19.818 1.00 96.75 284 HIS A O 1
ATOM 2225 N N . TYR A 1 285 ? 18.372 -6.217 -18.154 1.00 97.38 285 TYR A N 1
ATOM 2226 C CA . TYR A 1 285 ? 17.779 -5.302 -17.170 1.00 97.38 285 TYR A CA 1
ATOM 2227 C C . TYR A 1 285 ? 18.637 -4.040 -17.041 1.00 97.38 285 TYR A C 1
ATOM 2229 O O . TYR A 1 285 ? 19.843 -4.135 -16.813 1.00 97.38 285 TYR A O 1
ATOM 2237 N N . GLY A 1 286 ? 18.014 -2.876 -17.199 1.00 96.25 286 GLY A N 1
ATOM 2238 C CA . GLY A 1 286 ? 18.688 -1.575 -17.286 1.00 96.25 286 GLY A CA 1
ATOM 2239 C C . GLY A 1 286 ? 18.727 -1.000 -18.707 1.00 96.25 286 GLY A C 1
ATOM 2240 O O . GLY A 1 286 ? 18.999 0.190 -18.878 1.00 96.25 286 GLY A O 1
ATOM 2241 N N . ASP A 1 287 ? 18.390 -1.793 -19.730 1.00 97.88 287 ASP A N 1
ATOM 2242 C CA . ASP A 1 287 ? 18.210 -1.282 -21.090 1.00 97.88 287 ASP A CA 1
ATOM 2243 C C . ASP A 1 287 ? 16.993 -0.359 -21.175 1.00 97.88 287 ASP A C 1
ATOM 2245 O O . ASP A 1 287 ? 15.939 -0.627 -20.607 1.00 97.88 287 ASP A O 1
ATOM 2249 N N . THR A 1 288 ? 17.104 0.717 -21.942 1.00 97.25 288 THR A N 1
ATOM 2250 C CA . THR A 1 288 ? 15.987 1.642 -22.197 1.00 97.25 288 THR A CA 1
ATOM 2251 C C . THR A 1 288 ? 15.501 1.539 -23.639 1.00 97.25 288 THR A C 1
ATOM 2253 O O . THR A 1 288 ? 15.159 2.534 -24.270 1.00 97.25 288 THR A O 1
ATOM 2256 N N . THR A 1 289 ? 15.503 0.314 -24.167 1.00 96.94 289 THR A N 1
ATOM 2257 C CA . THR A 1 289 ? 14.986 -0.078 -25.484 1.00 96.94 289 THR A CA 1
ATOM 2258 C C . THR A 1 289 ? 14.360 -1.465 -25.378 1.00 96.94 289 THR A C 1
ATOM 2260 O O . THR A 1 289 ? 14.895 -2.316 -24.666 1.00 96.94 289 THR A O 1
ATOM 2263 N N . LEU A 1 290 ? 13.253 -1.709 -26.085 1.00 97.88 290 LEU A N 1
ATOM 2264 C CA . LEU A 1 290 ? 12.639 -3.040 -26.122 1.00 97.88 290 LEU A CA 1
ATOM 2265 C C . LEU A 1 290 ? 13.516 -4.007 -26.933 1.00 97.88 290 LEU A C 1
ATOM 2267 O O . LEU A 1 290 ? 14.128 -3.598 -27.920 1.00 97.88 290 LEU A O 1
ATOM 2271 N N . ASP A 1 291 ? 13.566 -5.279 -26.524 1.00 98.06 291 ASP A N 1
ATOM 2272 C CA . ASP A 1 291 ? 14.282 -6.339 -27.244 1.00 98.06 291 ASP A CA 1
ATOM 2273 C C . ASP A 1 291 ? 13.719 -6.451 -28.672 1.00 98.06 291 ASP A C 1
ATOM 2275 O O . ASP A 1 291 ? 12.565 -6.863 -28.836 1.00 98.06 291 ASP A O 1
ATOM 2279 N N . PRO A 1 292 ? 14.509 -6.139 -29.717 1.00 97.38 292 PRO A N 1
ATOM 2280 C CA . PRO A 1 292 ? 14.026 -6.109 -31.097 1.00 97.38 292 PRO A CA 1
ATOM 2281 C C . PRO A 1 292 ? 13.622 -7.493 -31.625 1.00 97.38 292 PRO A C 1
ATOM 2283 O O . PRO A 1 292 ? 12.895 -7.589 -32.612 1.00 97.38 292 PRO A O 1
ATOM 2286 N N . THR A 1 293 ? 14.067 -8.575 -30.980 1.00 97.81 293 THR A N 1
ATOM 2287 C CA . THR A 1 293 ? 13.664 -9.946 -31.322 1.00 97.81 293 THR A CA 1
ATOM 2288 C C . THR A 1 293 ? 12.233 -10.228 -30.871 1.00 97.81 293 THR A C 1
ATOM 2290 O O . THR A 1 293 ? 11.496 -10.947 -31.544 1.00 97.81 293 THR A O 1
ATOM 2293 N N . ARG A 1 294 ? 11.828 -9.669 -29.725 1.00 98.12 294 ARG A N 1
ATOM 2294 C CA . ARG A 1 294 ? 10.500 -9.879 -29.124 1.00 98.12 294 ARG A CA 1
ATOM 2295 C C . ARG A 1 294 ? 9.513 -8.787 -29.529 1.00 98.12 294 ARG A C 1
ATOM 2297 O O . ARG A 1 294 ? 8.321 -9.051 -29.675 1.00 98.12 294 ARG A O 1
ATOM 2304 N N . PHE A 1 295 ? 10.017 -7.576 -29.730 1.00 98.62 295 PHE A N 1
ATOM 2305 C CA . PHE A 1 295 ? 9.264 -6.379 -30.0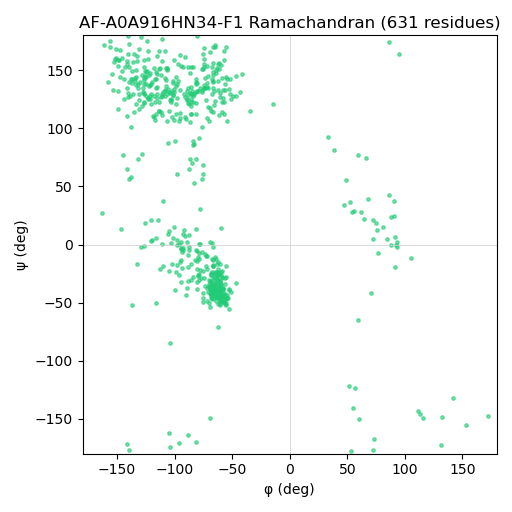73 1.00 98.62 295 PHE A CA 1
ATOM 2306 C C . PHE A 1 295 ? 9.891 -5.725 -31.310 1.00 98.62 295 PHE A C 1
ATOM 2308 O O . PHE A 1 295 ? 10.640 -4.758 -31.184 1.00 98.62 295 PHE A O 1
ATOM 2315 N N . PRO A 1 296 ? 9.630 -6.266 -32.513 1.00 98.31 296 PRO A N 1
ATOM 2316 C CA . PRO A 1 296 ? 10.244 -5.774 -33.746 1.00 98.31 296 PRO A CA 1
ATOM 2317 C C . PRO A 1 296 ? 9.780 -4.367 -34.159 1.00 98.31 296 PRO A C 1
ATOM 2319 O O . PRO A 1 296 ? 10.524 -3.668 -34.843 1.00 98.31 296 PRO A O 1
ATOM 2322 N N . ASP A 1 297 ? 8.574 -3.939 -33.767 1.00 98.44 297 ASP A N 1
ATOM 2323 C CA . ASP A 1 297 ? 8.071 -2.573 -33.979 1.00 98.44 297 ASP A CA 1
ATOM 2324 C C . ASP A 1 297 ? 7.201 -2.134 -32.783 1.00 98.44 297 ASP A C 1
ATOM 2326 O O . ASP A 1 297 ? 5.963 -2.146 -32.849 1.00 98.44 297 ASP A O 1
ATOM 2330 N N . PRO A 1 298 ? 7.835 -1.768 -31.655 1.00 98.44 298 PRO A N 1
ATOM 2331 C CA . PRO A 1 298 ? 7.123 -1.455 -30.423 1.00 98.44 298 PRO A CA 1
ATOM 2332 C C . PRO A 1 298 ? 6.279 -0.182 -30.547 1.00 98.44 298 PRO A C 1
ATOM 2334 O O . PRO A 1 298 ? 5.216 -0.088 -29.940 1.00 98.44 298 PRO A O 1
ATOM 2337 N N . ALA A 1 299 ? 6.694 0.775 -31.381 1.00 98.69 299 ALA A N 1
ATOM 2338 C CA . ALA A 1 299 ? 5.921 1.986 -31.620 1.00 98.69 299 ALA A CA 1
ATOM 2339 C C . ALA A 1 299 ? 4.628 1.691 -32.402 1.00 98.69 299 ALA A C 1
ATOM 2341 O O . ALA A 1 299 ? 3.586 2.284 -32.123 1.00 98.69 299 ALA A O 1
ATOM 2342 N N . ALA A 1 300 ? 4.657 0.776 -33.381 1.00 98.69 300 ALA A N 1
ATOM 2343 C CA . ALA A 1 300 ? 3.434 0.319 -34.043 1.00 98.69 300 ALA A CA 1
ATOM 2344 C C . ALA A 1 300 ? 2.518 -0.455 -33.097 1.00 98.69 300 ALA A C 1
ATOM 2346 O O . ALA A 1 300 ? 1.309 -0.227 -33.125 1.00 98.69 300 ALA A O 1
ATOM 2347 N N . MET A 1 301 ? 3.089 -1.306 -32.240 1.00 98.75 301 MET A N 1
ATOM 2348 C CA . MET A 1 301 ? 2.340 -2.008 -31.200 1.00 98.75 301 MET A CA 1
ATOM 2349 C C . MET A 1 301 ? 1.579 -1.024 -30.309 1.00 98.75 301 MET A C 1
ATOM 2351 O O . MET A 1 301 ? 0.371 -1.161 -30.158 1.00 98.75 301 MET A O 1
ATOM 2355 N N . VAL A 1 302 ? 2.252 -0.007 -29.764 1.00 98.88 302 VAL A N 1
ATOM 2356 C CA . VAL A 1 302 ? 1.599 0.976 -28.889 1.00 98.88 302 VAL A CA 1
ATOM 2357 C C . VAL A 1 302 ? 0.495 1.738 -29.618 1.00 98.88 302 VAL A C 1
ATOM 2359 O O . VAL A 1 302 ? -0.606 1.821 -29.087 1.00 98.88 302 VAL A O 1
ATOM 2362 N N . ARG A 1 303 ? 0.717 2.198 -30.858 1.00 98.75 303 ARG A N 1
ATOM 2363 C CA . ARG A 1 303 ? -0.345 2.858 -31.649 1.00 98.75 303 ARG A CA 1
ATOM 2364 C C . ARG A 1 303 ? -1.574 1.968 -31.844 1.00 98.75 303 ARG A C 1
ATOM 2366 O O . ARG A 1 303 ? -2.702 2.458 -31.834 1.00 98.75 303 ARG A O 1
ATOM 2373 N N . GLU A 1 304 ? -1.368 0.670 -32.050 1.00 98.69 304 GLU A N 1
ATOM 2374 C CA . GLU A 1 304 ? -2.461 -0.290 -32.181 1.00 98.69 304 GLU A CA 1
ATOM 2375 C C . GLU A 1 304 ? -3.205 -0.494 -30.847 1.00 98.69 304 GLU A C 1
ATOM 2377 O O . GLU A 1 304 ? -4.436 -0.506 -30.828 1.00 98.69 304 GLU A O 1
ATOM 2382 N N . LEU A 1 305 ? -2.482 -0.584 -29.728 1.00 98.75 305 LEU A N 1
ATOM 2383 C CA . LEU A 1 305 ? -3.060 -0.695 -28.384 1.00 98.75 305 LEU A CA 1
ATOM 2384 C C . LEU A 1 305 ? -3.843 0.566 -27.982 1.00 98.75 305 LEU A C 1
ATOM 2386 O O . LEU A 1 305 ? -4.955 0.467 -27.461 1.00 98.75 305 LEU A O 1
ATOM 2390 N N . GLU A 1 306 ? -3.321 1.752 -28.294 1.00 98.31 306 GLU A N 1
ATOM 2391 C CA . GLU A 1 306 ? -4.008 3.030 -28.080 1.00 98.31 306 GLU A CA 1
ATOM 2392 C C . GLU A 1 306 ? -5.305 3.117 -28.890 1.00 98.31 306 GLU A C 1
ATOM 2394 O O . GLU A 1 306 ? -6.336 3.539 -28.364 1.00 98.31 306 GLU A O 1
ATOM 2399 N N . ALA A 1 307 ? -5.300 2.643 -30.142 1.00 98.06 307 ALA A N 1
ATOM 2400 C CA . ALA A 1 307 ? -6.508 2.567 -30.964 1.00 98.06 307 ALA A CA 1
ATOM 2401 C C . ALA A 1 307 ? -7.575 1.621 -30.374 1.00 98.06 307 ALA A C 1
ATOM 2403 O O . ALA A 1 307 ? -8.765 1.790 -30.649 1.00 98.06 307 ALA A O 1
ATOM 2404 N N . MET A 1 308 ? -7.172 0.658 -29.536 1.00 97.94 308 MET A N 1
ATOM 2405 C CA . MET A 1 308 ? -8.072 -0.209 -28.764 1.00 97.94 308 MET A CA 1
ATOM 2406 C C . MET A 1 308 ? -8.483 0.379 -27.400 1.00 97.94 308 MET A C 1
ATOM 2408 O O . MET A 1 308 ? -9.299 -0.227 -26.702 1.00 97.94 308 MET A O 1
ATOM 2412 N N . GLY A 1 309 ? -7.979 1.561 -27.032 1.00 97.19 309 GLY A N 1
ATOM 2413 C CA . GLY A 1 309 ? -8.310 2.254 -25.785 1.00 97.19 309 GLY A CA 1
ATOM 2414 C C . GLY A 1 309 ? -7.395 1.921 -24.605 1.00 97.19 309 GLY A C 1
ATOM 2415 O O . GLY A 1 309 ? -7.833 2.041 -23.457 1.00 97.19 309 GLY A O 1
ATOM 2416 N N . PHE A 1 310 ? -6.156 1.491 -24.866 1.00 98.62 310 PHE A N 1
ATOM 2417 C CA . PHE A 1 310 ? -5.160 1.229 -23.827 1.00 98.62 310 PHE A CA 1
ATOM 2418 C C . PHE A 1 310 ? -4.072 2.300 -23.785 1.00 98.62 310 PHE A C 1
ATOM 2420 O O . PHE A 1 310 ? -3.441 2.600 -24.793 1.00 98.62 310 PHE A O 1
ATOM 2427 N N . ALA A 1 311 ? -3.811 2.827 -22.594 1.00 98.44 311 ALA A N 1
ATOM 2428 C CA . ALA A 1 311 ? -2.560 3.503 -22.291 1.00 98.44 311 ALA A CA 1
ATOM 2429 C C . ALA A 1 311 ? -1.509 2.449 -21.929 1.00 98.44 311 ALA A C 1
ATOM 2431 O O . ALA A 1 311 ? -1.773 1.587 -21.094 1.00 98.44 311 ALA A O 1
ATOM 2432 N N . VAL A 1 312 ? -0.330 2.505 -22.545 1.00 98.75 312 VAL A N 1
ATOM 2433 C CA . VAL A 1 312 ? 0.690 1.461 -22.373 1.00 98.75 312 VAL A CA 1
ATOM 2434 C C . VAL A 1 312 ? 1.777 1.922 -21.412 1.00 98.75 312 VAL A C 1
ATOM 2436 O O . VAL A 1 312 ? 2.312 3.023 -21.556 1.00 98.75 312 VAL A O 1
ATOM 2439 N N . THR A 1 313 ? 2.129 1.072 -20.456 1.00 98.75 313 THR A N 1
ATOM 2440 C CA . THR A 1 313 ? 3.262 1.272 -19.546 1.00 98.75 313 THR A CA 1
ATOM 2441 C C . THR A 1 313 ? 4.181 0.055 -19.587 1.00 98.75 313 THR A C 1
ATOM 2443 O O . THR A 1 313 ? 3.773 -1.034 -19.996 1.00 98.75 313 THR A O 1
ATOM 2446 N N . VAL A 1 314 ? 5.440 0.233 -19.188 1.00 98.62 314 VAL A N 1
ATOM 2447 C CA . VAL A 1 314 ? 6.401 -0.874 -19.062 1.00 98.62 314 VAL A CA 1
ATOM 2448 C C . VAL A 1 314 ? 6.991 -0.918 -17.658 1.00 98.62 314 VAL A C 1
ATOM 2450 O O . VAL A 1 314 ? 7.131 0.114 -16.997 1.00 98.62 314 VAL A O 1
ATOM 2453 N N . TRP A 1 315 ? 7.322 -2.123 -17.209 1.00 98.38 315 TRP A N 1
ATOM 2454 C CA . TRP A 1 315 ? 7.946 -2.383 -15.915 1.00 98.38 315 TRP A CA 1
ATOM 2455 C C . TRP A 1 315 ? 9.409 -1.910 -15.870 1.00 98.38 315 TRP A C 1
ATOM 2457 O O . TRP A 1 315 ? 10.170 -2.151 -16.806 1.00 98.38 315 TRP A O 1
ATOM 2467 N N . ILE A 1 316 ? 9.806 -1.227 -14.794 1.00 97.88 316 ILE A N 1
ATOM 2468 C CA . ILE A 1 316 ? 11.142 -0.656 -14.568 1.00 97.88 316 ILE A CA 1
ATOM 2469 C C . ILE A 1 316 ? 11.584 -0.928 -13.129 1.00 97.88 316 ILE A C 1
ATOM 2471 O O . ILE A 1 316 ? 10.799 -0.794 -12.194 1.00 97.88 316 ILE A O 1
ATOM 2475 N N . THR A 1 317 ? 12.873 -1.211 -12.941 1.00 98.00 317 THR A N 1
ATOM 2476 C CA . THR A 1 317 ? 13.521 -1.352 -11.628 1.00 98.00 317 THR A CA 1
ATOM 2477 C C . THR A 1 317 ? 14.707 -0.394 -11.493 1.00 98.00 317 THR A C 1
ATOM 2479 O O . THR A 1 317 ? 15.180 0.145 -12.499 1.00 98.00 317 THR A O 1
ATOM 2482 N N . PRO A 1 318 ? 15.242 -0.181 -10.276 1.00 97.94 318 PRO A N 1
ATOM 2483 C CA . PRO A 1 318 ? 16.464 0.593 -10.069 1.00 97.94 318 PRO A CA 1
ATOM 2484 C C . PRO A 1 318 ? 17.747 -0.228 -10.317 1.00 97.94 318 PRO A C 1
ATOM 2486 O O . PRO A 1 318 ?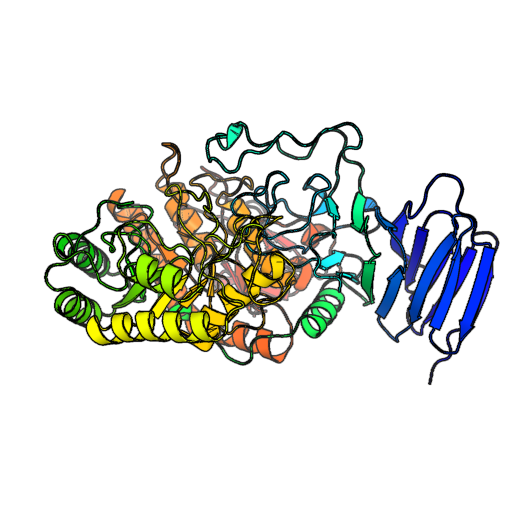 18.831 0.202 -9.916 1.00 97.94 318 PRO A O 1
ATOM 2489 N N . PHE A 1 319 ? 17.649 -1.412 -10.938 1.00 98.50 319 PHE A N 1
ATOM 2490 C CA . PHE A 1 319 ? 18.781 -2.312 -11.163 1.00 98.50 319 PHE A CA 1
ATOM 2491 C C . PHE A 1 319 ? 19.319 -2.225 -12.592 1.00 98.50 319 PHE A C 1
ATOM 2493 O O . PHE A 1 319 ? 18.579 -2.307 -13.571 1.00 98.50 319 PHE A O 1
ATOM 2500 N N . LEU A 1 320 ? 20.642 -2.137 -12.701 1.00 98.44 320 LEU A N 1
ATOM 2501 C CA . LEU A 1 320 ? 21.388 -2.100 -13.952 1.00 98.44 320 LEU A CA 1
ATOM 2502 C C . LEU A 1 320 ? 22.275 -3.344 -14.039 1.00 98.44 320 LEU A C 1
ATOM 2504 O O . LEU A 1 320 ? 23.185 -3.537 -13.232 1.00 98.44 320 LEU A O 1
ATOM 2508 N N . SER A 1 321 ? 21.967 -4.234 -14.981 1.00 97.56 321 SER A N 1
ATOM 2509 C CA . SER A 1 321 ? 22.649 -5.520 -15.148 1.00 97.56 321 SER A CA 1
ATOM 2510 C C . SER A 1 321 ? 23.797 -5.450 -16.138 1.00 97.56 321 SER A C 1
ATOM 2512 O O . SER A 1 321 ? 23.787 -4.664 -17.087 1.00 97.56 321 SER A O 1
ATOM 2514 N N . GLU A 1 322 ? 24.767 -6.336 -15.941 1.00 96.56 322 GLU A N 1
ATOM 2515 C CA . GLU A 1 322 ? 25.845 -6.567 -16.897 1.00 96.56 322 GLU A CA 1
ATOM 2516 C C . GLU A 1 322 ? 25.311 -6.838 -18.314 1.00 96.56 322 GLU A C 1
ATOM 2518 O O . GLU A 1 322 ? 24.291 -7.508 -18.504 1.00 96.56 322 GLU A O 1
ATOM 2523 N N . GLY A 1 323 ? 26.022 -6.315 -19.313 1.00 94.62 323 GLY A N 1
ATOM 2524 C CA . GLY A 1 323 ? 25.657 -6.418 -20.730 1.00 94.62 323 GLY A CA 1
ATOM 2525 C C . GLY A 1 323 ? 24.799 -5.265 -21.260 1.00 94.62 323 GLY A C 1
ATOM 2526 O O . GLY A 1 323 ? 24.813 -5.027 -22.466 1.00 94.62 323 GLY A O 1
ATOM 2527 N N . SER A 1 324 ? 24.128 -4.500 -20.391 1.00 97.19 324 SER A N 1
ATOM 2528 C CA . SER A 1 324 ? 23.456 -3.265 -20.805 1.00 97.19 324 SER A CA 1
ATOM 2529 C C . SER A 1 324 ? 24.465 -2.144 -21.058 1.00 97.19 324 SER A C 1
ATOM 2531 O O . SER A 1 324 ? 25.336 -1.871 -20.229 1.00 97.19 324 SER A O 1
ATOM 2533 N N . THR A 1 325 ? 24.303 -1.409 -22.161 1.00 96.56 325 THR A N 1
ATOM 2534 C CA . THR A 1 325 ? 25.125 -0.219 -22.443 1.00 96.56 325 THR A CA 1
ATOM 2535 C C . THR A 1 325 ? 24.930 0.882 -21.402 1.00 96.56 325 THR A C 1
ATOM 2537 O O . THR A 1 325 ? 25.848 1.658 -21.147 1.00 96.56 325 THR A O 1
ATOM 2540 N N . ASN A 1 326 ? 23.745 0.952 -20.786 1.00 98.31 326 ASN A N 1
ATOM 2541 C CA . ASN A 1 326 ? 23.465 1.917 -19.725 1.00 98.31 326 ASN A CA 1
ATOM 2542 C C . ASN A 1 326 ? 24.236 1.574 -18.444 1.00 98.31 326 ASN A C 1
ATOM 2544 O O . ASN A 1 326 ? 24.678 2.483 -17.747 1.00 98.31 326 ASN A O 1
ATOM 2548 N N . THR A 1 327 ? 24.444 0.287 -18.155 1.00 98.56 327 THR A N 1
ATOM 2549 C CA . THR A 1 327 ? 25.255 -0.156 -17.014 1.00 98.56 327 THR A CA 1
ATOM 2550 C C . THR A 1 327 ? 26.709 0.266 -17.178 1.00 98.56 327 THR A C 1
ATOM 2552 O O . THR A 1 327 ? 27.288 0.812 -16.243 1.00 98.56 327 THR A O 1
ATOM 2555 N N . GLU A 1 328 ? 27.291 0.074 -18.364 1.00 98.00 328 GLU A N 1
ATOM 2556 C CA . GLU A 1 328 ? 28.675 0.485 -18.629 1.00 98.00 328 GLU A CA 1
ATOM 2557 C C . GLU A 1 328 ? 28.849 2.003 -18.504 1.00 98.00 328 GLU A C 1
ATOM 2559 O O . GLU A 1 328 ? 29.741 2.464 -17.791 1.00 98.00 328 GLU A O 1
ATOM 2564 N N . GLU A 1 329 ? 27.932 2.789 -19.079 1.00 98.56 329 GLU A N 1
ATOM 2565 C CA . GLU A 1 329 ? 27.940 4.248 -18.918 1.00 98.56 329 GLU A CA 1
ATOM 2566 C C . GLU A 1 329 ? 27.809 4.659 -17.435 1.00 98.56 329 GLU A C 1
ATOM 2568 O O . GLU A 1 329 ? 28.522 5.544 -16.958 1.00 98.56 329 GLU A O 1
ATOM 2573 N N . ALA A 1 330 ? 26.930 3.997 -16.674 1.00 98.69 330 ALA A N 1
ATOM 2574 C CA . ALA A 1 330 ? 26.732 4.282 -15.255 1.00 98.69 330 ALA A CA 1
ATOM 2575 C C . ALA A 1 330 ? 27.973 3.955 -14.405 1.00 98.69 330 ALA A C 1
ATOM 2577 O O . ALA A 1 330 ? 28.286 4.697 -13.468 1.00 98.69 330 ALA A O 1
ATOM 2578 N N . LYS A 1 331 ? 28.709 2.884 -14.739 1.00 98.38 331 LYS A N 1
ATOM 2579 C CA . LYS A 1 331 ? 29.992 2.543 -14.101 1.00 98.38 331 LYS A CA 1
ATOM 2580 C C . LYS A 1 331 ? 31.042 3.621 -14.365 1.00 98.38 331 LYS A C 1
ATOM 2582 O O . LYS A 1 331 ? 31.676 4.087 -13.420 1.00 98.38 331 LYS A O 1
ATOM 2587 N N . GLU A 1 332 ? 31.198 4.043 -15.620 1.00 97.88 332 GLU A N 1
ATOM 2588 C CA . GLU A 1 332 ? 32.176 5.066 -16.019 1.00 97.88 332 GLU A CA 1
ATOM 2589 C C . GLU A 1 332 ? 31.922 6.416 -15.336 1.00 97.88 332 GLU A C 1
ATOM 2591 O O . GLU A 1 332 ? 32.863 7.123 -14.969 1.00 97.88 332 GLU A O 1
ATOM 2596 N N . ARG A 1 333 ? 30.647 6.764 -15.133 1.00 98.31 333 ARG A N 1
ATOM 2597 C CA . ARG A 1 333 ? 30.226 8.055 -14.571 1.00 98.31 333 ARG A CA 1
ATOM 2598 C C . ARG A 1 333 ? 30.032 8.050 -13.053 1.00 98.31 333 ARG A C 1
ATOM 2600 O O . ARG A 1 333 ? 29.773 9.103 -12.476 1.00 98.31 333 ARG A O 1
ATOM 2607 N N . GLY A 1 334 ? 30.166 6.899 -12.392 1.00 98.12 334 GLY A N 1
ATOM 2608 C CA . GLY A 1 334 ? 29.972 6.782 -10.943 1.00 98.12 334 GLY A CA 1
ATOM 2609 C C . GLY A 1 334 ? 28.517 6.986 -10.504 1.00 98.12 334 GLY A C 1
ATOM 2610 O O . GLY A 1 334 ? 28.257 7.632 -9.490 1.00 98.12 334 GLY A O 1
ATOM 2611 N N . PHE A 1 335 ? 27.567 6.467 -11.284 1.00 98.81 335 PHE A N 1
ATOM 2612 C CA . PHE A 1 335 ? 26.118 6.592 -11.055 1.00 98.81 335 PHE A CA 1
ATOM 2613 C C . PHE A 1 335 ? 25.502 5.413 -10.298 1.00 98.81 335 PHE A C 1
ATOM 2615 O O . PHE A 1 335 ? 24.294 5.375 -10.082 1.00 98.81 335 PHE A O 1
ATOM 2622 N N . LEU A 1 336 ? 26.324 4.448 -9.899 1.00 98.81 336 LEU A N 1
ATOM 2623 C CA . LEU A 1 336 ? 25.910 3.256 -9.171 1.00 98.81 336 LEU A CA 1
ATOM 2624 C C . LEU A 1 336 ? 26.343 3.366 -7.711 1.00 98.81 336 LEU A C 1
ATOM 2626 O O . LEU A 1 336 ? 27.386 3.956 -7.414 1.00 98.81 336 LEU A O 1
ATOM 2630 N N . VAL A 1 337 ? 25.580 2.746 -6.811 1.00 98.62 337 VAL A N 1
ATOM 2631 C CA . VAL A 1 337 ? 25.999 2.557 -5.417 1.00 98.62 337 VAL A CA 1
ATOM 2632 C C . VAL A 1 337 ? 27.332 1.812 -5.393 1.00 98.62 337 VAL A C 1
ATOM 2634 O O . VAL A 1 337 ? 27.541 0.868 -6.160 1.00 98.62 337 VAL A O 1
ATOM 2637 N N . ARG A 1 338 ? 28.251 2.241 -4.524 1.00 98.44 338 ARG A N 1
ATOM 2638 C CA . ARG A 1 338 ? 29.615 1.701 -4.446 1.00 98.44 338 ARG A CA 1
ATOM 2639 C C . ARG A 1 338 ? 29.844 0.913 -3.166 1.00 98.44 338 ARG A C 1
ATOM 2641 O O . ARG A 1 338 ? 29.154 1.117 -2.175 1.00 98.44 338 ARG A O 1
ATOM 2648 N N . ASN A 1 339 ? 30.823 0.022 -3.174 1.00 97.56 339 ASN A N 1
ATOM 2649 C CA . ASN A 1 339 ? 31.381 -0.555 -1.955 1.00 97.56 339 ASN A CA 1
ATOM 2650 C C . ASN A 1 339 ? 32.393 0.404 -1.302 1.00 97.56 339 ASN A C 1
ATOM 2652 O O . ASN A 1 339 ? 32.663 1.499 -1.806 1.00 97.56 339 ASN A O 1
ATOM 2656 N N . GLN A 1 340 ? 32.961 -0.012 -0.170 1.00 96.88 340 GLN A N 1
ATOM 2657 C CA . GLN A 1 340 ? 33.937 0.780 0.586 1.00 96.88 340 GLN A CA 1
ATOM 2658 C C . GLN A 1 340 ? 35.245 1.014 -0.192 1.00 96.88 340 GLN A C 1
ATOM 2660 O O . GLN A 1 340 ? 35.940 2.001 0.041 1.00 96.88 340 GLN A O 1
ATOM 2665 N N . GLU A 1 341 ? 35.563 0.151 -1.159 1.00 96.75 341 GLU A N 1
ATOM 2666 C CA . GLU A 1 341 ? 36.712 0.282 -2.060 1.00 96.75 341 GLU A CA 1
ATOM 2667 C C . GLU A 1 341 ? 36.450 1.234 -3.243 1.00 96.75 341 GLU A C 1
ATOM 2669 O O . GLU A 1 341 ? 37.360 1.518 -4.024 1.00 96.75 341 GLU A O 1
ATOM 2674 N N . GLY A 1 342 ? 35.223 1.746 -3.384 1.00 96.19 342 GLY A N 1
ATOM 2675 C CA . GLY A 1 342 ? 34.822 2.679 -4.436 1.00 96.19 342 GLY A CA 1
ATOM 2676 C C . GLY A 1 342 ? 34.412 2.027 -5.761 1.00 96.19 342 GLY A C 1
ATOM 2677 O O . GLY A 1 342 ? 34.127 2.751 -6.716 1.00 96.19 342 GLY A O 1
ATOM 2678 N N . ALA A 1 343 ? 34.350 0.696 -5.834 1.00 97.50 343 ALA A N 1
ATOM 2679 C CA . ALA A 1 343 ? 33.842 -0.034 -6.994 1.00 97.50 343 ALA A CA 1
ATOM 2680 C C . ALA A 1 343 ? 32.304 -0.149 -6.947 1.00 97.50 343 ALA A C 1
ATOM 2682 O O . ALA A 1 343 ? 31.738 -0.150 -5.853 1.00 97.50 343 ALA A O 1
ATOM 2683 N N . PRO A 1 344 ? 31.607 -0.272 -8.095 1.00 98.06 344 PRO A N 1
ATOM 2684 C CA . PRO A 1 344 ? 30.172 -0.559 -8.127 1.00 98.06 344 PRO A CA 1
ATOM 2685 C C . PRO A 1 344 ? 29.813 -1.787 -7.278 1.00 98.06 344 PRO A C 1
ATOM 2687 O O . PRO A 1 344 ? 30.431 -2.845 -7.414 1.00 98.06 344 PRO A O 1
ATOM 2690 N N . TYR A 1 345 ? 28.823 -1.645 -6.396 1.00 98.25 345 TYR A N 1
ATOM 2691 C CA . TYR A 1 345 ? 28.437 -2.681 -5.440 1.00 98.25 345 TYR A CA 1
ATOM 2692 C C . TYR A 1 345 ? 27.533 -3.728 -6.120 1.00 98.25 345 TYR A C 1
ATOM 2694 O O . TYR A 1 345 ? 26.463 -3.357 -6.607 1.00 98.25 345 TYR A O 1
ATOM 2702 N N . PRO A 1 346 ? 27.897 -5.025 -6.137 1.00 97.00 346 PRO A N 1
ATOM 2703 C CA . PRO A 1 346 ? 27.023 -6.080 -6.646 1.00 97.00 346 PRO A CA 1
ATOM 2704 C C . PRO A 1 346 ? 25.845 -6.332 -5.693 1.00 97.00 346 PRO A C 1
ATOM 2706 O O . PRO A 1 346 ? 26.031 -6.746 -4.550 1.00 97.00 346 PRO A O 1
ATOM 2709 N N . VAL A 1 347 ? 24.626 -6.114 -6.173 1.00 95.38 347 VAL A N 1
ATOM 2710 C CA . VAL A 1 347 ? 23.383 -6.291 -5.418 1.00 95.38 347 VAL A CA 1
ATOM 2711 C C . VAL A 1 347 ? 22.641 -7.520 -5.929 1.00 95.38 347 VAL A C 1
ATOM 2713 O O . VAL A 1 347 ? 22.393 -7.659 -7.128 1.00 95.38 347 VAL A O 1
ATOM 2716 N N . LEU A 1 348 ? 22.288 -8.413 -5.005 1.00 91.50 348 LEU A N 1
ATOM 2717 C CA . LEU A 1 348 ? 21.450 -9.575 -5.274 1.00 91.50 348 LEU A CA 1
ATOM 2718 C C . LEU A 1 348 ? 19.971 -9.176 -5.213 1.00 91.50 348 LEU A C 1
ATOM 2720 O O . LEU A 1 348 ? 19.518 -8.610 -4.220 1.00 91.50 348 LEU A O 1
ATOM 2724 N N . TRP A 1 349 ? 19.224 -9.507 -6.259 1.00 92.00 349 TRP A N 1
ATOM 2725 C CA . TRP A 1 349 ? 17.772 -9.347 -6.352 1.00 92.00 349 TRP A CA 1
ATOM 2726 C C . TRP A 1 349 ? 17.162 -10.565 -7.061 1.00 92.00 349 TRP A C 1
ATOM 2728 O O . TRP A 1 349 ? 17.879 -11.493 -7.443 1.00 92.00 349 TRP A O 1
ATOM 2738 N N . TRP A 1 350 ? 15.838 -10.608 -7.233 1.00 88.69 350 TRP A N 1
ATOM 2739 C CA . TRP A 1 350 ? 15.141 -11.818 -7.703 1.00 88.69 350 TRP A CA 1
ATOM 2740 C C . TRP A 1 350 ? 15.495 -12.259 -9.135 1.00 88.69 350 TRP A C 1
ATOM 2742 O O . TRP A 1 350 ? 15.157 -13.375 -9.523 1.00 88.69 350 TRP A O 1
ATOM 2752 N N . GLN A 1 351 ? 16.210 -11.432 -9.905 1.00 90.19 351 GLN A N 1
ATOM 2753 C CA . GLN A 1 351 ? 16.716 -11.770 -11.242 1.00 90.19 351 GLN A CA 1
ATOM 2754 C C . GLN A 1 351 ? 18.232 -12.041 -11.286 1.00 90.19 351 GLN A C 1
ATOM 2756 O O . GLN A 1 351 ? 18.805 -12.176 -12.368 1.00 90.19 351 GLN A O 1
ATOM 2761 N N . GLY A 1 352 ? 18.898 -12.131 -10.130 1.00 92.31 352 GLY A N 1
ATOM 2762 C CA . GLY A 1 352 ? 20.333 -12.399 -10.021 1.00 92.31 352 GLY A CA 1
ATOM 2763 C C . GLY A 1 352 ? 21.123 -11.213 -9.473 1.00 92.31 352 GLY A C 1
ATOM 2764 O O . GLY A 1 352 ? 20.653 -10.498 -8.594 1.00 92.31 352 GLY A O 1
ATOM 2765 N N . ILE A 1 353 ? 22.361 -11.041 -9.943 1.00 95.56 353 ILE A N 1
ATOM 2766 C CA . ILE A 1 353 ? 23.265 -9.981 -9.477 1.00 95.56 353 ILE A CA 1
ATOM 2767 C C . ILE A 1 353 ? 23.280 -8.838 -10.492 1.00 95.56 353 ILE A C 1
ATOM 2769 O O . ILE A 1 353 ? 23.548 -9.060 -11.674 1.00 95.56 353 ILE A O 1
ATOM 2773 N N . SER A 1 354 ? 23.055 -7.621 -10.005 1.00 97.88 354 SER A N 1
ATOM 2774 C CA . SER A 1 354 ? 23.099 -6.376 -10.780 1.00 97.88 354 SER A CA 1
ATOM 2775 C C . SER A 1 354 ? 23.735 -5.259 -9.949 1.00 97.88 354 SER A C 1
ATOM 2777 O O . SER A 1 354 ? 24.247 -5.502 -8.859 1.00 97.88 354 SER A O 1
ATOM 2779 N N . TYR A 1 355 ? 23.700 -4.028 -10.448 1.00 98.56 355 TYR A N 1
ATOM 2780 C CA . TYR A 1 355 ? 24.110 -2.835 -9.713 1.00 98.56 355 TYR A CA 1
ATOM 2781 C C . TYR A 1 355 ? 22.906 -1.949 -9.418 1.00 98.56 355 TYR A C 1
ATOM 2783 O O . TYR A 1 355 ? 21.988 -1.860 -10.231 1.00 98.56 355 TYR A O 1
ATOM 2791 N N . LEU A 1 356 ? 22.915 -1.280 -8.269 1.00 98.50 356 LEU A N 1
ATOM 2792 C CA . LEU A 1 356 ? 21.840 -0.376 -7.868 1.00 98.50 356 LEU A CA 1
ATOM 2793 C C . LEU A 1 356 ? 22.145 1.053 -8.329 1.00 98.50 356 LEU A C 1
ATOM 2795 O O . LEU A 1 356 ? 23.234 1.568 -8.059 1.00 98.50 356 LEU A O 1
ATOM 2799 N N . LEU A 1 357 ? 21.187 1.694 -9.001 1.00 98.69 357 LEU A N 1
ATOM 2800 C CA . LEU A 1 357 ? 21.257 3.111 -9.363 1.00 98.69 357 LEU A CA 1
ATOM 2801 C C . LEU A 1 357 ? 21.354 3.984 -8.104 1.00 98.69 357 LEU A C 1
ATOM 2803 O O . LEU A 1 357 ? 20.544 3.859 -7.185 1.00 98.69 357 LEU A O 1
ATOM 2807 N N . ASP A 1 358 ? 22.310 4.909 -8.067 1.00 98.56 358 ASP A N 1
ATOM 2808 C CA . ASP A 1 358 ? 22.461 5.838 -6.950 1.00 98.56 358 ASP A CA 1
ATOM 2809 C C . ASP A 1 358 ? 21.530 7.052 -7.102 1.00 98.56 358 ASP A C 1
ATOM 2811 O O . ASP A 1 358 ? 21.905 8.102 -7.624 1.00 98.56 358 ASP A O 1
ATOM 2815 N N . LEU A 1 359 ? 20.310 6.924 -6.575 1.00 98.06 359 LEU A N 1
ATOM 2816 C CA . LEU A 1 359 ? 19.295 7.989 -6.543 1.00 98.06 359 LEU A CA 1
ATOM 2817 C C . LEU A 1 359 ? 19.652 9.174 -5.621 1.00 98.06 359 LEU A C 1
ATOM 2819 O O . LEU A 1 359 ? 18.865 10.112 -5.465 1.00 98.06 359 LEU A O 1
ATOM 2823 N N . THR A 1 360 ? 20.818 9.147 -4.972 1.00 98.19 360 THR A N 1
ATOM 2824 C CA . THR A 1 360 ? 21.347 10.297 -4.230 1.00 98.19 360 THR A CA 1
ATOM 2825 C C . THR A 1 360 ? 22.300 11.146 -5.070 1.00 98.19 360 THR A C 1
ATOM 2827 O O . THR A 1 360 ? 22.603 12.275 -4.687 1.00 98.19 360 THR A O 1
ATOM 2830 N N . ASN A 1 361 ? 22.752 10.642 -6.220 1.00 98.56 361 ASN A N 1
ATOM 2831 C CA . ASN A 1 361 ? 23.546 11.411 -7.164 1.00 98.56 361 ASN A CA 1
ATOM 2832 C C . ASN A 1 361 ? 22.606 12.193 -8.106 1.00 98.56 361 ASN A C 1
ATOM 2834 O O . ASN A 1 361 ? 21.925 11.579 -8.931 1.00 98.56 361 ASN A O 1
ATOM 2838 N N . PRO A 1 362 ? 22.558 13.538 -8.036 1.00 98.38 362 PRO A N 1
ATOM 2839 C CA . PRO A 1 362 ? 21.645 14.325 -8.867 1.00 98.38 362 PRO A CA 1
ATOM 2840 C C . PRO A 1 362 ? 21.920 14.172 -10.370 1.00 98.38 362 PRO A C 1
ATOM 2842 O O . PRO A 1 362 ? 20.986 14.233 -11.167 1.00 98.38 362 PRO A O 1
ATOM 2845 N N . GLU A 1 363 ? 23.171 13.928 -10.775 1.00 98.69 363 GLU A N 1
ATOM 2846 C CA . GLU A 1 363 ? 23.495 13.680 -12.184 1.00 98.69 363 GLU A CA 1
ATOM 2847 C C . GLU A 1 363 ? 22.991 12.312 -12.654 1.00 98.69 363 GLU A C 1
ATOM 2849 O O . GLU A 1 363 ? 22.498 12.206 -13.776 1.00 98.69 363 GLU A O 1
ATOM 2854 N N . ALA A 1 364 ? 23.060 11.288 -11.795 1.00 98.75 364 ALA A N 1
ATOM 2855 C CA . ALA A 1 364 ? 22.521 9.961 -12.091 1.00 98.75 364 ALA A CA 1
ATOM 2856 C C . ALA A 1 364 ? 20.994 9.997 -12.239 1.00 98.75 364 ALA A C 1
ATOM 2858 O O . ALA A 1 364 ? 20.449 9.389 -13.158 1.00 98.75 364 ALA A O 1
ATOM 2859 N N . VAL A 1 365 ? 20.313 10.754 -11.371 1.00 98.81 365 VAL A N 1
ATOM 2860 C CA . VAL A 1 365 ? 18.856 10.952 -11.419 1.00 98.81 365 VAL A CA 1
ATOM 2861 C C . VAL A 1 365 ? 18.430 11.590 -12.740 1.00 98.81 365 VAL A C 1
ATOM 2863 O O . VAL A 1 365 ? 17.570 11.045 -13.430 1.00 98.81 365 VAL A O 1
ATOM 2866 N N . VAL A 1 366 ? 19.050 12.711 -13.128 1.00 98.75 366 VAL A N 1
ATOM 2867 C CA . VAL A 1 366 ? 18.726 13.391 -14.395 1.00 98.75 366 VAL A CA 1
ATOM 2868 C C . VAL A 1 366 ? 19.038 12.491 -15.588 1.00 98.75 366 VAL A C 1
ATOM 2870 O O . VAL A 1 366 ? 18.206 12.343 -16.479 1.00 98.75 366 VAL A O 1
ATOM 2873 N N . TRP A 1 367 ? 20.201 11.837 -15.580 1.00 98.81 367 TRP A N 1
ATOM 2874 C CA . TRP A 1 367 ? 20.592 10.910 -16.637 1.00 98.81 367 TRP A CA 1
ATOM 2875 C C . TRP A 1 367 ? 19.580 9.777 -16.820 1.00 98.81 367 TRP A C 1
ATOM 2877 O O . TRP A 1 367 ? 19.161 9.506 -17.945 1.00 98.81 367 TRP A O 1
ATOM 2887 N N . TRP A 1 368 ? 19.156 9.138 -15.728 1.00 98.81 368 TRP A N 1
ATOM 2888 C CA . TRP A 1 368 ? 18.199 8.042 -15.800 1.00 98.81 368 TRP A CA 1
ATOM 2889 C C . TRP A 1 368 ? 16.816 8.522 -16.246 1.00 98.81 368 TRP A C 1
ATOM 2891 O O . TRP A 1 368 ? 16.197 7.898 -17.109 1.00 98.81 368 TRP A O 1
ATOM 2901 N N . ALA A 1 369 ? 16.358 9.672 -15.739 1.00 98.81 369 ALA A N 1
ATOM 2902 C CA . ALA A 1 369 ? 15.115 10.292 -16.191 1.00 98.81 369 ALA A CA 1
ATOM 2903 C C . ALA A 1 369 ? 15.141 10.573 -17.700 1.00 98.81 369 ALA A C 1
ATOM 2905 O O . ALA A 1 369 ? 14.171 10.278 -18.391 1.00 98.81 369 ALA A O 1
ATOM 2906 N N . ASP A 1 370 ? 16.243 11.095 -18.237 1.00 98.81 370 ASP A N 1
ATOM 2907 C CA . ASP A 1 370 ? 16.355 11.399 -19.665 1.00 98.81 370 ASP A CA 1
ATOM 2908 C C . ASP A 1 370 ? 16.384 10.130 -20.532 1.00 98.81 370 ASP A C 1
ATOM 2910 O O . ASP A 1 370 ? 15.761 10.099 -21.596 1.00 98.81 370 ASP A O 1
ATOM 2914 N N . LYS A 1 371 ? 17.016 9.045 -20.061 1.00 98.75 371 LYS A N 1
ATOM 2915 C CA . LYS A 1 371 ? 16.969 7.733 -20.734 1.00 98.75 371 LYS A CA 1
ATOM 2916 C C . LYS A 1 371 ? 15.543 7.178 -20.793 1.00 98.75 371 LYS A C 1
ATOM 2918 O O . LYS A 1 371 ? 15.111 6.714 -21.849 1.00 98.75 371 LYS A O 1
ATOM 2923 N N . LEU A 1 372 ? 14.798 7.257 -19.689 1.00 98.75 372 LEU A N 1
ATOM 2924 C CA . LEU A 1 372 ? 13.406 6.804 -19.635 1.00 98.75 372 LEU A CA 1
ATOM 2925 C C . LEU A 1 372 ? 12.459 7.704 -20.438 1.00 98.75 372 LEU A C 1
ATOM 2927 O O . LEU A 1 372 ? 11.578 7.181 -21.113 1.00 98.75 372 LEU A O 1
ATOM 2931 N N . LYS A 1 373 ? 12.665 9.027 -20.460 1.00 98.81 373 LYS A N 1
ATOM 2932 C CA . LYS A 1 373 ? 11.916 9.937 -21.347 1.00 98.81 373 LYS A CA 1
ATOM 2933 C C . LYS A 1 373 ? 12.154 9.604 -22.818 1.00 98.81 373 LYS A C 1
ATOM 2935 O O . LYS A 1 373 ? 11.199 9.521 -23.578 1.00 98.81 373 LYS A O 1
ATOM 2940 N N . ALA A 1 374 ? 13.398 9.334 -23.217 1.00 98.69 374 ALA A N 1
ATOM 2941 C CA . ALA A 1 374 ? 13.703 8.932 -24.591 1.00 98.69 374 ALA A CA 1
ATOM 2942 C C . ALA A 1 374 ? 13.027 7.600 -24.971 1.00 98.69 374 ALA A C 1
ATOM 2944 O O . ALA A 1 374 ? 12.491 7.464 -26.074 1.00 98.69 374 ALA A O 1
ATOM 2945 N N . LEU A 1 375 ? 12.998 6.623 -24.057 1.00 98.62 375 LEU A N 1
ATOM 2946 C CA . LEU A 1 375 ? 12.221 5.391 -24.227 1.00 98.62 375 LEU A CA 1
ATOM 2947 C C . LEU A 1 375 ? 10.723 5.698 -24.378 1.00 98.62 375 LEU A C 1
ATOM 2949 O O . LEU A 1 375 ? 10.082 5.216 -25.311 1.00 98.62 375 LEU A O 1
ATOM 2953 N N . GLN A 1 376 ? 10.184 6.529 -23.486 1.00 98.56 376 GLN A N 1
ATOM 2954 C CA . GLN A 1 376 ? 8.783 6.930 -23.487 1.00 98.56 376 GLN A CA 1
ATOM 2955 C C . GLN A 1 376 ? 8.381 7.570 -24.821 1.00 98.56 376 GLN A C 1
ATOM 2957 O O . GLN A 1 376 ? 7.402 7.151 -25.434 1.00 98.56 376 GLN A O 1
ATOM 2962 N N . GLU A 1 377 ? 9.166 8.532 -25.304 1.00 98.44 377 GLU A N 1
ATOM 2963 C CA . GLU A 1 377 ? 8.925 9.255 -26.555 1.00 98.44 377 GLU A CA 1
ATOM 2964 C C . GLU A 1 377 ? 9.090 8.366 -27.792 1.00 98.44 377 GLU A C 1
ATOM 2966 O O . GLU A 1 377 ? 8.266 8.420 -28.705 1.00 98.44 377 GLU A O 1
ATOM 2971 N N . SER A 1 378 ? 10.138 7.536 -27.838 1.00 98.12 378 SER A N 1
ATOM 2972 C CA . SER A 1 378 ? 10.440 6.712 -29.018 1.00 98.12 378 SER A CA 1
ATOM 2973 C C . SER A 1 378 ? 9.430 5.587 -29.250 1.00 98.12 378 SER A C 1
ATOM 2975 O O . SER A 1 378 ? 9.171 5.220 -30.398 1.00 98.12 378 SER A O 1
ATOM 2977 N N . VAL A 1 379 ? 8.847 5.052 -28.176 1.00 98.38 379 VAL A N 1
ATOM 2978 C CA . VAL A 1 379 ? 7.878 3.949 -28.229 1.00 98.38 379 VAL A CA 1
ATOM 2979 C C . VAL A 1 379 ? 6.432 4.451 -28.141 1.00 98.38 379 VAL A C 1
ATOM 2981 O O . VAL A 1 379 ? 5.529 3.785 -28.640 1.00 98.38 379 VAL A O 1
ATOM 2984 N N . GLY A 1 380 ? 6.203 5.635 -27.564 1.00 98.44 380 GLY A N 1
ATOM 2985 C CA . GLY A 1 380 ? 4.870 6.197 -27.322 1.00 98.44 380 GLY A CA 1
ATOM 2986 C C . GLY A 1 380 ? 4.249 5.768 -25.988 1.00 98.44 380 GLY A C 1
ATOM 2987 O O . GLY A 1 380 ? 3.032 5.761 -25.854 1.00 98.44 380 GLY A O 1
ATOM 2988 N N . LEU A 1 381 ? 5.057 5.374 -25.001 1.00 98.62 381 LEU A N 1
ATOM 2989 C CA . LEU A 1 381 ? 4.548 4.907 -23.708 1.00 98.62 381 LEU A CA 1
ATOM 2990 C C . LEU A 1 381 ? 3.866 6.039 -22.931 1.00 98.62 381 LEU A C 1
ATOM 2992 O O . LEU A 1 381 ? 4.297 7.194 -22.939 1.00 98.62 381 LEU A O 1
ATOM 2996 N N . ARG A 1 382 ? 2.826 5.700 -22.170 1.00 98.31 382 ARG A N 1
ATOM 2997 C CA . ARG A 1 382 ? 2.142 6.660 -21.301 1.00 98.31 382 ARG A CA 1
ATOM 2998 C C . ARG A 1 382 ? 2.898 6.910 -19.997 1.00 98.31 382 ARG A C 1
ATOM 3000 O O . ARG A 1 382 ? 2.837 8.022 -19.479 1.00 98.31 382 ARG A O 1
ATOM 3007 N N . GLY A 1 383 ? 3.621 5.908 -19.505 1.00 98.06 383 GLY A N 1
ATOM 3008 C CA . GLY A 1 383 ? 4.421 5.972 -18.287 1.00 98.06 383 GLY A CA 1
ATOM 3009 C C . GLY A 1 383 ? 4.973 4.600 -17.901 1.00 98.06 383 GLY A C 1
ATOM 3010 O O . GLY A 1 383 ? 5.253 3.789 -18.786 1.00 98.06 383 GLY A O 1
ATOM 3011 N N . PHE A 1 384 ? 5.127 4.330 -16.604 1.00 98.69 384 PHE A N 1
ATOM 3012 C CA . PHE A 1 384 ? 5.911 3.186 -16.120 1.00 98.69 384 PHE A CA 1
ATOM 3013 C C . PHE A 1 384 ? 5.294 2.502 -14.899 1.00 98.69 384 PHE A C 1
ATOM 3015 O O . PHE A 1 384 ? 4.567 3.119 -14.126 1.00 98.69 384 PHE A O 1
ATOM 3022 N N . LYS A 1 385 ? 5.631 1.226 -14.717 1.00 98.50 385 LYS A N 1
ATOM 3023 C CA . LYS A 1 385 ? 5.439 0.481 -13.471 1.00 98.50 385 LYS A CA 1
ATOM 3024 C C . LYS A 1 385 ? 6.787 0.402 -12.760 1.00 98.50 385 LYS A C 1
ATOM 3026 O O . LYS A 1 385 ? 7.687 -0.273 -13.251 1.00 98.50 385 LYS A O 1
ATOM 3031 N N . PHE A 1 386 ? 6.947 1.112 -11.648 1.00 98.56 386 PHE A N 1
ATOM 3032 C CA . PHE A 1 386 ? 8.186 1.131 -10.872 1.00 98.56 386 PHE A CA 1
ATOM 3033 C C . PHE A 1 386 ? 8.161 0.049 -9.798 1.00 98.56 386 PHE A C 1
ATOM 3035 O O . PHE A 1 386 ? 7.438 0.133 -8.805 1.00 98.56 386 PHE A O 1
ATOM 3042 N N . ASP A 1 387 ? 8.981 -0.970 -9.990 1.00 97.75 387 ASP A N 1
ATOM 3043 C CA . ASP A 1 387 ? 9.079 -2.110 -9.092 1.00 97.75 387 ASP A CA 1
ATOM 3044 C C . ASP A 1 387 ? 10.392 -2.074 -8.304 1.00 97.75 387 ASP A C 1
ATOM 3046 O O . ASP A 1 387 ? 11.313 -1.313 -8.625 1.00 97.75 387 ASP A O 1
ATOM 3050 N N . ALA A 1 388 ? 10.470 -2.893 -7.259 1.00 96.50 388 ALA A N 1
ATOM 3051 C CA . ALA A 1 388 ? 11.540 -2.842 -6.266 1.00 96.50 388 ALA A CA 1
ATOM 3052 C C . ALA A 1 388 ? 11.627 -1.478 -5.532 1.00 96.50 388 ALA A C 1
ATOM 3054 O O . ALA A 1 388 ? 10.637 -0.762 -5.363 1.00 96.50 388 ALA A O 1
ATOM 3055 N N . GLY A 1 389 ? 12.840 -1.103 -5.108 1.00 96.38 389 GLY A N 1
ATOM 3056 C CA . GLY A 1 389 ? 13.140 0.160 -4.428 1.00 96.38 389 GLY A CA 1
ATOM 3057 C C . GLY A 1 389 ? 13.092 0.074 -2.904 1.00 96.38 389 GLY A C 1
ATOM 3058 O O . GLY A 1 389 ? 13.291 1.075 -2.215 1.00 96.38 389 GLY A O 1
ATOM 3059 N N . GLU A 1 390 ? 12.840 -1.108 -2.358 1.00 96.38 390 GLU A N 1
ATOM 3060 C CA . GLU A 1 390 ? 12.873 -1.380 -0.930 1.00 96.38 390 GLU A CA 1
ATOM 3061 C C . GLU A 1 390 ? 14.282 -1.193 -0.350 1.00 96.38 390 GLU A C 1
ATOM 3063 O O . GLU A 1 390 ? 15.308 -1.432 -0.992 1.00 96.38 390 GLU A O 1
ATOM 3068 N N . ALA A 1 391 ? 14.331 -0.758 0.904 1.00 94.38 391 ALA A N 1
ATOM 3069 C CA . ALA A 1 391 ? 15.547 -0.423 1.628 1.00 94.38 391 ALA A CA 1
ATOM 3070 C C . ALA A 1 391 ? 16.482 -1.625 1.809 1.00 94.38 391 ALA A C 1
ATOM 3072 O O . ALA A 1 391 ? 17.690 -1.445 1.975 1.00 94.38 391 ALA A O 1
ATOM 3073 N N . ASN A 1 392 ? 15.953 -2.851 1.757 1.00 90.56 392 ASN A N 1
ATOM 3074 C CA . ASN A 1 392 ? 16.760 -4.067 1.814 1.00 90.56 392 ASN A CA 1
ATOM 3075 C C . ASN A 1 392 ? 17.667 -4.263 0.589 1.00 90.56 392 ASN A C 1
ATOM 3077 O O . ASN A 1 392 ? 18.635 -5.015 0.696 1.00 90.56 392 ASN A O 1
ATOM 3081 N N . TYR A 1 393 ? 17.401 -3.591 -0.536 1.00 94.62 393 TYR A N 1
ATOM 3082 C CA . TYR A 1 393 ? 18.276 -3.641 -1.711 1.00 94.62 393 TYR A CA 1
ATOM 3083 C C . TYR A 1 393 ? 19.488 -2.725 -1.621 1.00 94.62 393 TYR A C 1
ATOM 3085 O O . TYR A 1 393 ? 20.470 -2.969 -2.318 1.00 94.62 393 TYR A O 1
ATOM 3093 N N . LEU A 1 394 ? 19.452 -1.700 -0.767 1.00 95.56 394 LEU A N 1
ATOM 3094 C CA . LEU A 1 394 ? 20.622 -0.880 -0.485 1.00 95.56 394 LEU A CA 1
ATOM 3095 C C . LEU A 1 394 ? 21.495 -1.609 0.555 1.00 95.56 394 LEU A C 1
ATOM 3097 O O . LEU A 1 394 ? 21.066 -1.758 1.707 1.00 95.56 394 LEU A O 1
ATOM 3101 N N . PRO A 1 395 ? 22.708 -2.078 0.194 1.00 92.75 395 PRO A N 1
ATOM 3102 C CA . PRO A 1 395 ? 23.563 -2.803 1.129 1.00 92.75 395 PRO A CA 1
ATOM 3103 C C . PRO A 1 395 ? 23.885 -1.957 2.361 1.00 92.75 395 PRO A C 1
ATOM 3105 O O . PRO A 1 395 ? 24.085 -0.748 2.259 1.00 92.75 395 PRO A O 1
ATOM 3108 N N . ALA A 1 396 ? 23.959 -2.589 3.536 1.00 89.75 396 ALA A N 1
ATOM 3109 C CA . ALA A 1 396 ? 24.188 -1.881 4.800 1.00 89.75 396 ALA A CA 1
ATOM 3110 C C . ALA A 1 396 ? 25.544 -1.150 4.854 1.00 89.75 396 ALA A C 1
ATOM 3112 O O . ALA A 1 396 ? 25.688 -0.170 5.580 1.00 89.75 396 ALA A O 1
ATOM 3113 N N . ASP A 1 397 ? 26.528 -1.628 4.094 1.00 92.75 397 ASP A N 1
ATOM 3114 C CA . ASP A 1 397 ? 27.853 -1.036 3.907 1.00 92.75 397 ASP A CA 1
ATOM 3115 C C . ASP A 1 397 ? 28.015 -0.352 2.534 1.00 92.75 397 ASP A C 1
ATOM 3117 O O . ASP A 1 397 ? 29.131 0.010 2.151 1.00 92.75 397 ASP A O 1
ATOM 3121 N N . GLY A 1 398 ? 26.915 -0.162 1.798 1.00 95.69 398 GLY A N 1
ATOM 3122 C CA . GLY A 1 398 ? 26.888 0.560 0.531 1.00 95.69 398 GLY A CA 1
ATOM 3123 C C . GLY A 1 398 ? 27.179 2.051 0.713 1.00 95.69 398 GLY A C 1
ATOM 3124 O O . GLY A 1 398 ? 26.748 2.684 1.675 1.00 95.69 398 GLY A O 1
ATOM 3125 N N . VAL A 1 399 ? 27.915 2.623 -0.235 1.00 97.44 399 VAL A N 1
ATOM 3126 C CA . VAL A 1 399 ? 28.311 4.032 -0.269 1.00 97.44 399 VAL A CA 1
ATOM 3127 C C . VAL A 1 399 ? 27.580 4.732 -1.410 1.00 97.44 399 VAL A C 1
ATOM 3129 O O . VAL A 1 399 ? 27.851 4.491 -2.589 1.00 97.44 399 VAL A O 1
ATOM 3132 N N . THR A 1 400 ? 26.671 5.625 -1.039 1.00 97.88 400 THR A N 1
ATOM 3133 C CA . THR A 1 400 ? 25.923 6.527 -1.924 1.00 97.88 400 THR A CA 1
ATOM 3134 C C . THR A 1 400 ? 26.604 7.900 -2.021 1.00 97.88 400 THR A C 1
ATOM 3136 O O . THR A 1 400 ? 27.452 8.257 -1.198 1.00 97.88 400 THR A O 1
ATOM 3139 N N . TYR A 1 401 ? 26.257 8.691 -3.035 1.00 98.06 401 TYR A N 1
ATOM 3140 C CA . TYR A 1 401 ? 26.760 10.050 -3.253 1.00 98.06 401 TYR A CA 1
ATOM 3141 C C . TYR A 1 401 ? 26.426 10.995 -2.087 1.00 98.06 401 TYR A C 1
ATOM 3143 O O . TYR A 1 401 ? 27.284 11.765 -1.653 1.00 98.06 401 TYR A O 1
ATOM 3151 N N . MET A 1 402 ? 25.213 10.905 -1.533 1.00 96.88 402 MET A N 1
ATOM 3152 C CA . MET A 1 402 ? 24.850 11.522 -0.252 1.00 96.88 402 MET A CA 1
ATOM 3153 C C . MET A 1 402 ? 24.700 10.455 0.825 1.00 96.88 402 MET A C 1
ATOM 3155 O O . MET A 1 402 ? 24.130 9.400 0.571 1.00 96.88 402 MET A O 1
ATOM 3159 N N . ASN A 1 403 ? 25.136 10.750 2.049 1.00 92.56 403 ASN A N 1
ATOM 3160 C CA . ASN A 1 403 ? 24.923 9.859 3.186 1.00 92.56 403 ASN A CA 1
ATOM 3161 C C . ASN A 1 403 ? 23.446 9.877 3.611 1.00 92.56 403 ASN A C 1
ATOM 3163 O O . ASN A 1 403 ? 22.992 10.875 4.176 1.00 92.56 403 ASN A O 1
ATOM 3167 N N . ILE A 1 404 ? 22.738 8.778 3.357 1.00 93.69 404 ILE A N 1
ATOM 3168 C CA . ILE A 1 404 ? 21.309 8.603 3.642 1.00 93.69 404 ILE A CA 1
ATOM 3169 C C . ILE A 1 404 ? 21.075 7.392 4.546 1.00 93.69 404 ILE A C 1
ATOM 3171 O O . ILE A 1 404 ? 21.910 6.490 4.616 1.00 93.69 404 ILE A O 1
ATOM 3175 N N . TYR A 1 405 ? 19.924 7.351 5.213 1.00 91.94 405 TYR A N 1
ATOM 3176 C CA . TYR A 1 405 ? 19.397 6.105 5.773 1.00 91.94 405 TYR A CA 1
ATOM 3177 C C . TYR A 1 405 ? 18.801 5.232 4.662 1.00 91.94 405 TYR A C 1
ATOM 3179 O O . TYR A 1 405 ? 18.303 5.749 3.661 1.00 91.94 405 TYR A O 1
ATOM 3187 N N . ARG A 1 406 ? 18.812 3.905 4.822 1.00 92.81 406 ARG A N 1
ATOM 3188 C CA . ARG A 1 406 ? 18.364 2.978 3.773 1.00 92.81 406 ARG A CA 1
ATOM 3189 C C . ARG A 1 406 ? 16.906 3.175 3.382 1.00 92.81 406 ARG A C 1
ATOM 3191 O O . ARG A 1 406 ? 16.593 3.144 2.200 1.00 92.81 406 ARG A O 1
ATOM 3198 N N . ASN A 1 407 ? 16.032 3.474 4.340 1.00 92.69 407 ASN A N 1
ATOM 3199 C CA . ASN A 1 407 ? 14.628 3.790 4.054 1.00 92.69 407 ASN A CA 1
ATOM 3200 C C . ASN A 1 407 ? 14.429 5.050 3.200 1.00 92.69 407 ASN A C 1
ATOM 3202 O O . ASN A 1 407 ? 13.442 5.147 2.474 1.00 92.69 407 ASN A O 1
ATOM 3206 N N . GLU A 1 408 ? 15.360 6.007 3.233 1.00 95.06 408 GLU A N 1
ATOM 3207 C CA . GLU A 1 408 ? 15.275 7.175 2.350 1.00 95.06 408 GLU A CA 1
ATOM 3208 C C . GLU A 1 408 ? 15.464 6.793 0.878 1.00 95.06 408 GLU A C 1
ATOM 3210 O O . GLU A 1 408 ? 14.994 7.515 0.002 1.00 95.06 408 GLU A O 1
ATOM 3215 N N . PHE A 1 409 ? 16.122 5.665 0.580 1.00 96.50 409 PHE A N 1
ATOM 3216 C CA . PHE A 1 409 ? 16.230 5.164 -0.790 1.00 96.50 409 PHE A CA 1
ATOM 3217 C C . PHE A 1 409 ? 14.848 4.863 -1.383 1.00 96.50 409 PHE A C 1
ATOM 3219 O O . PHE A 1 409 ? 14.565 5.243 -2.518 1.00 96.50 409 PHE A O 1
ATOM 3226 N N . SER A 1 410 ? 13.962 4.261 -0.588 1.00 96.88 410 SER A N 1
ATOM 3227 C CA . SER A 1 410 ? 12.591 3.957 -0.994 1.00 96.88 410 SER A CA 1
ATOM 3228 C C . SER A 1 410 ? 11.778 5.199 -1.333 1.00 96.88 410 SER A C 1
ATOM 3230 O O . SER A 1 410 ? 11.149 5.242 -2.390 1.00 96.88 410 SER A O 1
ATOM 3232 N N . ASP A 1 411 ? 11.835 6.239 -0.494 1.00 96.56 411 ASP A N 1
ATOM 3233 C CA . ASP A 1 411 ? 11.140 7.498 -0.794 1.00 96.56 411 ASP A CA 1
ATOM 3234 C C . ASP A 1 411 ? 11.728 8.197 -2.024 1.00 96.56 411 ASP A C 1
ATOM 3236 O O . ASP A 1 411 ? 10.994 8.800 -2.802 1.00 96.56 411 ASP A O 1
ATOM 3240 N N . ARG A 1 412 ? 13.043 8.086 -2.252 1.00 97.81 412 ARG A N 1
ATOM 3241 C CA . ARG A 1 412 ? 13.690 8.622 -3.461 1.00 97.81 412 ARG A CA 1
ATOM 3242 C C . ARG A 1 412 ? 13.234 7.904 -4.724 1.00 97.81 412 ARG A C 1
ATOM 3244 O O . ARG A 1 412 ? 13.056 8.567 -5.742 1.00 97.81 412 ARG A O 1
ATOM 3251 N N . TRP A 1 413 ? 13.017 6.591 -4.668 1.00 98.38 413 TRP A N 1
ATOM 3252 C CA . TRP A 1 413 ? 12.485 5.837 -5.804 1.00 98.38 413 TRP A CA 1
ATOM 3253 C C . TRP A 1 413 ? 11.035 6.216 -6.114 1.00 98.38 413 TRP A C 1
ATOM 3255 O O . TRP A 1 413 ? 10.713 6.532 -7.259 1.00 98.38 413 TRP A O 1
ATOM 3265 N N . ALA A 1 414 ? 10.186 6.301 -5.086 1.00 98.19 414 ALA A N 1
ATOM 3266 C CA . ALA A 1 414 ? 8.815 6.787 -5.236 1.00 98.19 414 ALA A CA 1
ATOM 3267 C C . ALA A 1 414 ? 8.766 8.242 -5.741 1.00 98.19 414 ALA A C 1
ATOM 3269 O O . ALA A 1 414 ? 8.017 8.558 -6.666 1.00 98.19 414 ALA A O 1
ATOM 3270 N N . SER A 1 415 ? 9.615 9.118 -5.192 1.00 98.06 415 SER A N 1
ATOM 3271 C CA . SER A 1 415 ? 9.743 10.518 -5.618 1.00 98.06 415 SER A CA 1
ATOM 3272 C C . SER A 1 415 ? 10.185 10.632 -7.075 1.00 98.06 415 SER A C 1
ATOM 3274 O O . SER A 1 415 ? 9.634 11.450 -7.803 1.00 98.06 415 S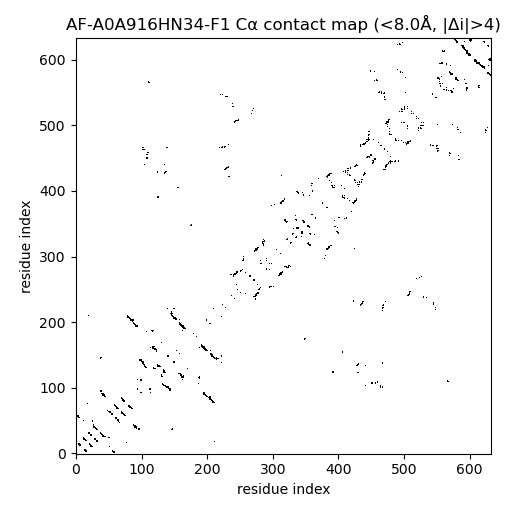ER A O 1
ATOM 3276 N N . PHE A 1 416 ? 11.136 9.803 -7.519 1.00 98.62 416 PHE A N 1
ATOM 3277 C CA . PHE A 1 416 ? 11.593 9.775 -8.908 1.00 98.62 416 PHE A CA 1
ATOM 3278 C C . PHE A 1 416 ? 10.439 9.472 -9.873 1.00 98.62 416 PHE A C 1
ATOM 3280 O O . PHE A 1 416 ? 10.237 10.204 -10.844 1.00 98.62 416 PHE A O 1
ATOM 3287 N N . GLY A 1 417 ? 9.642 8.439 -9.578 1.00 97.94 417 GLY A N 1
ATOM 3288 C CA . GLY A 1 417 ? 8.448 8.122 -10.362 1.00 97.94 417 GLY A CA 1
ATOM 3289 C C . GLY A 1 417 ? 7.440 9.273 -10.367 1.00 97.94 417 GLY A C 1
ATOM 3290 O O . GLY A 1 417 ? 7.000 9.705 -11.430 1.00 97.94 417 GLY A O 1
ATOM 3291 N N . ALA A 1 418 ? 7.137 9.834 -9.194 1.00 97.69 418 ALA A N 1
ATOM 3292 C CA . ALA A 1 418 ? 6.177 10.927 -9.054 1.00 97.69 418 ALA A CA 1
ATOM 3293 C C . ALA A 1 418 ? 6.592 12.220 -9.775 1.00 97.69 418 ALA A C 1
ATOM 3295 O O . ALA A 1 418 ? 5.745 12.894 -10.358 1.00 97.69 418 ALA A O 1
ATOM 3296 N N . GLU A 1 419 ? 7.876 12.577 -9.724 1.00 97.56 419 GLU A N 1
ATOM 3297 C CA . GLU A 1 419 ? 8.402 13.823 -10.286 1.00 97.56 419 GLU A CA 1
ATOM 3298 C C . GLU A 1 419 ? 8.509 13.762 -11.811 1.00 97.56 419 GLU A C 1
ATOM 3300 O O . GLU A 1 419 ? 8.095 14.693 -12.504 1.00 97.56 419 GLU A O 1
ATOM 3305 N N . PHE A 1 420 ? 9.056 12.669 -12.346 1.00 98.38 420 PHE A N 1
ATOM 3306 C CA . PHE A 1 420 ? 9.366 12.578 -13.772 1.00 98.38 420 PHE A CA 1
ATOM 3307 C C . PHE A 1 420 ? 8.275 11.877 -14.586 1.00 98.38 420 PHE A C 1
ATOM 3309 O O . PHE A 1 420 ? 8.138 12.161 -15.777 1.00 98.38 420 PHE A O 1
ATOM 3316 N N . PHE A 1 421 ? 7.490 10.989 -13.967 1.00 98.25 421 PHE A N 1
ATOM 3317 C CA . PHE A 1 421 ? 6.569 10.084 -14.659 1.00 98.25 421 PHE A CA 1
ATOM 3318 C C . PHE A 1 421 ? 5.242 9.913 -13.896 1.00 98.25 421 PHE A C 1
ATOM 3320 O O . PHE A 1 421 ? 4.910 8.808 -13.470 1.00 98.25 421 PHE A O 1
ATOM 3327 N N . PRO A 1 422 ? 4.421 10.970 -13.754 1.00 96.00 422 PRO A N 1
ATOM 3328 C CA . PRO A 1 422 ? 3.217 10.953 -12.911 1.00 96.00 422 PRO A CA 1
ATOM 3329 C C . PRO A 1 422 ? 2.144 9.934 -13.341 1.00 96.00 422 PRO A C 1
ATOM 3331 O O . PRO A 1 422 ? 1.238 9.628 -12.570 1.00 96.00 422 PRO A O 1
ATOM 3334 N N . TYR A 1 423 ? 2.229 9.385 -14.558 1.00 98.06 423 TYR A N 1
ATOM 3335 C CA . TYR A 1 423 ? 1.475 8.194 -14.951 1.00 98.06 423 TYR A CA 1
ATOM 3336 C C . TYR A 1 423 ? 2.252 6.935 -14.559 1.00 98.06 423 TYR A C 1
ATOM 3338 O O . TYR A 1 423 ? 2.855 6.271 -15.402 1.00 98.06 423 TYR A O 1
ATOM 3346 N N . CYS A 1 424 ? 2.277 6.625 -13.267 1.00 98.06 424 CYS A N 1
ATOM 3347 C CA . CYS A 1 424 ? 2.932 5.420 -12.784 1.00 98.06 424 CYS A CA 1
ATOM 3348 C C . CYS A 1 424 ? 2.239 4.784 -11.585 1.00 98.06 424 CYS A C 1
ATOM 3350 O O . CYS A 1 424 ? 1.480 5.422 -10.847 1.00 98.06 424 CYS A O 1
ATOM 3352 N N . GLU A 1 425 ? 2.567 3.511 -11.402 1.00 97.75 425 GLU A N 1
ATOM 3353 C CA . GLU A 1 425 ? 2.510 2.850 -10.108 1.00 97.75 425 GLU A CA 1
ATOM 3354 C C . GLU A 1 425 ? 3.924 2.634 -9.562 1.00 97.75 425 GLU A C 1
ATOM 3356 O O . GLU A 1 425 ? 4.879 2.498 -10.332 1.00 97.75 425 GLU A O 1
ATOM 3361 N N . VAL A 1 426 ? 4.049 2.600 -8.236 1.00 98.25 426 VAL A N 1
ATOM 3362 C CA . VAL A 1 426 ? 5.272 2.238 -7.520 1.00 98.25 426 VAL A CA 1
ATOM 3363 C C . VAL A 1 426 ? 4.968 1.195 -6.450 1.00 98.25 426 VAL A C 1
ATOM 3365 O O . VAL A 1 426 ? 3.947 1.279 -5.767 1.00 98.25 426 VAL A O 1
ATOM 3368 N N . ARG A 1 427 ? 5.848 0.203 -6.288 1.00 96.00 427 ARG A N 1
ATOM 3369 C CA . ARG A 1 427 ? 5.677 -0.837 -5.263 1.00 96.00 427 ARG A CA 1
ATOM 3370 C C . ARG A 1 427 ? 6.106 -0.378 -3.867 1.00 96.00 427 ARG A C 1
ATOM 3372 O O . ARG A 1 427 ? 5.611 -0.901 -2.887 1.00 96.00 427 ARG A O 1
ATOM 3379 N N . VAL A 1 428 ? 7.014 0.577 -3.718 1.00 97.62 428 VAL A N 1
ATOM 3380 C CA . VAL A 1 428 ? 7.608 0.908 -2.410 1.00 97.62 428 VAL A CA 1
ATOM 3381 C C . VAL A 1 428 ? 7.097 2.230 -1.831 1.00 97.62 428 VAL A C 1
ATOM 3383 O O . VAL A 1 428 ? 6.773 3.156 -2.574 1.00 97.62 428 VAL A O 1
ATOM 3386 N N . GLY A 1 429 ? 7.077 2.352 -0.497 1.00 96.38 429 GLY A N 1
ATOM 3387 C CA . GLY A 1 429 ? 6.793 3.621 0.174 1.00 96.38 429 GLY A CA 1
ATOM 3388 C C . GLY A 1 429 ? 7.403 3.741 1.572 1.00 96.38 429 GLY A C 1
ATOM 3389 O O . GLY A 1 429 ? 7.268 2.846 2.406 1.00 96.38 429 GLY A O 1
ATOM 3390 N N . TRP A 1 430 ? 8.040 4.882 1.841 1.00 95.38 430 TRP A N 1
ATOM 3391 C CA . TRP A 1 430 ? 8.524 5.284 3.163 1.00 95.38 430 TRP A CA 1
ATOM 3392 C C . TRP A 1 430 ? 8.219 6.768 3.370 1.00 95.38 430 TRP A C 1
ATOM 3394 O O . TRP A 1 430 ? 8.913 7.622 2.831 1.00 95.38 430 TRP A O 1
ATOM 3404 N N . PHE A 1 431 ? 7.159 7.091 4.122 1.00 93.56 431 PHE A N 1
ATOM 3405 C CA . PHE A 1 431 ? 6.596 8.456 4.169 1.00 93.56 431 PHE A CA 1
ATOM 3406 C C . PHE A 1 431 ? 6.230 9.032 2.779 1.00 93.56 431 PHE A C 1
ATOM 3408 O O . PHE A 1 431 ? 6.223 10.249 2.569 1.00 93.56 431 PHE A O 1
ATOM 3415 N N . SER A 1 432 ? 5.894 8.157 1.830 1.00 95.50 432 SER A N 1
ATOM 3416 C CA . SER A 1 432 ? 5.698 8.505 0.420 1.00 95.50 432 SER A CA 1
ATOM 3417 C C . SER A 1 432 ? 4.245 8.847 0.065 1.00 95.50 432 SER A C 1
ATOM 3419 O O . SER A 1 432 ? 3.977 9.289 -1.048 1.00 95.50 432 SER A O 1
ATOM 3421 N N . GLN A 1 433 ? 3.299 8.743 1.007 1.00 94.62 433 GLN A N 1
ATOM 3422 C CA . GLN A 1 433 ? 1.860 8.994 0.803 1.00 94.62 433 GLN A CA 1
ATOM 3423 C C . GLN A 1 433 ? 1.515 10.379 0.223 1.00 94.62 433 GLN A C 1
ATOM 3425 O O . GLN A 1 433 ? 0.424 10.592 -0.297 1.00 94.62 433 GLN A O 1
ATOM 3430 N N . ARG A 1 434 ? 2.450 11.330 0.311 1.00 94.00 434 ARG A N 1
ATOM 3431 C CA . ARG A 1 434 ? 2.363 12.682 -0.259 1.00 94.00 434 ARG A CA 1
ATOM 3432 C C . ARG A 1 434 ? 2.488 12.729 -1.788 1.00 94.00 434 ARG A C 1
ATOM 3434 O O . ARG A 1 434 ? 2.300 13.792 -2.373 1.00 94.00 434 ARG A O 1
ATOM 3441 N N . HIS A 1 435 ? 2.850 11.632 -2.447 1.00 96.69 435 HIS A N 1
ATOM 3442 C CA . HIS A 1 435 ? 3.004 11.614 -3.899 1.00 96.69 435 HIS A CA 1
ATOM 3443 C C . HIS A 1 435 ? 1.684 11.273 -4.608 1.00 96.69 435 HIS A C 1
ATOM 3445 O O . HIS A 1 435 ? 1.005 10.327 -4.210 1.00 96.69 435 HIS A O 1
ATOM 3451 N N . PRO A 1 436 ? 1.311 12.002 -5.680 1.00 96.19 436 PRO A N 1
ATOM 3452 C CA . PRO A 1 436 ? 0.067 11.779 -6.412 1.00 96.19 436 PRO A CA 1
ATOM 3453 C C . PRO A 1 436 ? 0.196 10.656 -7.458 1.00 96.19 436 PRO A C 1
ATOM 3455 O O . PRO A 1 436 ? -0.103 10.854 -8.633 1.00 96.19 436 PRO A O 1
ATOM 3458 N N . ILE A 1 437 ? 0.668 9.484 -7.033 1.00 97.44 437 ILE A N 1
ATOM 3459 C CA . ILE A 1 437 ? 0.867 8.284 -7.864 1.00 97.44 437 ILE A CA 1
ATOM 3460 C C . ILE A 1 437 ? 0.250 7.061 -7.188 1.00 97.44 437 ILE A C 1
ATOM 3462 O O . ILE A 1 437 ? -0.125 7.129 -6.017 1.00 97.44 437 ILE A O 1
ATOM 3466 N N . LEU A 1 438 ? 0.130 5.949 -7.916 1.00 98.12 438 LEU A N 1
ATOM 3467 C CA . LEU A 1 438 ? -0.370 4.708 -7.330 1.00 98.12 438 LEU A CA 1
ATOM 3468 C C . LEU A 1 438 ? 0.708 4.003 -6.500 1.00 98.12 438 LEU A C 1
ATOM 3470 O O . LEU A 1 438 ? 1.829 3.816 -6.966 1.00 98.12 438 LEU A O 1
ATOM 3474 N N . PHE A 1 439 ? 0.335 3.548 -5.307 1.00 98.25 439 PHE A N 1
ATOM 3475 C CA . PHE A 1 439 ? 1.148 2.702 -4.437 1.00 98.25 439 PHE A CA 1
ATOM 3476 C C . PHE A 1 439 ? 0.605 1.279 -4.454 1.00 98.25 439 PHE A C 1
ATOM 3478 O O . PHE A 1 439 ? -0.456 0.996 -3.889 1.00 98.25 439 PHE A O 1
ATOM 3485 N N . ARG A 1 440 ? 1.322 0.384 -5.126 1.00 97.56 440 ARG A N 1
ATOM 3486 C CA . ARG A 1 440 ? 0.941 -1.018 -5.268 1.00 97.56 440 ARG A CA 1
ATOM 3487 C C . ARG A 1 440 ? 1.303 -1.803 -4.011 1.00 97.56 440 ARG A C 1
ATOM 3489 O O . ARG A 1 440 ? 2.423 -1.704 -3.515 1.00 97.56 440 ARG A O 1
ATOM 3496 N N . HIS A 1 441 ? 0.346 -2.587 -3.517 1.00 96.81 441 HIS A N 1
ATOM 3497 C CA . HIS A 1 441 ? 0.588 -3.564 -2.456 1.00 96.81 441 HIS A CA 1
ATOM 3498 C C . HIS A 1 441 ? 1.680 -4.557 -2.873 1.00 96.81 441 HIS A C 1
ATOM 3500 O O . HIS A 1 441 ? 1.933 -4.764 -4.058 1.00 96.81 441 HIS A O 1
ATOM 3506 N N . TRP A 1 442 ? 2.313 -5.218 -1.913 1.00 94.19 442 TRP A N 1
ATOM 3507 C CA . TRP A 1 442 ? 3.233 -6.301 -2.233 1.00 94.19 442 TRP A CA 1
ATOM 3508 C C . TRP A 1 442 ? 2.526 -7.452 -2.964 1.00 94.19 442 TRP A C 1
ATOM 3510 O O . TRP A 1 442 ? 1.315 -7.646 -2.825 1.00 94.19 442 TRP A O 1
ATOM 3520 N N . ASP A 1 443 ? 3.303 -8.227 -3.725 1.00 92.38 443 ASP A N 1
ATOM 3521 C CA . ASP A 1 443 ? 2.822 -9.314 -4.573 1.00 92.38 443 ASP A CA 1
ATOM 3522 C C . ASP A 1 443 ? 1.986 -10.327 -3.775 1.00 92.38 443 ASP A C 1
ATOM 3524 O O . ASP A 1 443 ? 2.520 -11.152 -3.028 1.00 92.38 443 ASP A O 1
ATOM 3528 N N . LYS A 1 444 ? 0.665 -10.308 -3.961 1.00 94.31 444 LYS A N 1
ATOM 3529 C CA . LYS A 1 444 ? -0.271 -11.207 -3.288 1.00 94.31 444 LYS A CA 1
ATOM 3530 C C . LYS A 1 444 ? -0.191 -12.616 -3.853 1.00 94.31 444 LYS A C 1
ATOM 3532 O O . LYS A 1 444 ? -0.027 -12.834 -5.057 1.00 94.31 444 LYS A O 1
ATOM 3537 N N . PHE A 1 445 ? -0.328 -13.604 -2.981 1.00 93.56 445 PHE A N 1
ATOM 3538 C CA . PHE A 1 445 ? -0.368 -15.009 -3.371 1.00 93.56 445 PHE A CA 1
ATOM 3539 C C . PHE A 1 445 ? -1.784 -15.419 -3.759 1.00 93.56 445 PHE A C 1
ATOM 3541 O O . PHE A 1 445 ? -2.767 -14.880 -3.256 1.00 93.56 445 PHE A O 1
ATOM 3548 N N . SER A 1 446 ? -1.889 -16.422 -4.628 1.00 95.25 446 SER A N 1
ATOM 3549 C CA . SER A 1 446 ? -3.163 -17.027 -5.028 1.00 95.25 446 SER A CA 1
ATOM 3550 C C . SER A 1 446 ? -3.709 -17.944 -3.922 1.00 95.25 446 SER A C 1
ATOM 3552 O O . SER A 1 446 ? -3.851 -19.150 -4.098 1.00 95.25 446 SER A O 1
ATOM 3554 N N . VAL A 1 447 ? -3.965 -17.365 -2.745 1.00 94.25 447 VAL A N 1
ATOM 3555 C CA . VAL A 1 447 ? -4.520 -18.010 -1.544 1.00 94.25 447 VAL A CA 1
ATOM 3556 C C . VAL A 1 447 ? -5.607 -17.126 -0.924 1.00 94.25 447 VAL A C 1
ATOM 3558 O O . VAL A 1 447 ? -5.727 -15.942 -1.234 1.00 94.25 447 VAL A O 1
ATOM 3561 N N . TRP A 1 448 ? -6.434 -17.693 -0.047 1.00 95.31 448 TRP A N 1
ATOM 3562 C CA . TRP A 1 448 ? -7.599 -17.001 0.520 1.00 95.31 448 TRP A CA 1
ATOM 3563 C C . TRP A 1 448 ? -7.289 -16.147 1.759 1.00 95.31 448 TRP A C 1
ATOM 3565 O O . TRP A 1 448 ? -7.989 -15.169 2.011 1.00 95.31 448 TRP A O 1
ATOM 3575 N N . GLY A 1 449 ? -6.291 -16.535 2.556 1.00 91.50 449 GLY A N 1
ATOM 3576 C CA . GLY A 1 449 ? -6.120 -16.074 3.932 1.00 91.50 449 GLY A CA 1
ATOM 3577 C C . GLY A 1 449 ? -5.452 -14.708 4.106 1.00 91.50 449 GLY A C 1
ATOM 3578 O O . GLY A 1 449 ? -5.265 -13.929 3.169 1.00 91.50 449 GLY A O 1
ATOM 3579 N N . TYR A 1 450 ? -5.121 -14.411 5.366 1.00 90.12 450 TYR A N 1
ATOM 3580 C CA . TYR A 1 450 ? -4.365 -13.215 5.760 1.00 90.12 450 TYR A CA 1
ATOM 3581 C C . TYR A 1 450 ? -2.852 -13.372 5.551 1.00 90.12 450 TYR A C 1
ATOM 3583 O O . TYR A 1 450 ? -2.113 -12.406 5.723 1.00 90.12 450 TYR A O 1
ATOM 3591 N N . ASP A 1 451 ? -2.414 -14.570 5.164 1.00 84.81 451 ASP A N 1
ATOM 3592 C CA . ASP A 1 451 ? -1.064 -14.955 4.761 1.00 84.81 451 ASP A CA 1
ATOM 3593 C C . ASP A 1 451 ? -0.752 -14.475 3.339 1.00 84.81 451 ASP A C 1
ATOM 3595 O O . ASP A 1 451 ? -0.419 -15.245 2.438 1.00 84.81 451 ASP A O 1
ATOM 3599 N N . ASN A 1 452 ? -0.897 -13.164 3.142 1.00 89.75 452 ASN A N 1
ATOM 3600 C CA . ASN A 1 452 ? -0.703 -12.480 1.870 1.00 89.75 452 ASN A CA 1
ATOM 3601 C C . ASN A 1 452 ? -1.670 -12.929 0.746 1.00 89.75 452 ASN A C 1
ATOM 3603 O O . ASN A 1 452 ? -1.329 -12.862 -0.434 1.00 89.75 452 ASN A O 1
ATOM 3607 N N . GLY A 1 453 ? -2.873 -13.398 1.104 1.00 93.69 453 GLY A N 1
ATOM 3608 C CA . GLY A 1 453 ? -3.945 -13.795 0.182 1.00 93.69 453 GLY A CA 1
ATOM 3609 C C . GLY A 1 453 ? -5.097 -12.789 0.081 1.00 93.69 453 GLY A C 1
ATOM 3610 O O . GLY A 1 453 ? -4.974 -11.636 0.499 1.00 93.69 453 GLY A O 1
ATOM 3611 N N . LEU A 1 454 ? -6.250 -13.230 -0.431 1.00 97.81 454 LEU A N 1
ATOM 3612 C CA . LEU A 1 454 ? -7.435 -12.386 -0.644 1.00 97.81 454 LEU A CA 1
ATOM 3613 C C . LEU A 1 454 ? -7.879 -11.626 0.617 1.00 97.81 454 LEU A C 1
ATOM 3615 O O . LEU A 1 454 ? -8.141 -10.426 0.549 1.00 97.81 454 LEU A O 1
ATOM 3619 N N . ALA A 1 455 ? -7.957 -12.281 1.778 1.00 97.31 455 ALA A N 1
ATOM 3620 C CA . ALA A 1 455 ? -8.381 -11.603 3.004 1.00 97.31 455 ALA A CA 1
ATOM 3621 C C . ALA A 1 455 ? -7.407 -10.477 3.404 1.00 97.31 455 ALA A C 1
ATOM 3623 O O . ALA A 1 455 ? -7.845 -9.428 3.882 1.00 97.31 455 ALA A O 1
ATOM 3624 N N . SER A 1 456 ? -6.104 -10.657 3.142 1.00 96.25 456 SER A N 1
ATOM 3625 C CA . SER A 1 456 ? -5.085 -9.631 3.402 1.00 96.25 456 SER A CA 1
ATOM 3626 C C . SER A 1 456 ? -5.237 -8.386 2.523 1.00 96.25 456 SER A C 1
ATOM 3628 O O . SER A 1 456 ? -4.869 -7.300 2.948 1.00 96.25 456 SER A O 1
ATOM 3630 N N . VAL A 1 457 ? -5.830 -8.492 1.327 1.00 98.00 457 VAL A N 1
ATOM 3631 C CA . VAL A 1 457 ? -6.022 -7.343 0.422 1.00 98.00 457 VAL A CA 1
ATOM 3632 C C . VAL A 1 457 ? -6.810 -6.227 1.106 1.00 98.00 457 VAL A C 1
ATOM 3634 O O . VAL A 1 457 ? -6.441 -5.055 1.024 1.00 98.00 457 VAL A O 1
ATOM 3637 N N . ILE A 1 458 ? -7.874 -6.601 1.823 1.00 98.38 458 ILE A N 1
ATOM 3638 C CA . ILE A 1 458 ? -8.740 -5.663 2.540 1.00 98.38 458 ILE A CA 1
ATOM 3639 C C . ILE A 1 458 ? -7.988 -5.070 3.728 1.00 98.38 458 ILE A C 1
ATOM 3641 O O . ILE A 1 458 ? -7.943 -3.851 3.882 1.00 98.38 458 ILE A O 1
ATOM 3645 N N . THR A 1 459 ? -7.365 -5.908 4.557 1.00 97.75 459 THR A N 1
ATOM 3646 C CA . THR A 1 459 ? -6.688 -5.431 5.767 1.00 97.75 459 THR A CA 1
ATOM 3647 C C . THR A 1 459 ? -5.446 -4.597 5.445 1.00 97.75 459 THR A C 1
ATOM 3649 O O . THR A 1 459 ? -5.189 -3.627 6.157 1.00 97.75 459 THR A O 1
ATOM 3652 N N . THR A 1 460 ? -4.729 -4.883 4.350 1.00 97.75 460 THR A N 1
ATOM 3653 C CA . THR A 1 460 ? -3.599 -4.070 3.868 1.00 97.75 460 THR A CA 1
ATOM 3654 C C . THR A 1 460 ? -4.103 -2.724 3.357 1.00 97.75 460 THR A C 1
ATOM 3656 O O . THR A 1 460 ? -3.583 -1.692 3.775 1.00 97.75 460 THR A O 1
ATOM 3659 N N . ALA A 1 461 ? -5.171 -2.700 2.546 1.00 97.88 461 ALA A N 1
ATOM 3660 C CA . ALA A 1 461 ? -5.756 -1.444 2.069 1.00 97.88 461 ALA A CA 1
ATOM 3661 C C . ALA A 1 461 ? -6.195 -0.542 3.235 1.00 97.88 461 ALA A C 1
ATOM 3663 O O . ALA A 1 461 ? -5.957 0.668 3.211 1.00 97.88 461 ALA A O 1
ATOM 3664 N N . LEU A 1 462 ? -6.796 -1.127 4.277 1.00 97.94 462 LEU A N 1
ATOM 3665 C CA . LEU A 1 462 ? -7.182 -0.409 5.491 1.00 97.94 462 LEU A CA 1
ATOM 3666 C C . LEU A 1 462 ? -5.962 0.099 6.272 1.00 97.94 462 LEU A C 1
ATOM 3668 O O . LEU A 1 462 ? -5.951 1.261 6.671 1.00 97.94 462 LEU A O 1
ATOM 3672 N N . ALA A 1 463 ? -4.932 -0.727 6.471 1.00 97.50 463 ALA A N 1
ATOM 3673 C CA . ALA A 1 463 ? -3.715 -0.326 7.178 1.00 97.50 463 ALA A CA 1
ATOM 3674 C C . ALA A 1 463 ? -3.012 0.856 6.489 1.00 97.50 463 ALA A C 1
ATOM 3676 O O . ALA A 1 463 ? -2.678 1.834 7.157 1.00 97.50 463 ALA A O 1
ATOM 3677 N N . LEU A 1 464 ? -2.871 0.799 5.161 1.00 97.81 464 LEU A N 1
ATOM 3678 C CA . LEU A 1 464 ? -2.287 1.867 4.346 1.00 97.81 464 LEU A CA 1
ATOM 3679 C C . LEU A 1 464 ? -3.147 3.139 4.345 1.00 97.81 464 LEU A C 1
ATOM 3681 O O . LEU A 1 464 ? -2.631 4.247 4.495 1.00 97.81 464 LEU A O 1
ATOM 3685 N N . SER A 1 465 ? -4.472 2.994 4.262 1.00 96.75 465 SER A N 1
ATOM 3686 C CA . SER A 1 465 ? -5.395 4.136 4.324 1.00 96.75 465 SER A CA 1
ATOM 3687 C C . SER A 1 465 ? -5.309 4.870 5.667 1.00 96.75 465 SER A C 1
ATOM 3689 O O . SER A 1 465 ? -5.352 6.099 5.714 1.00 96.75 465 SER A O 1
ATOM 3691 N N . LEU A 1 466 ? -5.135 4.130 6.768 1.00 97.00 466 LEU A N 1
ATOM 3692 C CA . LEU A 1 466 ? -4.981 4.686 8.117 1.00 97.00 466 LEU A CA 1
ATOM 3693 C C . LEU A 1 466 ? -3.621 5.366 8.350 1.00 97.00 466 LEU A C 1
ATOM 3695 O O . LEU A 1 466 ? -3.506 6.179 9.269 1.00 97.00 466 LEU A O 1
ATOM 3699 N N . THR A 1 467 ? -2.615 5.074 7.521 1.00 95.88 467 THR A N 1
ATOM 3700 C CA . THR A 1 467 ? -1.316 5.767 7.493 1.00 95.88 467 THR A CA 1
ATOM 3701 C C . THR A 1 467 ? -1.219 6.804 6.366 1.00 95.88 467 THR A C 1
ATOM 3703 O O . THR A 1 467 ? -0.139 7.312 6.077 1.00 95.88 467 THR A O 1
ATOM 3706 N N . GLY A 1 468 ? -2.351 7.183 5.765 1.00 95.62 468 GLY A N 1
ATOM 3707 C CA . GLY A 1 468 ? -2.455 8.322 4.850 1.00 95.62 468 GLY A CA 1
ATOM 3708 C C . GLY A 1 468 ? -2.264 8.002 3.367 1.00 95.62 468 GLY A C 1
ATOM 3709 O O . GLY A 1 468 ? -2.384 8.921 2.557 1.00 95.62 468 GLY A O 1
ATOM 3710 N N . TYR A 1 469 ? -2.018 6.744 2.988 1.00 97.31 469 TYR A N 1
ATOM 3711 C CA . TYR A 1 469 ? -1.948 6.334 1.582 1.00 97.31 469 TYR A CA 1
ATOM 3712 C C . TYR A 1 469 ? -3.357 6.247 0.991 1.00 97.31 469 TYR A C 1
ATOM 3714 O O . TYR A 1 469 ? -4.089 5.285 1.210 1.00 97.31 469 TYR A O 1
ATOM 3722 N N . VAL A 1 470 ? -3.737 7.273 0.231 1.00 95.12 470 VAL A N 1
ATOM 3723 C CA . VAL A 1 470 ? -5.042 7.342 -0.447 1.00 95.12 470 VAL A CA 1
ATOM 3724 C C . VAL A 1 470 ? -5.034 6.535 -1.745 1.00 95.12 470 VAL A C 1
ATOM 3726 O O . VAL A 1 470 ? -6.023 5.892 -2.093 1.00 95.12 470 VAL A O 1
ATOM 3729 N N . PHE A 1 471 ? -3.917 6.574 -2.472 1.00 96.88 471 PHE A N 1
ATOM 3730 C CA . PHE A 1 471 ? -3.833 6.078 -3.840 1.00 96.88 471 PHE A CA 1
ATOM 3731 C C . PHE A 1 471 ? -3.260 4.662 -3.912 1.00 96.88 471 PHE A C 1
ATOM 3733 O O . PHE A 1 471 ? -2.208 4.441 -4.502 1.00 96.88 471 PHE A O 1
ATOM 3740 N N . THR A 1 472 ? -3.926 3.698 -3.279 1.00 96.50 472 THR A N 1
ATOM 3741 C CA . THR A 1 472 ? -3.450 2.309 -3.250 1.00 96.50 472 THR A CA 1
ATOM 3742 C C . THR A 1 472 ? -3.914 1.490 -4.456 1.00 96.50 472 THR A C 1
ATOM 3744 O O . THR A 1 472 ? -5.016 1.676 -4.988 1.00 96.50 472 THR A O 1
ATOM 3747 N N . LEU A 1 473 ? -3.069 0.547 -4.877 1.00 97.75 473 LEU A N 1
ATOM 3748 C CA . LEU A 1 473 ? -3.400 -0.497 -5.839 1.00 97.75 473 LEU A CA 1
ATOM 3749 C C . LEU A 1 473 ? -3.371 -1.869 -5.147 1.00 97.75 473 LEU A C 1
ATOM 3751 O O . LEU A 1 473 ? -2.301 -2.283 -4.696 1.00 97.75 473 LEU A O 1
ATOM 3755 N N . PRO A 1 474 ? -4.520 -2.574 -5.038 1.00 96.50 474 PRO A N 1
ATOM 3756 C CA . PRO A 1 474 ? -4.692 -3.766 -4.196 1.00 96.50 474 PRO A CA 1
ATOM 3757 C C . PRO A 1 474 ? -4.096 -5.063 -4.778 1.00 96.50 474 PRO A C 1
ATOM 3759 O O . PRO A 1 474 ? -4.603 -6.155 -4.513 1.00 96.50 474 PRO A O 1
ATOM 3762 N N . ASP A 1 475 ? -3.019 -4.920 -5.547 1.00 96.44 475 ASP A N 1
ATOM 3763 C CA . ASP A 1 475 ? -2.377 -5.935 -6.381 1.00 96.44 475 ASP A CA 1
ATOM 3764 C C . ASP A 1 475 ? -3.336 -6.651 -7.358 1.00 96.44 475 ASP A C 1
ATOM 3766 O O . ASP A 1 475 ? -4.518 -6.314 -7.493 1.00 96.44 475 ASP A O 1
ATOM 3770 N N . MET A 1 476 ? -2.802 -7.620 -8.100 1.00 96.00 476 MET A N 1
ATOM 3771 C CA . MET A 1 476 ? -3.513 -8.317 -9.165 1.00 96.00 476 MET A CA 1
ATOM 3772 C C . MET A 1 476 ? -4.663 -9.173 -8.624 1.00 96.00 476 MET A C 1
ATOM 3774 O O . MET A 1 476 ? -4.515 -9.962 -7.688 1.00 96.00 476 MET A O 1
ATOM 3778 N N . VAL A 1 477 ? -5.818 -9.079 -9.281 1.00 98.19 477 VAL A N 1
ATOM 3779 C CA . VAL A 1 477 ? -6.979 -9.937 -9.039 1.00 98.19 477 VAL A CA 1
ATOM 3780 C C . VAL A 1 477 ? -6.587 -11.404 -9.232 1.00 98.19 477 VAL A C 1
ATOM 3782 O O . VAL A 1 477 ? -6.138 -11.803 -10.306 1.00 98.19 477 VAL A O 1
ATOM 3785 N N . GLY A 1 478 ? -6.793 -12.206 -8.183 1.00 97.50 478 GLY A N 1
ATOM 3786 C CA . GLY A 1 478 ? -6.422 -13.624 -8.140 1.00 97.50 478 GLY A CA 1
ATOM 3787 C C . GLY A 1 478 ? -4.992 -13.901 -7.659 1.00 97.50 478 GLY A C 1
ATOM 3788 O O . GLY A 1 478 ? -4.607 -15.068 -7.551 1.00 97.50 478 GLY A O 1
ATOM 3789 N N . GLY A 1 479 ? -4.216 -12.862 -7.340 1.00 96.25 479 GLY A N 1
ATOM 3790 C CA . GLY A 1 479 ? -2.819 -12.967 -6.930 1.00 96.25 479 GLY A CA 1
ATOM 3791 C C . GLY A 1 479 ? -1.874 -13.313 -8.084 1.00 96.25 479 GLY A C 1
ATOM 3792 O O . GLY A 1 479 ? -2.229 -13.268 -9.262 1.00 96.25 479 GLY A O 1
ATOM 3793 N N . ASN A 1 480 ? -0.641 -13.669 -7.731 1.00 94.44 480 ASN A N 1
ATOM 3794 C CA . ASN A 1 480 ? 0.464 -13.786 -8.681 1.00 94.44 480 ASN A CA 1
ATOM 3795 C C . ASN A 1 480 ? 0.755 -15.214 -9.176 1.00 94.44 480 ASN A C 1
ATOM 3797 O O . ASN A 1 480 ? 1.727 -15.385 -9.906 1.00 94.44 480 ASN A O 1
ATOM 3801 N N . ALA A 1 481 ? -0.019 -16.242 -8.809 1.00 92.88 481 ALA A N 1
ATOM 3802 C CA . ALA A 1 481 ? 0.188 -17.635 -9.243 1.00 92.88 481 ALA A CA 1
ATOM 3803 C C . ALA A 1 481 ? 1.650 -18.129 -9.081 1.00 92.88 481 ALA A C 1
ATOM 3805 O O . ALA A 1 481 ? 2.336 -18.503 -10.036 1.00 92.88 481 ALA A O 1
ATOM 3806 N N . TYR A 1 482 ? 2.188 -18.032 -7.861 1.00 86.88 482 TYR A N 1
ATOM 3807 C CA . TYR A 1 482 ? 3.573 -18.401 -7.552 1.00 86.88 482 TYR A CA 1
ATOM 3808 C C . TYR A 1 482 ? 3.699 -19.814 -6.979 1.00 86.88 482 TYR A C 1
ATOM 3810 O O . TYR A 1 482 ? 2.787 -20.346 -6.352 1.00 86.88 482 TYR A O 1
ATOM 3818 N N . GLY A 1 483 ? 4.883 -20.414 -7.144 1.00 79.75 483 GLY A N 1
ATOM 3819 C CA . GLY A 1 483 ? 5.241 -21.672 -6.479 1.00 79.75 483 GLY A CA 1
ATOM 3820 C C . GLY A 1 483 ? 4.390 -22.879 -6.889 1.00 79.75 483 GLY A C 1
ATOM 3821 O O . GLY A 1 483 ? 4.304 -23.836 -6.124 1.00 79.75 483 GLY A O 1
ATOM 3822 N N . GLY A 1 484 ? 3.755 -22.829 -8.065 1.00 84.12 484 GLY A N 1
ATOM 3823 C CA . GLY A 1 484 ? 2.827 -23.858 -8.541 1.00 84.12 484 GLY A CA 1
ATOM 3824 C C . GLY A 1 484 ? 1.450 -23.826 -7.868 1.00 84.12 484 GLY A C 1
ATOM 3825 O O . GLY A 1 484 ? 0.700 -24.791 -7.992 1.00 84.12 484 GLY A O 1
ATOM 3826 N N . VAL A 1 485 ? 1.129 -22.756 -7.132 1.00 88.00 485 VAL A N 1
ATOM 3827 C CA . VAL A 1 485 ? -0.207 -22.512 -6.580 1.00 88.00 485 VAL A CA 1
ATOM 3828 C C . VAL A 1 485 ? -0.962 -21.602 -7.540 1.00 88.00 485 VAL A C 1
ATOM 3830 O O . VAL A 1 485 ? -0.607 -20.437 -7.698 1.00 88.00 485 VAL A O 1
ATOM 3833 N N . GLU A 1 486 ? -2.001 -22.145 -8.164 1.00 92.38 486 GLU A N 1
ATOM 3834 C CA . GLU A 1 486 ? -2.830 -21.443 -9.145 1.00 92.38 486 GLU A CA 1
ATOM 3835 C C . GLU A 1 486 ? -4.072 -20.819 -8.498 1.00 92.38 486 GLU A C 1
ATOM 3837 O O . GLU A 1 486 ? -4.588 -21.310 -7.492 1.00 92.38 486 GLU A O 1
ATOM 3842 N N . CYS A 1 487 ? -4.584 -19.753 -9.112 1.00 96.06 487 CYS A N 1
ATOM 3843 C CA . CYS A 1 487 ? -5.871 -19.172 -8.744 1.00 96.06 487 CYS A CA 1
ATOM 3844 C C . CYS A 1 487 ? -7.022 -20.062 -9.237 1.00 96.06 487 CYS A C 1
ATOM 3846 O O . CYS A 1 487 ? -7.032 -20.492 -10.391 1.00 96.06 487 CYS A O 1
ATOM 3848 N N . ASP A 1 488 ? -8.018 -20.314 -8.386 1.00 97.06 488 ASP A N 1
ATOM 3849 C CA . ASP A 1 488 ? -9.260 -20.974 -8.793 1.00 97.06 488 ASP A CA 1
ATOM 3850 C C . ASP A 1 488 ? -10.339 -19.962 -9.235 1.00 97.06 488 ASP A C 1
ATOM 3852 O O . ASP A 1 488 ? -10.283 -18.774 -8.902 1.00 97.06 488 ASP A O 1
ATOM 3856 N N . LYS A 1 489 ? -11.358 -20.431 -9.973 1.00 98.00 489 LYS A N 1
ATOM 3857 C CA . LYS A 1 489 ? -12.420 -19.554 -10.503 1.00 98.00 489 LYS A CA 1
ATOM 3858 C C . LYS A 1 489 ? -13.172 -18.785 -9.417 1.00 98.00 489 LYS A C 1
ATOM 3860 O O . LYS A 1 489 ? -13.556 -17.637 -9.630 1.00 98.00 489 LYS A O 1
ATOM 3865 N N . GLU A 1 490 ? -13.424 -19.409 -8.265 1.00 98.75 490 GLU A N 1
ATOM 3866 C CA . GLU A 1 490 ? -14.170 -18.775 -7.184 1.00 98.75 490 GLU A CA 1
ATOM 3867 C C . GLU A 1 490 ? -13.317 -17.680 -6.542 1.00 98.75 490 GLU A C 1
ATOM 3869 O O . GLU A 1 490 ? -13.820 -16.582 -6.307 1.00 98.75 490 GLU A O 1
ATOM 3874 N N . MET A 1 491 ? -12.024 -17.937 -6.344 1.00 98.56 491 MET A N 1
ATOM 3875 C CA . MET A 1 491 ? -11.067 -16.946 -5.867 1.00 98.56 491 MET A CA 1
ATOM 3876 C C . MET A 1 491 ? -10.991 -15.745 -6.806 1.00 98.56 491 MET A C 1
ATOM 3878 O O . MET A 1 491 ? -11.145 -14.621 -6.334 1.00 98.56 491 MET A O 1
ATOM 3882 N N . LEU A 1 492 ? -10.836 -15.951 -8.118 1.00 98.75 492 LEU A N 1
ATOM 3883 C CA . LEU A 1 492 ? -10.787 -14.851 -9.088 1.00 98.75 492 LEU A CA 1
ATOM 3884 C C . LEU A 1 492 ? -12.046 -13.971 -9.003 1.00 98.75 492 LEU A C 1
ATOM 3886 O O . LEU A 1 492 ? -11.961 -12.741 -8.948 1.00 98.75 492 LEU A O 1
ATOM 3890 N N . ILE A 1 493 ? -13.223 -14.601 -8.928 1.00 98.88 493 ILE A N 1
ATOM 3891 C CA . ILE A 1 493 ? -14.513 -13.914 -8.795 1.00 98.88 493 ILE A CA 1
ATOM 3892 C C . ILE A 1 493 ? -14.581 -13.110 -7.492 1.00 98.88 493 ILE A C 1
ATOM 3894 O O . ILE A 1 493 ? -14.911 -11.921 -7.518 1.00 98.88 493 ILE A O 1
ATOM 3898 N N . ARG A 1 494 ? -14.277 -13.735 -6.349 1.00 98.88 494 ARG A N 1
ATOM 3899 C CA . ARG A 1 494 ? -14.355 -13.083 -5.033 1.00 98.88 494 ARG A CA 1
ATOM 3900 C C . ARG A 1 494 ? -13.317 -11.976 -4.869 1.00 98.88 494 ARG A C 1
ATOM 3902 O O . ARG A 1 494 ? -13.615 -10.952 -4.260 1.00 98.88 494 ARG A O 1
ATOM 3909 N N . TRP A 1 495 ? -12.146 -12.129 -5.476 1.00 98.81 495 TRP A N 1
ATOM 3910 C CA . TRP A 1 495 ? -11.118 -11.093 -5.512 1.00 98.81 495 TRP A CA 1
ATOM 3911 C C . TRP A 1 495 ? -11.547 -9.907 -6.367 1.00 98.81 495 TRP A C 1
ATOM 3913 O O . TRP A 1 495 ? -11.449 -8.766 -5.925 1.00 98.81 495 TRP A O 1
ATOM 3923 N N . THR A 1 496 ? -12.145 -10.166 -7.535 1.00 98.81 496 THR A N 1
ATOM 3924 C CA . THR A 1 496 ? -12.730 -9.103 -8.366 1.00 98.81 496 THR A CA 1
ATOM 3925 C C . THR A 1 496 ? -13.792 -8.323 -7.583 1.00 98.81 496 THR A C 1
ATOM 3927 O O . THR A 1 496 ? -13.818 -7.095 -7.622 1.00 98.81 496 THR A O 1
ATOM 3930 N N . GLN A 1 497 ? -14.651 -9.026 -6.834 1.00 98.81 497 GLN A N 1
ATOM 3931 C CA . GLN A 1 497 ? -15.664 -8.415 -5.967 1.00 98.81 497 GLN A CA 1
ATOM 3932 C C . GLN A 1 497 ? -15.042 -7.540 -4.873 1.00 98.81 497 GLN A C 1
ATOM 3934 O O . GLN A 1 497 ? -15.497 -6.417 -4.668 1.00 98.81 497 GLN A O 1
ATOM 3939 N N . ALA A 1 498 ? -14.004 -8.032 -4.192 1.00 98.69 498 ALA A N 1
ATOM 3940 C CA . ALA A 1 498 ? -13.315 -7.289 -3.140 1.00 98.69 498 ALA A CA 1
ATOM 3941 C C . ALA A 1 498 ? -12.638 -6.012 -3.665 1.00 98.69 498 ALA A C 1
ATOM 3943 O O . ALA A 1 498 ? -12.642 -5.004 -2.971 1.00 98.69 498 ALA A O 1
ATOM 3944 N N . SER A 1 499 ? -12.107 -6.020 -4.890 1.00 98.19 499 SER A N 1
ATOM 3945 C CA . SER A 1 499 ? -11.427 -4.856 -5.476 1.00 98.19 499 SER A CA 1
ATOM 3946 C C . SER A 1 499 ? -12.372 -3.858 -6.163 1.00 98.19 499 SER A C 1
ATOM 3948 O O . SER A 1 499 ? -11.990 -2.711 -6.376 1.00 98.19 499 SER A O 1
ATOM 3950 N N . ALA A 1 500 ? -13.616 -4.235 -6.483 1.00 97.56 500 ALA A N 1
ATOM 3951 C CA . ALA A 1 500 ? -14.515 -3.454 -7.350 1.00 97.56 500 ALA A CA 1
ATOM 3952 C C . ALA A 1 500 ? -14.848 -2.029 -6.857 1.00 97.56 500 ALA A C 1
ATOM 3954 O O . ALA A 1 500 ? -15.218 -1.166 -7.652 1.00 97.56 500 ALA A O 1
ATOM 3955 N N . ALA A 1 501 ? -14.736 -1.777 -5.551 1.00 97.69 501 ALA A N 1
ATOM 3956 C CA . ALA A 1 501 ? -14.961 -0.460 -4.948 1.00 97.69 501 ALA A CA 1
ATOM 3957 C C . ALA A 1 501 ? -13.699 0.139 -4.296 1.00 97.69 501 ALA A C 1
ATOM 3959 O O . ALA A 1 501 ? -13.780 1.190 -3.662 1.00 97.69 501 ALA A O 1
ATOM 3960 N N . MET A 1 502 ? -12.544 -0.519 -4.433 1.00 97.69 502 MET A N 1
ATOM 3961 C CA . MET A 1 502 ? -11.245 0.062 -4.078 1.00 97.69 502 MET A CA 1
ATOM 3962 C C . MET A 1 502 ? -10.824 1.088 -5.141 1.00 97.69 502 MET A C 1
ATOM 3964 O O . MET A 1 502 ? -11.468 1.186 -6.183 1.00 97.69 502 MET A O 1
ATOM 3968 N N . LEU A 1 503 ? -9.779 1.883 -4.883 1.00 96.50 503 LEU A N 1
ATOM 3969 C CA . LEU A 1 503 ? -9.355 2.967 -5.784 1.00 96.50 503 LEU A CA 1
ATOM 3970 C C . LEU A 1 503 ? -9.100 2.482 -7.220 1.00 96.50 503 LEU A C 1
ATOM 3972 O O . LEU A 1 503 ? -9.567 3.113 -8.168 1.00 96.50 503 LEU A O 1
ATOM 3976 N N . SER A 1 504 ? -8.388 1.364 -7.352 1.00 97.12 504 SER A N 1
ATOM 3977 C CA . SER A 1 504 ? -8.020 0.738 -8.619 1.00 97.12 504 SER A CA 1
ATOM 3978 C C . SER A 1 504 ? -8.305 -0.766 -8.593 1.00 97.12 504 SER A C 1
ATOM 3980 O O . SER A 1 504 ? -8.483 -1.371 -7.532 1.00 97.12 504 SER A O 1
ATOM 3982 N N . ILE A 1 505 ? -8.362 -1.367 -9.782 1.00 97.88 505 ILE A N 1
ATOM 3983 C CA . ILE A 1 505 ? -8.470 -2.812 -9.977 1.00 97.88 505 ILE A CA 1
ATOM 3984 C C . ILE A 1 505 ? -7.512 -3.226 -11.092 1.00 97.88 505 ILE A C 1
ATOM 3986 O O . ILE A 1 505 ? -7.516 -2.625 -12.168 1.00 97.88 505 ILE A O 1
ATOM 3990 N N . GLN A 1 506 ? -6.688 -4.239 -10.829 1.00 98.12 506 GLN A N 1
ATOM 3991 C CA . GLN A 1 506 ? -5.675 -4.718 -11.764 1.00 98.12 506 GLN A CA 1
ATOM 3992 C C . GLN A 1 506 ? -5.910 -6.195 -12.085 1.00 98.12 506 GLN A C 1
ATOM 3994 O O . GLN A 1 506 ? -6.020 -7.020 -11.185 1.00 98.12 506 GLN A O 1
ATOM 3999 N N . PHE A 1 507 ? -5.982 -6.541 -13.366 1.00 98.38 507 PHE A N 1
ATOM 4000 C CA . PHE A 1 507 ? -6.131 -7.913 -13.841 1.00 98.38 507 PHE A CA 1
ATOM 4001 C C . PHE A 1 507 ? -4.839 -8.402 -14.486 1.00 98.38 507 PHE A C 1
ATOM 4003 O O . PHE A 1 507 ? -4.174 -7.673 -15.218 1.00 98.38 507 PHE A O 1
ATOM 4010 N N . SER A 1 508 ? -4.530 -9.677 -14.276 1.00 97.06 508 SER A N 1
ATOM 4011 C CA . SER A 1 508 ? -3.489 -10.365 -15.037 1.00 97.06 508 SER A CA 1
ATOM 4012 C C . SER A 1 508 ? -3.941 -11.760 -15.434 1.00 97.06 508 SER A C 1
ATOM 4014 O O . SER A 1 508 ? -3.962 -12.085 -16.619 1.00 97.06 508 SER A O 1
ATOM 4016 N N . ILE A 1 509 ? -4.406 -12.544 -14.457 1.00 97.75 509 ILE A N 1
ATOM 4017 C CA . ILE A 1 509 ? -5.110 -13.801 -14.708 1.00 97.75 509 ILE A CA 1
ATOM 4018 C C . ILE A 1 509 ? -6.424 -13.474 -15.420 1.00 97.75 509 ILE A C 1
ATOM 4020 O O . ILE A 1 509 ? -7.231 -12.681 -14.925 1.00 97.75 509 ILE A O 1
ATOM 4024 N N . ALA A 1 510 ? -6.630 -14.060 -16.598 1.00 97.38 510 ALA A N 1
ATOM 4025 C CA . ALA A 1 510 ? -7.756 -13.696 -17.431 1.00 97.38 510 ALA A CA 1
ATOM 4026 C C . ALA A 1 510 ? -9.014 -14.500 -17.054 1.00 97.38 510 ALA A C 1
ATOM 4028 O O . ALA A 1 510 ? -8.969 -15.730 -17.013 1.00 97.38 510 ALA A O 1
ATOM 4029 N N . PRO A 1 511 ? -10.177 -13.854 -16.849 1.00 98.19 511 PRO A N 1
ATOM 4030 C CA . PRO A 1 511 ? -11.424 -14.559 -16.538 1.00 98.19 511 PRO A CA 1
ATOM 4031 C C . PRO A 1 511 ? -11.827 -15.621 -17.573 1.00 98.19 511 PRO A C 1
ATOM 4033 O O . PRO A 1 511 ? -12.467 -16.612 -17.223 1.00 98.19 511 PRO A O 1
ATOM 4036 N N . TRP A 1 512 ? -11.442 -15.435 -18.841 1.00 97.94 512 TRP A N 1
ATOM 4037 C CA . TRP A 1 512 ? -11.722 -16.371 -19.936 1.00 97.94 512 TRP A CA 1
ATOM 4038 C C . TRP A 1 512 ? -10.797 -17.590 -19.982 1.00 97.94 512 TRP A C 1
ATOM 4040 O O . TRP A 1 512 ? -11.086 -18.514 -20.738 1.00 97.94 512 TRP A O 1
ATOM 4050 N N . ASP A 1 513 ? -9.753 -17.645 -19.152 1.00 97.12 513 ASP A N 1
ATOM 4051 C CA . ASP A 1 513 ? -8.951 -18.862 -18.977 1.00 97.12 513 ASP A CA 1
ATOM 4052 C C . ASP A 1 513 ? -9.715 -19.938 -18.166 1.00 97.12 513 ASP A C 1
ATOM 4054 O O . ASP A 1 513 ? -9.294 -21.093 -18.112 1.00 97.12 513 ASP A O 1
ATOM 4058 N N . PHE A 1 514 ? -10.862 -19.582 -17.566 1.00 98.06 514 PHE A N 1
ATOM 4059 C CA . PHE A 1 514 ? -11.726 -20.485 -16.801 1.00 98.06 514 PHE A CA 1
ATOM 4060 C C . PHE A 1 514 ? -12.974 -20.894 -17.595 1.00 98.06 514 PHE A C 1
ATOM 4062 O O . PHE A 1 514 ? -13.019 -21.962 -18.203 1.00 98.06 514 PHE A O 1
ATOM 4069 N N . ASP A 1 515 ? -14.021 -20.065 -17.561 1.00 98.25 515 ASP A N 1
ATOM 4070 C CA . ASP A 1 515 ? -15.308 -20.332 -18.198 1.00 98.25 515 ASP A CA 1
ATOM 4071 C C . ASP A 1 515 ? -16.137 -19.048 -18.388 1.00 98.25 515 ASP A C 1
ATOM 4073 O O . ASP A 1 515 ? -15.812 -17.967 -17.891 1.00 98.25 515 ASP A O 1
ATOM 4077 N N . GLN A 1 516 ? -17.252 -19.164 -19.114 1.00 97.94 516 GLN A N 1
ATOM 4078 C CA . GLN A 1 516 ? -18.109 -18.021 -19.438 1.00 97.94 516 GLN A CA 1
ATOM 4079 C C . GLN A 1 516 ? -18.840 -17.432 -18.217 1.00 97.94 516 GLN A C 1
ATOM 4081 O O . GLN A 1 516 ? -19.191 -16.249 -18.228 1.00 97.94 516 GLN A O 1
ATOM 4086 N N . GLU A 1 517 ? -19.083 -18.233 -17.173 1.00 98.44 517 GLU A N 1
ATOM 4087 C CA . GLU A 1 517 ? -19.686 -17.755 -15.923 1.00 98.44 517 GLU A CA 1
ATOM 4088 C C . GLU A 1 517 ? -18.713 -16.809 -15.211 1.00 98.44 517 GLU A C 1
ATOM 4090 O O . GLU A 1 517 ? -19.089 -15.692 -14.854 1.00 98.44 517 GLU A O 1
ATOM 4095 N N . THR A 1 518 ? -17.445 -17.212 -15.109 1.00 98.75 518 THR A N 1
ATOM 4096 C CA . THR A 1 518 ? -16.342 -16.414 -14.562 1.00 98.75 518 THR A CA 1
ATOM 4097 C C . THR A 1 518 ? -16.188 -15.102 -15.324 1.00 98.75 518 THR A C 1
ATOM 4099 O O . THR A 1 518 ? -16.208 -14.038 -14.706 1.00 98.75 518 THR A O 1
ATOM 4102 N N . VAL A 1 519 ? -16.155 -15.145 -16.663 1.00 98.56 519 VAL A N 1
ATOM 4103 C CA . VAL A 1 519 ? -16.137 -13.935 -17.509 1.00 98.56 519 VAL A CA 1
ATOM 4104 C C . VAL A 1 519 ? -17.316 -13.017 -17.193 1.00 98.56 519 VAL A C 1
ATOM 4106 O O . VAL A 1 519 ? -17.136 -11.822 -16.968 1.00 98.56 519 VAL A O 1
ATOM 4109 N N . SER A 1 520 ? -18.537 -13.557 -17.159 1.00 98.44 520 SER A N 1
ATOM 4110 C CA . SER A 1 520 ? -19.737 -12.747 -16.939 1.00 98.44 520 SER A CA 1
ATOM 4111 C C . SER A 1 520 ? -19.739 -12.079 -15.564 1.00 98.44 520 SER A C 1
ATOM 4113 O O . SER A 1 520 ? -20.095 -10.904 -15.454 1.00 98.44 520 SER A O 1
ATOM 4115 N N . ILE A 1 521 ? -19.350 -12.811 -14.516 1.00 98.75 521 ILE A N 1
ATOM 4116 C CA . ILE A 1 521 ? -19.339 -12.291 -13.149 1.00 98.75 521 ILE A CA 1
ATOM 4117 C C . ILE A 1 521 ? -18.203 -11.279 -12.974 1.00 98.75 521 ILE A C 1
ATOM 4119 O O . ILE A 1 521 ? -18.456 -10.175 -12.499 1.00 98.75 521 ILE A O 1
ATOM 4123 N N . CYS A 1 522 ? -16.975 -11.589 -13.395 1.00 98.69 522 CYS A N 1
ATOM 4124 C CA . CYS A 1 522 ? -15.860 -10.647 -13.286 1.00 98.69 522 CYS A CA 1
ATOM 4125 C C . CYS A 1 522 ? -16.129 -9.360 -14.083 1.00 98.69 522 CYS A C 1
ATOM 4127 O O . CYS A 1 522 ? -15.851 -8.270 -13.586 1.00 98.69 522 CYS A O 1
ATOM 4129 N N . ARG A 1 523 ? -16.734 -9.452 -15.277 1.00 98.31 523 ARG A N 1
ATOM 4130 C CA . ARG A 1 523 ? -17.103 -8.272 -16.073 1.00 98.31 523 ARG A CA 1
ATOM 4131 C C . ARG A 1 523 ? -18.153 -7.413 -15.375 1.00 98.31 523 ARG A C 1
ATOM 4133 O O . ARG A 1 523 ? -17.966 -6.207 -15.310 1.00 98.31 523 ARG A O 1
ATOM 4140 N N . LYS A 1 524 ? -19.184 -8.013 -14.758 1.00 98.31 524 LYS A N 1
ATOM 4141 C CA . LYS A 1 524 ? -20.173 -7.279 -13.937 1.00 98.31 524 LYS A CA 1
ATOM 4142 C C . LYS A 1 524 ? -19.493 -6.385 -12.891 1.00 98.31 524 LYS A C 1
ATOM 4144 O O . LYS A 1 524 ? -19.937 -5.262 -12.670 1.00 98.31 524 LYS A O 1
ATOM 4149 N N . TYR A 1 525 ? -18.426 -6.865 -12.251 1.00 98.56 525 TYR A N 1
ATOM 4150 C CA . TYR A 1 525 ? -17.703 -6.102 -11.229 1.00 98.56 525 TYR A CA 1
ATOM 4151 C C . TYR A 1 525 ? -16.656 -5.137 -11.798 1.00 98.56 525 TYR A C 1
ATOM 4153 O O . TYR A 1 525 ? -16.439 -4.085 -11.202 1.00 98.56 525 TYR A O 1
ATOM 4161 N N . ALA A 1 526 ? -16.074 -5.420 -12.967 1.00 98.25 526 ALA A N 1
ATOM 4162 C CA . ALA A 1 526 ? -15.287 -4.433 -13.709 1.00 98.25 526 ALA A CA 1
ATOM 4163 C C . ALA A 1 526 ? -16.163 -3.255 -14.183 1.00 98.25 526 ALA A C 1
ATOM 4165 O O . ALA A 1 526 ? -15.767 -2.098 -14.061 1.00 98.25 526 ALA A O 1
ATOM 4166 N N . ASP A 1 527 ? -17.387 -3.525 -14.640 1.00 98.25 527 ASP A N 1
ATOM 4167 C CA . ASP A 1 527 ? -18.364 -2.496 -15.006 1.00 98.25 527 ASP A CA 1
ATOM 4168 C C . ASP A 1 527 ? -18.849 -1.721 -13.772 1.00 98.25 527 ASP A C 1
ATOM 4170 O O . ASP A 1 527 ? -18.973 -0.495 -13.822 1.00 98.25 527 ASP A O 1
ATOM 4174 N N . LEU A 1 528 ? -19.065 -2.405 -12.637 1.00 98.44 528 LEU A N 1
ATOM 4175 C CA . LEU A 1 528 ? -19.348 -1.744 -11.359 1.00 98.44 528 LEU A CA 1
ATOM 4176 C C . LEU A 1 528 ? -18.204 -0.801 -10.977 1.00 98.44 528 LEU A C 1
ATOM 4178 O O . LEU A 1 528 ? -18.473 0.351 -10.633 1.00 98.44 528 LEU A O 1
ATOM 4182 N N . PHE A 1 529 ? -16.951 -1.255 -11.091 1.00 98.56 529 PHE A N 1
ATOM 4183 C CA . PHE A 1 529 ? -15.781 -0.410 -10.882 1.00 98.56 529 PHE A CA 1
ATOM 4184 C C . PHE A 1 529 ? -15.884 0.842 -11.757 1.00 98.56 529 PHE A C 1
ATOM 4186 O O . PHE A 1 529 ? -15.928 1.938 -11.208 1.00 98.56 529 PHE A O 1
ATOM 4193 N N . VAL A 1 530 ? -16.057 0.728 -13.076 1.00 98.31 530 VAL A N 1
ATOM 4194 C CA . VAL A 1 530 ? -16.215 1.904 -13.957 1.00 98.31 530 VAL A CA 1
ATOM 4195 C C . VAL A 1 530 ? -17.375 2.811 -13.516 1.00 98.31 530 VAL A C 1
ATOM 4197 O O . VAL A 1 530 ? -17.218 4.030 -13.454 1.00 98.31 530 VAL A O 1
ATOM 4200 N N . SER A 1 531 ? -18.523 2.240 -13.144 1.00 97.81 531 SER A N 1
ATOM 4201 C CA . SER A 1 531 ? -19.712 3.007 -12.742 1.00 97.81 531 SER A CA 1
ATOM 4202 C C . SER A 1 531 ? -19.527 3.816 -11.451 1.00 97.81 531 SER A C 1
ATOM 4204 O O . SER A 1 531 ? -20.144 4.867 -11.291 1.00 97.81 531 SER A O 1
ATOM 4206 N N . LEU A 1 532 ? -18.656 3.353 -10.548 1.00 97.81 532 LEU A N 1
ATOM 4207 C CA . LEU A 1 532 ? -18.363 3.993 -9.262 1.00 97.81 532 LEU A CA 1
ATOM 4208 C C . LEU A 1 532 ? -17.197 4.998 -9.342 1.00 97.81 532 LEU A C 1
ATOM 4210 O O . LEU A 1 532 ? -16.753 5.506 -8.312 1.00 97.81 532 LEU A O 1
ATOM 4214 N N . ALA A 1 533 ? -16.684 5.302 -10.539 1.00 97.88 533 ALA A N 1
ATOM 4215 C CA . ALA A 1 533 ? -15.514 6.164 -10.704 1.00 97.88 533 ALA A CA 1
ATOM 4216 C C . ALA A 1 533 ? -15.684 7.559 -10.084 1.00 97.88 533 ALA A C 1
ATOM 4218 O O . ALA A 1 533 ? -14.791 8.018 -9.379 1.00 97.88 533 ALA A O 1
ATOM 4219 N N . GLU A 1 534 ? -16.833 8.214 -10.281 1.00 97.69 534 GLU A N 1
ATOM 4220 C CA . GLU A 1 534 ? -17.085 9.546 -9.706 1.00 97.69 534 GLU A CA 1
ATOM 4221 C C . GLU A 1 534 ? -17.144 9.517 -8.174 1.00 97.69 534 GLU A C 1
ATOM 4223 O O . GLU A 1 534 ? -16.654 10.430 -7.511 1.00 97.69 534 GLU A O 1
ATOM 4228 N N . ASP A 1 535 ? -17.681 8.442 -7.593 1.00 97.38 535 ASP A N 1
ATOM 4229 C CA . ASP A 1 535 ? -17.705 8.273 -6.141 1.00 97.38 535 ASP A CA 1
ATOM 4230 C C . ASP A 1 535 ? -16.293 8.073 -5.575 1.00 97.38 535 ASP A C 1
ATOM 4232 O O . ASP A 1 535 ? -15.962 8.637 -4.531 1.00 97.38 535 ASP A O 1
ATOM 4236 N N . ARG A 1 536 ? -15.437 7.315 -6.273 1.00 97.31 536 ARG A N 1
ATOM 4237 C CA . ARG A 1 536 ? -14.031 7.143 -5.881 1.00 97.31 536 ARG A CA 1
ATOM 4238 C C . ARG A 1 536 ? -13.230 8.426 -6.023 1.00 97.31 536 ARG A C 1
ATOM 4240 O O . ARG A 1 536 ? -12.482 8.749 -5.110 1.00 97.31 536 ARG A O 1
ATOM 4247 N N . ILE A 1 537 ? -13.417 9.169 -7.114 1.00 97.19 537 ILE A N 1
ATOM 4248 C CA . ILE A 1 537 ? -12.786 10.481 -7.314 1.00 97.19 537 ILE A CA 1
ATOM 4249 C C . ILE A 1 537 ? -13.202 11.432 -6.192 1.00 97.19 537 ILE A C 1
ATOM 4251 O O . ILE A 1 537 ? -12.342 12.034 -5.559 1.00 97.19 537 ILE A O 1
ATOM 4255 N N . SER A 1 538 ? -14.499 11.506 -5.877 1.00 96.69 538 SER A N 1
ATOM 4256 C CA . SER A 1 538 ? -14.993 12.352 -4.788 1.00 96.69 538 SER A CA 1
ATOM 4257 C C . SER A 1 538 ? -14.421 11.949 -3.428 1.00 96.69 538 SER A C 1
ATOM 4259 O O . SER A 1 538 ? -14.063 12.826 -2.645 1.00 96.69 538 SER A O 1
ATOM 4261 N N . ALA A 1 539 ? -14.338 10.651 -3.125 1.00 96.56 539 ALA A N 1
ATOM 4262 C CA . ALA A 1 539 ? -13.792 10.170 -1.857 1.00 96.56 539 ALA A CA 1
ATOM 4263 C C . ALA A 1 539 ? -12.269 10.379 -1.761 1.00 96.56 539 ALA A C 1
ATOM 4265 O O . ALA A 1 539 ? -11.755 10.696 -0.690 1.00 96.56 539 ALA A O 1
ATOM 4266 N N . ALA A 1 540 ? -11.552 10.239 -2.876 1.00 96.12 540 ALA A N 1
ATOM 4267 C CA . ALA A 1 540 ? -10.127 10.527 -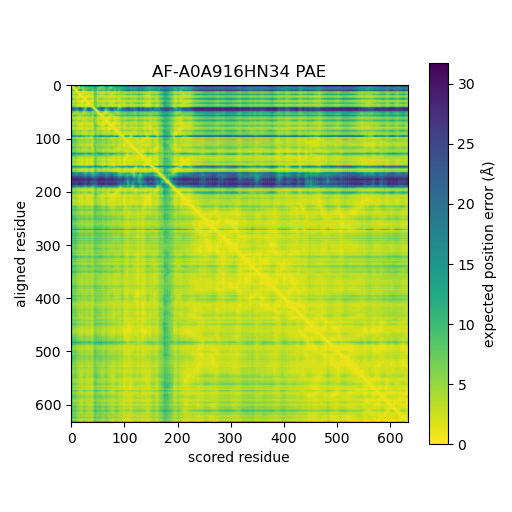2.974 1.00 96.12 540 ALA A CA 1
ATOM 4268 C C . ALA A 1 540 ? -9.832 12.028 -2.798 1.00 96.12 540 ALA A C 1
ATOM 4270 O O . ALA A 1 540 ? -8.905 12.395 -2.075 1.00 96.12 540 ALA A O 1
ATOM 4271 N N . ASP A 1 541 ? -10.644 12.903 -3.401 1.00 96.12 541 ASP A N 1
ATOM 4272 C CA . ASP A 1 541 ? -10.522 14.353 -3.223 1.00 96.12 541 ASP A CA 1
ATOM 4273 C C . ASP A 1 541 ? -10.890 14.801 -1.802 1.00 96.12 541 ASP A C 1
ATOM 4275 O O . ASP A 1 541 ? -10.203 15.661 -1.249 1.00 96.12 541 ASP A O 1
ATOM 4279 N N . GLU A 1 542 ? -11.919 14.206 -1.183 1.00 96.31 542 GLU A N 1
ATOM 4280 C CA . GLU A 1 542 ? -12.226 14.414 0.242 1.00 96.31 542 GLU A CA 1
ATOM 4281 C C . GLU A 1 542 ? -11.005 14.053 1.091 1.00 96.31 542 GLU A C 1
ATOM 4283 O O . GLU A 1 542 ? -10.543 14.876 1.882 1.00 96.31 542 GLU A O 1
ATOM 4288 N N . ALA A 1 543 ? -10.432 12.864 0.879 1.00 95.44 543 ALA A N 1
ATOM 4289 C CA . ALA A 1 543 ? -9.298 12.393 1.661 1.00 95.44 543 ALA A CA 1
ATOM 4290 C C . ALA A 1 543 ? -8.105 13.344 1.601 1.00 95.44 543 ALA A C 1
ATOM 4292 O O . ALA A 1 543 ? -7.561 13.733 2.637 1.00 95.44 543 ALA A O 1
ATOM 4293 N N . ARG A 1 544 ? -7.790 13.806 0.392 1.00 94.25 544 ARG A N 1
ATOM 4294 C CA . ARG A 1 544 ? -6.733 14.777 0.136 1.00 94.25 544 ARG A CA 1
ATOM 4295 C C . ARG A 1 544 ? -6.966 16.117 0.839 1.00 94.25 544 ARG A C 1
ATOM 4297 O O . ARG A 1 544 ? -6.032 16.709 1.372 1.00 94.25 544 ARG A O 1
ATOM 4304 N N . GLN A 1 545 ? -8.201 16.617 0.819 1.00 94.69 545 GLN A N 1
ATOM 4305 C CA . GLN A 1 545 ? -8.541 17.941 1.351 1.00 94.69 545 GLN A CA 1
ATOM 4306 C C . GLN A 1 545 ? -8.717 17.950 2.869 1.00 94.69 545 GLN A C 1
ATOM 4308 O O . GLN A 1 545 ? -8.437 18.961 3.512 1.00 94.69 545 GLN A O 1
ATOM 4313 N N . THR A 1 546 ? -9.204 16.849 3.442 1.00 95.56 546 THR A N 1
ATOM 4314 C CA . THR A 1 546 ? -9.627 16.800 4.845 1.00 95.56 546 THR A CA 1
ATOM 4315 C C . THR A 1 546 ? -8.859 15.787 5.680 1.00 95.56 546 THR A C 1
ATOM 4317 O O . THR A 1 546 ? -9.215 15.606 6.838 1.00 95.56 546 THR A O 1
ATOM 4320 N N . CYS A 1 547 ? -7.846 15.108 5.130 1.00 95.19 547 CYS A N 1
ATOM 4321 C CA . CYS A 1 547 ? -7.047 14.103 5.844 1.00 95.19 547 CYS A CA 1
ATOM 4322 C C . CYS A 1 547 ? -7.895 12.962 6.451 1.00 95.19 547 CYS A C 1
ATOM 4324 O O . CYS A 1 547 ? -7.538 12.378 7.476 1.00 95.19 547 CYS A O 1
ATOM 4326 N N . VAL A 1 548 ? -9.039 12.655 5.831 1.00 94.81 548 VAL A N 1
ATOM 4327 C CA . VAL A 1 548 ? -9.930 11.551 6.216 1.00 94.81 548 VAL A CA 1
ATOM 4328 C C . VAL A 1 548 ? -9.725 10.407 5.222 1.00 94.81 548 VAL A C 1
ATOM 4330 O O . VAL A 1 548 ? -9.908 10.637 4.037 1.00 94.81 548 VAL A O 1
ATOM 4333 N N . PRO A 1 549 ? -9.411 9.170 5.638 1.00 95.31 549 PRO A N 1
ATOM 4334 C CA . PRO A 1 549 ? -9.134 8.082 4.701 1.00 95.31 549 PRO A CA 1
ATOM 4335 C C . PRO A 1 549 ? -10.255 7.861 3.675 1.00 95.31 549 PRO A C 1
ATOM 4337 O O . PRO A 1 549 ? -11.438 7.947 4.012 1.00 95.31 549 PRO A O 1
ATOM 4340 N N . MET A 1 550 ? -9.902 7.538 2.430 1.00 94.88 550 MET A N 1
ATOM 4341 C CA . MET A 1 550 ? -10.880 7.188 1.391 1.00 94.88 550 MET A CA 1
ATOM 4342 C C . MET A 1 550 ? -11.541 5.838 1.694 1.00 94.88 550 MET A C 1
ATOM 4344 O O . MET A 1 550 ? -12.770 5.746 1.740 1.00 94.88 550 MET A O 1
ATOM 4348 N N . LEU A 1 551 ? -10.724 4.801 1.907 1.00 96.88 551 LEU A N 1
ATOM 4349 C CA . LEU A 1 551 ? -11.179 3.505 2.392 1.00 96.88 551 LEU A CA 1
ATOM 4350 C C . LEU A 1 551 ? -11.103 3.499 3.913 1.00 96.88 551 LEU A C 1
ATOM 4352 O O . LEU A 1 551 ? -10.070 3.832 4.495 1.00 96.88 551 LEU A O 1
ATOM 4356 N N . ARG A 1 552 ? -12.216 3.161 4.562 1.00 97.44 552 ARG A N 1
ATOM 4357 C CA . ARG A 1 552 ? -12.337 3.278 6.018 1.00 97.44 552 ARG A CA 1
ATOM 4358 C C . ARG A 1 552 ? -12.742 1.942 6.626 1.00 97.44 552 ARG A C 1
ATOM 4360 O O . ARG A 1 552 ? -13.634 1.279 6.092 1.00 97.44 552 ARG A O 1
ATOM 4367 N N . PRO A 1 553 ? -12.148 1.555 7.759 1.00 97.81 553 PRO A N 1
ATOM 4368 C CA . PRO A 1 553 ? -12.655 0.432 8.528 1.00 97.81 553 PRO A CA 1
ATOM 4369 C C . PRO A 1 553 ? -14.032 0.776 9.106 1.00 97.81 553 PRO A C 1
ATOM 4371 O O . PRO A 1 553 ? -14.370 1.945 9.305 1.00 97.81 553 PRO A O 1
ATOM 4374 N N . VAL A 1 554 ? -14.837 -0.240 9.410 1.00 97.88 554 VAL A N 1
ATOM 4375 C CA . VAL A 1 554 ? -16.231 -0.053 9.854 1.00 97.88 554 VAL A CA 1
ATOM 4376 C C . VAL A 1 554 ? -16.339 0.787 11.133 1.00 97.88 554 VAL A C 1
ATOM 4378 O O . VAL A 1 554 ? -17.253 1.609 11.254 1.00 97.88 554 VAL A O 1
ATOM 4381 N N . TRP A 1 555 ? -15.379 0.660 12.057 1.00 96.75 555 TRP A N 1
ATOM 4382 C CA . TRP A 1 555 ? -15.322 1.482 13.271 1.00 96.75 555 TRP A CA 1
ATOM 4383 C C . TRP A 1 555 ? -15.199 2.982 12.993 1.00 96.75 555 TRP A C 1
ATOM 4385 O O . TRP A 1 555 ? -15.518 3.780 13.870 1.00 96.75 555 TRP A O 1
ATOM 4395 N N . TRP A 1 556 ? -14.826 3.403 11.780 1.00 96.88 556 TRP A N 1
ATOM 4396 C CA . TRP A 1 556 ? -14.824 4.818 11.409 1.00 96.88 556 TRP A CA 1
ATOM 4397 C C . TRP A 1 556 ? -16.218 5.443 11.497 1.00 96.88 556 TRP A C 1
ATOM 4399 O O . TRP A 1 556 ? -16.376 6.567 11.971 1.00 96.88 556 TRP A O 1
ATOM 4409 N N . ALA A 1 557 ? -17.240 4.700 11.068 1.00 96.31 557 ALA A N 1
ATOM 4410 C CA . ALA A 1 557 ? -18.636 5.127 11.129 1.00 96.31 557 ALA A CA 1
ATOM 4411 C C . ALA A 1 557 ? -19.325 4.753 12.454 1.00 96.31 557 ALA A C 1
ATOM 4413 O O . ALA A 1 557 ? -20.446 5.195 12.702 1.00 96.31 557 ALA A O 1
ATOM 4414 N N . ALA A 1 558 ? -18.676 3.945 13.296 1.00 96.31 558 ALA A N 1
ATOM 4415 C CA . ALA A 1 558 ? -19.214 3.457 14.563 1.00 96.31 558 ALA A CA 1
ATOM 4416 C C . ALA A 1 558 ? -18.147 3.444 15.683 1.00 96.31 558 ALA A C 1
ATOM 4418 O O . ALA A 1 558 ? -17.924 2.402 16.299 1.00 96.31 558 ALA A O 1
ATOM 4419 N N . PRO A 1 559 ? -17.490 4.582 15.996 1.00 95.56 559 PRO A N 1
ATOM 4420 C CA . PRO A 1 559 ? -16.328 4.607 16.897 1.00 95.56 559 PRO A CA 1
ATOM 4421 C C . PRO A 1 559 ? -16.649 4.254 18.355 1.00 95.56 559 PRO A C 1
ATOM 4423 O O . PRO A 1 559 ? -15.734 4.027 19.145 1.00 95.56 559 PRO A O 1
ATOM 4426 N N . HIS A 1 560 ? -17.933 4.227 18.718 1.00 93.25 560 HIS A N 1
ATOM 4427 C CA . HIS A 1 560 ? -18.431 3.876 20.049 1.00 93.25 560 HIS A CA 1
ATOM 4428 C C . HIS A 1 560 ? -18.895 2.414 20.160 1.00 93.25 560 HIS A C 1
ATOM 4430 O O . HIS A 1 560 ? -19.334 1.998 21.230 1.00 93.25 560 HIS A O 1
ATOM 4436 N N . VAL A 1 561 ? -18.816 1.637 19.073 1.00 94.75 561 VAL A N 1
ATOM 4437 C CA . VAL A 1 561 ? -19.249 0.236 19.034 1.00 94.75 561 VAL A CA 1
ATOM 4438 C C . VAL A 1 561 ? -18.025 -0.674 19.046 1.00 94.75 561 VAL A C 1
ATOM 4440 O O . VAL A 1 561 ? -17.260 -0.693 18.086 1.00 94.75 561 VAL A O 1
ATOM 4443 N N . SER A 1 562 ? -17.855 -1.455 20.115 1.00 90.75 562 SER A N 1
ATOM 4444 C CA . SER A 1 562 ? -16.711 -2.364 20.292 1.00 90.75 562 SER A CA 1
ATOM 4445 C C . SER A 1 562 ? -16.566 -3.362 19.144 1.00 90.75 562 SER A C 1
ATOM 4447 O O . SER A 1 562 ? -15.477 -3.528 18.606 1.00 90.75 562 SER A O 1
ATOM 4449 N N . ASP A 1 563 ? -17.673 -3.971 18.713 1.00 90.62 563 ASP A N 1
ATOM 4450 C CA . ASP A 1 563 ? -17.668 -4.995 17.663 1.00 90.62 563 ASP A CA 1
ATOM 4451 C C . ASP A 1 563 ? -17.125 -4.459 16.334 1.00 90.62 563 ASP A C 1
ATOM 4453 O O . ASP A 1 563 ? -16.479 -5.196 15.595 1.00 90.62 563 ASP A O 1
ATOM 4457 N N . ALA A 1 564 ? -17.328 -3.168 16.040 1.00 96.12 564 ALA A N 1
ATOM 4458 C CA . ALA A 1 564 ? -16.894 -2.559 14.786 1.00 96.12 564 ALA A CA 1
ATOM 4459 C C . ALA A 1 564 ? -15.363 -2.538 14.630 1.00 96.12 564 ALA A C 1
ATOM 4461 O O . ALA A 1 564 ? -14.856 -2.520 13.507 1.00 96.12 564 ALA A O 1
ATOM 4462 N N . TYR A 1 565 ? -14.625 -2.564 15.745 1.00 96.12 565 TYR A N 1
ATOM 4463 C CA . TYR A 1 565 ? -13.165 -2.636 15.753 1.00 96.12 565 TYR A CA 1
ATOM 4464 C C . TYR A 1 565 ? -12.643 -4.014 15.323 1.00 96.12 565 TYR A C 1
ATOM 4466 O O . TYR A 1 565 ? -11.531 -4.122 14.828 1.00 96.12 565 TYR A O 1
ATOM 4474 N N . LEU A 1 566 ? -13.458 -5.066 15.408 1.00 95.81 566 LEU A N 1
ATOM 4475 C CA . LEU A 1 566 ? -13.032 -6.440 15.135 1.00 95.81 566 LEU A CA 1
ATOM 4476 C C . LEU A 1 566 ? -13.330 -6.926 13.714 1.00 95.81 566 LEU A C 1
ATOM 4478 O O . LEU A 1 566 ? -13.031 -8.077 13.416 1.00 95.81 566 LEU A O 1
ATOM 4482 N N . ILE A 1 567 ? -13.918 -6.091 12.852 1.00 97.75 567 ILE A N 1
ATOM 4483 C CA . ILE A 1 567 ? -14.399 -6.490 11.520 1.00 97.75 567 ILE A CA 1
ATOM 4484 C C . ILE A 1 567 ? -13.285 -6.295 10.478 1.00 97.75 567 ILE A C 1
ATOM 4486 O O . ILE A 1 567 ? -12.991 -5.148 10.137 1.00 97.75 567 ILE A O 1
ATOM 4490 N N . PRO A 1 568 ? -12.676 -7.376 9.952 1.00 96.75 568 PRO A N 1
ATOM 4491 C CA . PRO A 1 568 ? -11.520 -7.288 9.057 1.00 96.75 568 PRO A CA 1
ATOM 4492 C C . PRO A 1 5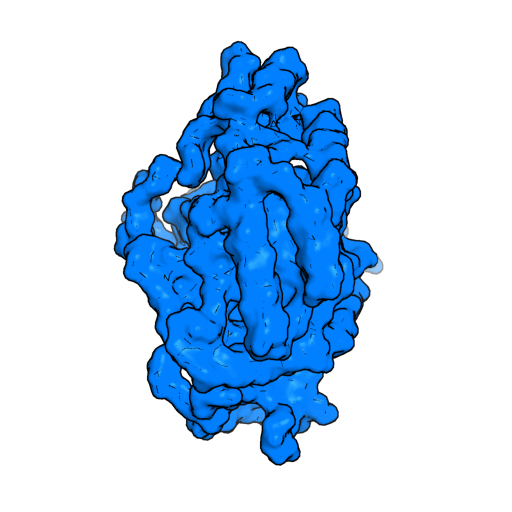68 ? -11.896 -7.335 7.567 1.00 96.75 568 PRO A C 1
ATOM 4494 O O . PRO A 1 568 ? -11.077 -7.037 6.706 1.00 96.75 568 PRO A O 1
ATOM 4497 N N . ASP A 1 569 ? -13.122 -7.755 7.259 1.00 97.56 569 ASP A N 1
ATOM 4498 C CA . ASP A 1 569 ? -13.571 -8.189 5.935 1.00 97.56 569 ASP A CA 1
ATOM 4499 C C . ASP A 1 569 ? -14.742 -7.340 5.414 1.00 97.56 569 ASP A C 1
ATOM 4501 O O . ASP A 1 569 ? -15.507 -7.768 4.546 1.00 97.56 569 ASP A O 1
ATOM 4505 N N . GLN A 1 570 ? -14.888 -6.135 5.966 1.00 98.44 570 GLN A N 1
ATOM 4506 C CA . GLN A 1 570 ? -15.778 -5.090 5.485 1.00 98.44 570 GLN A CA 1
ATOM 4507 C C . GLN A 1 570 ? -15.025 -3.767 5.448 1.00 98.44 570 GLN A C 1
ATOM 4509 O O . GLN A 1 570 ? -14.239 -3.461 6.346 1.00 98.44 570 GLN A O 1
ATOM 4514 N N . TYR A 1 571 ? -15.322 -2.943 4.453 1.00 98.62 571 TYR A N 1
ATOM 4515 C CA . TYR A 1 571 ? -14.769 -1.600 4.364 1.00 98.62 571 TYR A CA 1
ATOM 4516 C C . TYR A 1 571 ? -15.811 -0.615 3.847 1.00 98.62 571 TYR A C 1
ATOM 4518 O O . TYR A 1 571 ? -16.800 -0.984 3.208 1.00 98.62 571 TYR A O 1
ATOM 4526 N N . LEU A 1 572 ? -15.588 0.658 4.152 1.00 98.62 572 LEU A N 1
ATOM 4527 C CA . LEU A 1 572 ? -16.370 1.764 3.629 1.00 98.62 572 LEU A CA 1
ATOM 4528 C C . LEU A 1 572 ? -15.602 2.437 2.496 1.00 98.62 572 LEU A C 1
ATOM 4530 O O . LEU A 1 572 ? -14.397 2.653 2.619 1.00 98.62 572 LEU A O 1
ATOM 4534 N N . LEU A 1 573 ? -16.309 2.813 1.433 1.00 97.88 573 LEU A N 1
ATOM 4535 C CA . LEU A 1 573 ? -15.820 3.766 0.438 1.00 97.88 573 LEU A CA 1
ATOM 4536 C C . LEU A 1 573 ? -16.453 5.128 0.743 1.00 97.88 573 LEU A C 1
ATOM 4538 O O . LEU A 1 573 ? -17.660 5.335 0.553 1.00 97.88 573 LEU A O 1
ATOM 4542 N N . GLY A 1 574 ? -15.629 6.039 1.265 1.00 94.94 574 GLY A N 1
ATOM 4543 C CA . GLY A 1 574 ? -16.090 7.308 1.817 1.00 94.94 574 GLY A CA 1
ATOM 4544 C C . GLY A 1 574 ? -17.156 7.095 2.898 1.00 94.94 574 GLY A C 1
ATOM 4545 O O . GLY A 1 574 ? -17.084 6.171 3.707 1.00 94.94 574 GLY A O 1
ATOM 4546 N N . ASN A 1 575 ? -18.178 7.952 2.907 1.00 91.19 575 ASN A N 1
ATOM 4547 C CA . ASN A 1 575 ? -19.351 7.806 3.783 1.00 91.19 575 ASN A CA 1
ATOM 4548 C C . ASN A 1 575 ? -20.532 7.078 3.122 1.00 91.19 575 ASN A C 1
ATOM 4550 O O . ASN A 1 575 ? -21.563 6.894 3.772 1.00 91.19 575 ASN A O 1
ATOM 4554 N N . LYS A 1 576 ? -20.412 6.732 1.834 1.00 96.81 576 LYS A N 1
ATOM 4555 C CA . LYS A 1 576 ? -21.554 6.386 0.983 1.00 96.81 576 LYS A CA 1
ATOM 4556 C C . LYS A 1 576 ? -21.756 4.888 0.826 1.00 96.81 576 LYS A C 1
ATOM 4558 O O . LYS A 1 576 ? -22.903 4.458 0.824 1.00 96.81 576 LYS A O 1
ATOM 4563 N N . TYR A 1 577 ? -20.691 4.101 0.700 1.00 98.62 577 TYR A N 1
ATOM 4564 C CA . TYR A 1 577 ? -20.819 2.663 0.461 1.00 98.62 577 TYR A CA 1
ATOM 4565 C C . TYR A 1 577 ? -20.227 1.845 1.598 1.00 98.62 577 TYR A C 1
ATOM 4567 O O . TYR A 1 577 ? -19.173 2.192 2.124 1.00 98.62 577 TYR A O 1
ATOM 4575 N N . LEU A 1 578 ? -20.883 0.731 1.915 1.00 98.81 578 LEU A N 1
ATOM 4576 C CA . LEU A 1 578 ? -20.346 -0.351 2.730 1.00 98.81 578 LEU A CA 1
ATOM 4577 C C . LEU A 1 578 ? -20.229 -1.599 1.863 1.00 98.81 578 LEU A C 1
ATOM 4579 O O . LEU A 1 578 ? -21.206 -2.031 1.252 1.00 98.81 578 LEU A O 1
ATOM 4583 N N . VAL A 1 579 ? -19.031 -2.171 1.829 1.00 98.81 579 VAL A N 1
ATOM 4584 C CA . VAL A 1 579 ? -18.677 -3.313 0.988 1.00 98.81 579 VAL A CA 1
ATOM 4585 C C . VAL A 1 579 ? -18.282 -4.476 1.889 1.00 98.81 579 VAL A C 1
ATOM 4587 O O . VAL A 1 579 ? -17.446 -4.310 2.777 1.00 98.81 579 VAL A O 1
ATOM 4590 N N . ALA A 1 580 ? -18.890 -5.643 1.681 1.00 98.75 580 ALA A N 1
ATOM 4591 C CA . ALA A 1 580 ? -18.691 -6.824 2.520 1.00 98.75 580 ALA A CA 1
ATOM 4592 C C . ALA A 1 580 ? -18.410 -8.074 1.655 1.00 98.75 580 ALA A C 1
ATOM 4594 O O . ALA A 1 580 ? -19.286 -8.925 1.482 1.00 98.75 580 ALA A O 1
ATOM 4595 N N . PRO A 1 581 ? -17.204 -8.192 1.065 1.00 98.50 581 PRO A N 1
ATOM 4596 C CA . PRO A 1 581 ? -16.835 -9.306 0.187 1.00 98.50 581 PRO A CA 1
ATOM 4597 C C . PRO A 1 581 ? -16.733 -10.648 0.918 1.00 98.50 581 PRO A C 1
ATOM 4599 O O . PRO A 1 581 ? -16.434 -10.713 2.104 1.00 98.50 581 PRO A O 1
ATOM 4602 N N . VAL A 1 582 ? -16.958 -11.752 0.210 1.00 98.69 582 VAL A N 1
ATOM 4603 C CA . VAL A 1 582 ? -16.700 -13.097 0.747 1.00 98.69 582 VAL A CA 1
ATOM 4604 C C . VAL A 1 582 ? -15.227 -13.437 0.539 1.00 98.69 582 VAL A C 1
ATOM 4606 O O . VAL A 1 582 ? -14.761 -13.449 -0.594 1.00 98.69 582 VAL A O 1
ATOM 4609 N N . VAL A 1 583 ? -14.514 -13.746 1.622 1.00 97.62 583 VAL A N 1
ATOM 4610 C CA . VAL A 1 583 ? -13.061 -14.019 1.611 1.00 97.62 583 VAL A CA 1
ATOM 4611 C C . VAL A 1 583 ? -12.720 -15.466 1.986 1.00 97.62 583 VAL A C 1
ATOM 4613 O O . VAL A 1 583 ? -11.611 -15.765 2.419 1.00 97.62 583 VAL A O 1
ATOM 4616 N N . GLN A 1 584 ? -13.680 -16.382 1.842 1.00 97.44 584 GLN A N 1
ATOM 4617 C CA . GLN A 1 584 ? -13.509 -17.809 2.118 1.00 97.44 584 GLN A CA 1
ATOM 4618 C C . GLN A 1 584 ? -14.172 -18.650 1.024 1.00 97.44 584 GLN A C 1
ATOM 4620 O O . GLN A 1 584 ? -15.288 -18.350 0.592 1.00 97.44 584 GLN A O 1
ATOM 4625 N N . ALA A 1 585 ? -13.499 -19.725 0.614 1.00 97.88 585 ALA A N 1
ATOM 4626 C CA . ALA A 1 585 ? -13.989 -20.637 -0.414 1.00 97.88 585 ALA A CA 1
ATOM 4627 C C . ALA A 1 585 ? -15.298 -21.335 -0.004 1.00 97.88 585 ALA A C 1
ATOM 4629 O O . ALA A 1 585 ? -15.477 -21.748 1.142 1.00 97.88 585 ALA A O 1
ATOM 4630 N N . GLY A 1 586 ? -16.213 -21.500 -0.958 1.00 98.38 586 GLY A N 1
ATOM 4631 C CA . GLY A 1 586 ? -17.481 -22.213 -0.794 1.00 98.38 586 GLY A CA 1
ATOM 4632 C C . GLY A 1 586 ? -18.566 -21.431 -0.049 1.00 98.38 586 GLY A C 1
ATOM 4633 O O . GLY A 1 586 ? -19.720 -21.861 -0.021 1.00 98.38 586 GLY A O 1
ATOM 4634 N N . VAL A 1 587 ? -18.248 -20.264 0.513 1.00 98.25 587 VAL A N 1
ATOM 4635 C CA . VAL A 1 587 ? -19.194 -19.460 1.291 1.00 98.25 587 VAL A CA 1
ATOM 4636 C C . VAL A 1 587 ? -20.178 -18.734 0.365 1.00 98.25 587 VAL A C 1
ATOM 4638 O O . VAL A 1 587 ? -19.807 -18.162 -0.668 1.00 98.25 587 VAL A O 1
ATOM 4641 N N . ARG A 1 588 ? -21.472 -18.804 0.704 1.00 98.38 588 ARG A N 1
ATOM 4642 C CA . ARG A 1 588 ? -22.593 -18.230 -0.076 1.00 98.38 588 ARG A CA 1
ATOM 4643 C C . ARG A 1 588 ? -23.537 -17.355 0.753 1.00 98.38 588 ARG A C 1
ATOM 4645 O O . ARG A 1 588 ? -24.475 -16.781 0.207 1.00 98.38 588 ARG A O 1
ATOM 4652 N N . THR A 1 589 ? -23.284 -17.243 2.048 1.00 98.56 589 THR A N 1
ATOM 4653 C CA . THR A 1 589 ? -23.928 -16.313 2.977 1.00 98.56 589 THR A CA 1
ATOM 4654 C C . THR A 1 589 ? -22.856 -15.773 3.911 1.00 98.56 589 THR A C 1
ATOM 4656 O O . THR A 1 589 ? -21.852 -16.444 4.142 1.00 98.56 589 THR A O 1
ATOM 4659 N N . ARG A 1 590 ? -23.032 -14.567 4.444 1.00 98.12 590 ARG A N 1
ATOM 4660 C CA . ARG A 1 590 ? -22.133 -14.035 5.473 1.00 98.12 590 ARG A CA 1
ATOM 4661 C C . ARG A 1 590 ? -22.864 -13.109 6.423 1.00 98.12 590 ARG A C 1
ATOM 4663 O O . ARG A 1 590 ? -23.873 -12.512 6.062 1.00 98.12 590 ARG A O 1
ATOM 4670 N N . ASP A 1 591 ? -22.302 -12.928 7.604 1.00 98.44 591 ASP A N 1
ATOM 4671 C CA . ASP A 1 591 ? -22.746 -11.864 8.489 1.00 98.44 591 ASP A CA 1
ATOM 4672 C C . ASP A 1 591 ? -22.250 -10.510 7.966 1.00 98.44 591 ASP A C 1
ATOM 4674 O O . ASP A 1 591 ? -21.103 -10.375 7.517 1.00 98.44 591 ASP A O 1
ATOM 4678 N N . VAL A 1 592 ? -23.131 -9.510 8.014 1.00 98.62 592 VAL A N 1
ATOM 4679 C CA . VAL A 1 592 ? -22.825 -8.125 7.643 1.00 98.62 592 VAL A CA 1
ATOM 4680 C C . VAL A 1 592 ? -23.209 -7.206 8.790 1.00 98.62 592 VAL A C 1
ATOM 4682 O O . VAL A 1 592 ? -24.367 -7.160 9.201 1.00 98.62 592 VAL A O 1
ATOM 4685 N N . PHE A 1 593 ? -22.252 -6.440 9.296 1.00 98.56 593 PHE A N 1
ATOM 4686 C CA . PHE A 1 593 ? -22.531 -5.368 10.241 1.00 98.56 593 PHE A CA 1
ATOM 4687 C C . PHE A 1 593 ? -22.807 -4.063 9.497 1.00 98.56 593 PHE A C 1
ATOM 4689 O O . PHE A 1 593 ? -21.969 -3.600 8.722 1.00 98.56 593 PHE A O 1
ATOM 4696 N N . LEU A 1 594 ? -23.950 -3.444 9.773 1.00 98.38 594 LEU A N 1
ATOM 4697 C CA . LEU A 1 594 ? -24.283 -2.099 9.324 1.00 98.38 594 LEU A CA 1
ATOM 4698 C C . LEU A 1 594 ? -24.021 -1.102 10.464 1.00 98.38 594 LEU A C 1
ATOM 4700 O O . LEU A 1 594 ? -24.624 -1.243 11.535 1.00 98.38 594 LEU A O 1
ATOM 4704 N N . PRO A 1 595 ? -23.151 -0.093 10.274 1.00 97.50 595 PRO A N 1
ATOM 4705 C CA . PRO A 1 595 ? -22.959 0.962 11.263 1.00 97.50 595 PRO A CA 1
ATOM 4706 C C . PRO A 1 595 ? -24.206 1.865 11.342 1.00 97.50 595 PRO A C 1
ATOM 4708 O O . PRO A 1 595 ? -25.046 1.828 10.439 1.00 97.50 595 PRO A O 1
ATOM 4711 N N . PRO A 1 596 ? -24.343 2.700 12.387 1.00 96.81 596 PRO A N 1
ATOM 4712 C CA . PRO A 1 596 ? -25.550 3.492 12.617 1.00 96.81 596 PRO A CA 1
ATOM 4713 C C . PRO A 1 596 ? -25.987 4.339 11.413 1.00 96.81 596 PRO A C 1
ATOM 4715 O O . PRO A 1 596 ? -25.188 5.051 10.789 1.00 96.81 596 PRO A O 1
ATOM 4718 N N . GLY A 1 597 ? -27.284 4.291 11.110 1.00 95.94 597 GLY A N 1
ATOM 4719 C CA . GLY A 1 597 ? -27.894 5.033 10.009 1.00 95.94 597 GLY A CA 1
ATOM 4720 C C . GLY A 1 597 ? -28.786 4.174 9.119 1.00 95.94 597 GLY A C 1
ATOM 4721 O O . GLY A 1 597 ? -29.073 3.014 9.411 1.00 95.94 597 GLY A O 1
ATOM 4722 N N . GLN A 1 598 ? -29.241 4.773 8.025 1.00 97.81 598 GLN A N 1
ATOM 4723 C CA . GLN A 1 598 ? -30.101 4.129 7.043 1.00 97.81 598 GLN A CA 1
ATOM 4724 C C . GLN A 1 598 ? -29.262 3.632 5.866 1.00 97.81 598 GLN A C 1
ATOM 4726 O O . GLN A 1 598 ? -28.494 4.389 5.272 1.00 97.81 598 GLN A O 1
ATOM 4731 N N . TRP A 1 599 ? -29.397 2.346 5.559 1.00 98.56 599 TRP A N 1
ATOM 4732 C CA . TRP A 1 599 ? -28.626 1.656 4.533 1.00 98.56 599 TRP A CA 1
ATOM 4733 C C . TRP A 1 599 ? -29.560 0.944 3.575 1.00 98.56 599 TRP A C 1
ATOM 4735 O O . TRP A 1 599 ? -30.472 0.240 3.998 1.00 98.56 599 TRP A O 1
ATOM 4745 N N . ARG A 1 600 ? -29.307 1.074 2.283 1.00 98.62 600 ARG A N 1
ATOM 4746 C CA . ARG A 1 600 ? -30.039 0.384 1.229 1.00 98.62 600 ARG A CA 1
ATOM 4747 C C . ARG A 1 600 ? -29.134 -0.636 0.560 1.00 98.62 600 ARG A C 1
ATOM 4749 O O . ARG A 1 600 ? -28.049 -0.283 0.110 1.00 98.62 600 ARG A O 1
ATOM 4756 N N . ASP A 1 601 ? -29.577 -1.884 0.472 1.00 98.56 601 ASP A N 1
ATOM 4757 C CA . ASP A 1 601 ? -28.921 -2.896 -0.358 1.00 98.56 601 ASP A CA 1
ATOM 4758 C C . ASP A 1 601 ? -28.909 -2.416 -1.817 1.00 98.56 601 ASP A C 1
ATOM 4760 O O . ASP A 1 601 ? -29.954 -2.096 -2.393 1.00 98.56 601 ASP A O 1
ATOM 4764 N N . TYR A 1 602 ? -27.709 -2.334 -2.393 1.00 98.50 602 TYR A N 1
ATOM 4765 C CA . TYR A 1 602 ? -27.472 -1.807 -3.733 1.00 98.50 602 TYR A CA 1
ATOM 4766 C C . TYR A 1 602 ? -28.230 -2.591 -4.812 1.00 98.50 602 TYR A C 1
ATOM 4768 O O . TYR A 1 602 ? -28.677 -1.999 -5.793 1.00 98.50 602 TYR A O 1
ATOM 4776 N N . TRP A 1 603 ? -28.403 -3.904 -4.635 1.00 97.69 603 TRP A N 1
ATOM 4777 C CA . TRP A 1 603 ? -28.973 -4.779 -5.662 1.00 97.69 603 TRP A CA 1
ATOM 4778 C C . TRP A 1 603 ? -30.490 -4.894 -5.564 1.00 97.69 603 TRP A C 1
ATOM 4780 O O . TRP A 1 603 ? -31.180 -4.872 -6.582 1.00 97.69 603 TRP A O 1
ATOM 4790 N N . THR A 1 604 ? -31.016 -5.042 -4.347 1.00 97.69 604 THR A N 1
ATOM 4791 C CA . THR A 1 604 ? -32.452 -5.284 -4.126 1.00 97.69 604 THR A CA 1
ATOM 4792 C C . THR A 1 604 ? -33.241 -4.000 -3.883 1.00 97.69 604 THR A C 1
ATOM 4794 O O . THR A 1 604 ? -34.463 -3.991 -4.031 1.00 97.69 604 THR A O 1
ATOM 4797 N N . GLY A 1 605 ? -32.565 -2.917 -3.489 1.00 97.75 605 GLY A N 1
ATOM 4798 C CA . GLY A 1 605 ? -33.205 -1.686 -3.037 1.00 97.75 605 GLY A CA 1
ATOM 4799 C C . GLY A 1 605 ? -33.851 -1.799 -1.653 1.00 97.75 605 GLY A C 1
ATOM 4800 O O . GLY A 1 605 ? -34.486 -0.843 -1.213 1.00 97.75 605 GLY A O 1
ATOM 4801 N N . GLN A 1 606 ? -33.707 -2.934 -0.957 1.00 97.94 606 GLN A N 1
ATOM 4802 C CA . GLN A 1 606 ? -34.228 -3.098 0.396 1.00 97.94 606 GLN A CA 1
ATOM 4803 C C . GLN A 1 606 ? -33.471 -2.197 1.374 1.00 97.94 606 GLN A C 1
ATOM 4805 O O . GLN A 1 606 ? -32.243 -2.227 1.445 1.00 97.94 606 GLN A O 1
ATOM 4810 N N . THR A 1 607 ? -34.219 -1.434 2.166 1.00 98.25 607 THR A N 1
ATOM 4811 C CA . THR A 1 607 ? -33.665 -0.533 3.177 1.00 98.25 607 THR A CA 1
ATOM 4812 C C . THR A 1 607 ? -33.659 -1.176 4.563 1.00 98.25 607 THR A C 1
ATOM 4814 O O . THR A 1 607 ? -34.616 -1.833 4.976 1.00 98.25 607 THR A O 1
ATOM 4817 N N . TYR A 1 608 ? -32.582 -0.928 5.297 1.00 98.12 608 TYR A N 1
ATOM 4818 C CA . TYR A 1 608 ? -32.320 -1.352 6.661 1.00 98.12 608 TYR A CA 1
ATOM 4819 C C . TYR A 1 608 ? -32.003 -0.114 7.503 1.00 98.12 608 TYR A C 1
ATOM 4821 O O . TYR A 1 608 ? -31.133 0.684 7.154 1.00 98.12 608 TYR A O 1
ATOM 4829 N N . LEU A 1 609 ? -32.698 0.047 8.628 1.00 97.88 609 LEU A N 1
ATOM 4830 C CA . LEU A 1 609 ? -32.375 1.070 9.618 1.00 97.88 609 LEU A CA 1
ATOM 4831 C C . LEU A 1 609 ? -31.506 0.437 10.708 1.00 97.88 609 LEU A C 1
ATOM 4833 O O . LEU A 1 609 ? -32.007 -0.340 11.520 1.00 97.88 609 LEU A O 1
ATOM 4837 N N . ALA A 1 610 ? -30.212 0.751 10.706 1.00 96.56 610 ALA A N 1
ATOM 4838 C CA . ALA A 1 610 ? -29.274 0.276 11.713 1.00 96.56 610 ALA A CA 1
ATOM 4839 C C . ALA A 1 610 ? -29.377 1.125 12.988 1.00 96.56 610 ALA A C 1
ATOM 4841 O O . ALA A 1 610 ? -29.371 2.358 12.932 1.00 96.56 610 ALA A O 1
ATOM 4842 N N . ALA A 1 611 ? -29.464 0.456 14.139 1.00 95.19 611 ALA A N 1
ATOM 4843 C CA . ALA A 1 611 ? -29.568 1.092 15.453 1.00 95.19 611 ALA A CA 1
ATOM 4844 C C . ALA A 1 611 ? -28.310 1.906 15.827 1.00 95.19 611 ALA A C 1
ATOM 4846 O O . ALA A 1 611 ? -27.275 1.813 15.171 1.00 95.19 611 ALA A O 1
ATOM 4847 N N . GLU A 1 612 ? -28.367 2.666 16.928 1.00 92.94 612 GLU A N 1
ATOM 4848 C CA . GLU A 1 612 ? -27.230 3.469 17.427 1.00 92.94 612 GLU A CA 1
ATOM 4849 C C . GLU A 1 612 ? -25.977 2.637 17.743 1.00 92.94 612 GLU A C 1
ATOM 4851 O O . GLU A 1 612 ? -24.861 3.131 17.617 1.00 92.94 612 GLU A O 1
ATOM 4856 N N . MET A 1 613 ? -26.151 1.360 18.095 1.00 94.75 613 MET A N 1
ATOM 4857 C CA . MET A 1 613 ? -25.052 0.407 18.307 1.00 94.75 613 MET A CA 1
ATOM 4858 C C . MET A 1 613 ? -24.690 -0.384 17.037 1.00 94.75 613 MET A C 1
ATOM 4860 O O . MET A 1 613 ? -23.980 -1.384 17.104 1.00 94.75 613 MET A O 1
ATOM 4864 N N . GLY A 1 614 ? -25.191 0.042 15.877 1.00 95.25 614 GLY A N 1
ATOM 4865 C CA . GLY A 1 614 ? -25.153 -0.715 14.633 1.00 95.25 614 GLY A CA 1
ATOM 4866 C C . GLY A 1 614 ? -26.110 -1.907 14.640 1.00 95.25 614 GLY A C 1
ATOM 4867 O O . GLY A 1 614 ? -26.914 -2.104 15.557 1.00 95.25 614 GLY A O 1
ATOM 4868 N N . SER A 1 615 ? -26.096 -2.693 13.568 1.00 96.88 615 SER A N 1
ATOM 4869 C CA . SER A 1 615 ? -26.973 -3.858 13.421 1.00 96.88 615 SER A CA 1
ATOM 4870 C C . SER A 1 615 ? -26.312 -4.953 12.597 1.00 96.88 615 SER A C 1
ATOM 4872 O O . SER A 1 615 ? -25.786 -4.696 11.520 1.00 96.88 615 SER A O 1
ATOM 4874 N N . TRP A 1 616 ? -26.370 -6.185 13.100 1.00 97.81 616 TRP A N 1
ATOM 4875 C CA . TRP A 1 616 ? -25.918 -7.369 12.377 1.00 97.81 616 TRP A CA 1
ATOM 4876 C C . TRP A 1 616 ? -27.052 -7.931 11.519 1.00 97.81 616 TRP A C 1
ATOM 4878 O O . TRP A 1 616 ? -28.090 -8.337 12.043 1.00 97.81 616 TRP A O 1
ATOM 4888 N N . LEU A 1 617 ? -26.825 -8.007 10.213 1.00 98.06 617 LEU A N 1
ATOM 4889 C CA . LEU A 1 617 ? -27.592 -8.844 9.302 1.00 98.06 617 LEU A CA 1
ATOM 4890 C C . LEU A 1 617 ? -26.942 -10.229 9.303 1.00 98.06 617 LEU A C 1
ATOM 4892 O O . LEU A 1 617 ? -25.842 -10.397 8.774 1.00 98.06 617 LEU A O 1
ATOM 4896 N N . ARG A 1 618 ? -27.588 -11.195 9.959 1.00 97.94 618 ARG A N 1
ATOM 4897 C CA . ARG A 1 618 ? -27.081 -12.568 10.057 1.00 97.94 618 ARG A CA 1
ATOM 4898 C C . ARG A 1 618 ? -27.404 -13.360 8.800 1.00 97.94 618 ARG A C 1
ATOM 4900 O O . ARG A 1 618 ? -28.493 -13.193 8.251 1.00 97.94 618 ARG A O 1
ATOM 4907 N N . ASP A 1 619 ? -26.469 -14.209 8.379 1.00 97.69 619 ASP A N 1
ATOM 4908 C CA . ASP A 1 619 ? -26.629 -15.108 7.229 1.00 97.69 619 ASP A CA 1
ATOM 4909 C C . ASP A 1 619 ? -27.087 -14.387 5.942 1.00 97.69 619 ASP A C 1
ATOM 4911 O O . ASP A 1 619 ? -27.881 -14.911 5.155 1.00 97.69 619 ASP A O 1
ATOM 4915 N N . PHE A 1 620 ? -26.599 -13.164 5.712 1.00 98.56 620 PHE A N 1
ATOM 4916 C CA . PHE A 1 620 ? -26.988 -12.359 4.558 1.00 98.56 620 PHE A CA 1
ATOM 4917 C C . PHE A 1 620 ? -26.581 -13.058 3.245 1.00 98.56 620 PHE A C 1
ATOM 4919 O O . PHE A 1 620 ? -25.434 -13.510 3.133 1.00 98.56 620 PHE A O 1
ATOM 4926 N N . PRO A 1 621 ? -27.472 -13.152 2.235 1.00 98.38 621 PRO A N 1
ATOM 4927 C CA . PRO A 1 621 ? -27.166 -13.805 0.965 1.00 98.38 621 PRO A CA 1
ATOM 4928 C C . PRO A 1 621 ? -25.963 -13.187 0.249 1.00 98.38 621 PRO A C 1
ATOM 4930 O O . PRO A 1 621 ? -25.927 -11.996 -0.045 1.00 98.38 621 PRO A O 1
ATOM 4933 N N . ALA A 1 622 ? -24.993 -14.031 -0.087 1.00 98.50 622 ALA A N 1
ATOM 4934 C CA . ALA A 1 622 ? -23.805 -13.675 -0.852 1.00 98.50 622 ALA A CA 1
ATOM 4935 C C . ALA A 1 622 ? -23.492 -14.774 -1.886 1.00 98.50 622 ALA A C 1
ATOM 4937 O O . ALA A 1 622 ? -22.413 -15.381 -1.827 1.00 98.50 622 ALA A O 1
ATOM 4938 N N . PRO A 1 623 ? -24.425 -15.110 -2.806 1.00 98.50 623 PRO A N 1
ATOM 4939 C CA . PRO A 1 623 ? -24.161 -16.093 -3.854 1.00 98.50 623 PRO A CA 1
ATOM 4940 C C . PRO A 1 623 ? -22.947 -15.683 -4.704 1.00 98.50 623 PRO A C 1
ATOM 4942 O O . PRO A 1 623 ? -22.443 -14.564 -4.607 1.00 98.50 623 PRO A O 1
ATOM 4945 N N . LEU A 1 624 ? -22.430 -16.609 -5.516 1.00 98.62 624 LEU A N 1
ATOM 4946 C CA . LEU A 1 624 ? -21.165 -16.405 -6.232 1.00 98.62 624 LEU A CA 1
ATOM 4947 C C . LEU A 1 624 ? -21.167 -15.135 -7.102 1.00 98.62 624 LEU A C 1
ATOM 4949 O O . LEU A 1 624 ? -20.147 -14.464 -7.206 1.00 98.62 624 LEU A O 1
ATOM 4953 N N . ASP A 1 625 ? -22.313 -14.772 -7.673 1.00 98.12 625 ASP A N 1
ATOM 4954 C CA . ASP A 1 625 ? -22.489 -13.623 -8.562 1.00 98.12 625 ASP A CA 1
ATOM 4955 C C . ASP A 1 625 ? -22.808 -12.296 -7.842 1.00 98.12 625 ASP A C 1
ATOM 4957 O O . ASP A 1 625 ? -22.877 -11.246 -8.494 1.00 98.12 625 ASP A O 1
ATOM 4961 N N . THR A 1 626 ? -22.989 -12.305 -6.516 1.00 98.19 626 THR A N 1
ATOM 4962 C CA . THR A 1 626 ? -23.496 -11.158 -5.747 1.00 98.19 626 THR A CA 1
ATOM 4963 C C . THR A 1 626 ? -22.629 -10.857 -4.523 1.00 98.19 626 THR A C 1
ATOM 4965 O O . THR A 1 626 ? -22.523 -11.650 -3.589 1.00 98.19 626 THR A O 1
ATOM 4968 N N . LEU A 1 627 ? -22.034 -9.666 -4.539 1.00 98.50 627 LEU A N 1
ATOM 4969 C CA . LEU A 1 627 ? -21.300 -9.029 -3.451 1.00 98.50 627 LEU A CA 1
ATOM 4970 C C . LEU A 1 627 ? -22.283 -8.273 -2.549 1.00 98.50 627 LEU A C 1
ATOM 4972 O O . LEU A 1 627 ? -22.944 -7.364 -3.052 1.00 98.50 627 LEU A O 1
ATOM 4976 N N . PRO A 1 628 ? -22.359 -8.557 -1.240 1.00 98.75 628 PRO A N 1
ATOM 4977 C CA . PRO A 1 628 ? -23.071 -7.689 -0.309 1.00 98.75 628 PRO A CA 1
ATOM 4978 C C . PRO A 1 628 ? -22.506 -6.256 -0.349 1.00 98.75 628 PRO A C 1
ATOM 4980 O O . PRO A 1 628 ? -21.356 -6.007 0.025 1.00 98.75 628 PRO A O 1
ATOM 4983 N N . LEU A 1 629 ? -23.321 -5.324 -0.849 1.00 98.81 629 LEU A N 1
ATOM 4984 C CA . LEU A 1 629 ? -22.978 -3.923 -1.090 1.00 98.81 629 LEU A CA 1
ATOM 4985 C C . LEU A 1 629 ? -24.157 -3.049 -0.670 1.00 98.81 629 LEU A C 1
ATOM 4987 O O . LEU A 1 629 ? -25.284 -3.261 -1.117 1.00 98.81 629 LEU A O 1
ATOM 4991 N N . PHE A 1 630 ? -23.893 -2.052 0.165 1.00 98.88 630 PHE A N 1
ATOM 4992 C CA . PHE A 1 630 ? -24.920 -1.182 0.727 1.00 98.88 630 PHE A CA 1
ATOM 4993 C C . PHE A 1 630 ? -24.581 0.279 0.467 1.00 98.88 630 PHE A C 1
ATOM 4995 O O . PHE A 1 630 ? -23.418 0.673 0.522 1.00 98.88 630 PHE A O 1
ATOM 5002 N N . VAL A 1 631 ? -25.609 1.080 0.209 1.00 98.56 631 VAL A N 1
ATOM 5003 C CA . VAL A 1 631 ? -25.527 2.528 0.011 1.00 98.56 631 VAL A CA 1
ATOM 5004 C C . VAL A 1 631 ? -26.175 3.215 1.201 1.00 98.56 631 VAL A C 1
ATOM 5006 O O . VAL A 1 631 ? -27.289 2.863 1.584 1.00 98.56 631 VAL A O 1
ATOM 5009 N N . ARG A 1 632 ? -25.498 4.196 1.781 1.00 97.12 632 ARG A N 1
ATOM 5010 C CA . ARG A 1 632 ? -26.057 5.047 2.828 1.00 97.12 632 ARG A CA 1
ATOM 5011 C C . ARG A 1 632 ? -27.053 6.035 2.218 1.00 97.12 632 ARG A C 1
ATOM 5013 O O . ARG A 1 632 ? -26.754 6.620 1.175 1.00 97.12 632 ARG A O 1
ATOM 5020 N N . GLU A 1 633 ? -28.218 6.186 2.847 1.00 91.00 633 GLU A N 1
ATOM 5021 C CA . GLU A 1 633 ? -29.266 7.139 2.426 1.00 91.00 633 GLU A CA 1
ATOM 5022 C C . GLU A 1 633 ? -29.127 8.523 3.063 1.00 91.00 633 GLU A C 1
ATOM 5024 O O . GLU A 1 633 ? -28.651 8.609 4.223 1.00 91.00 633 GLU A O 1
#

Mean predicted aligned error: 5.45 Å

pLDDT: mean 91.53, std 11.84, range [38.12, 98.88]